Protein AF-0000000066058808 (afdb_homodimer)

Secondary structure (DSSP, 8-state):
---TT--EEEE--SHHHHHHHHHHHHTT--GGGEEEE---HHHHHHHHHHH--EEE-HHHHHTT-SEEEE-S-GGGHHHHHHHHHHHHHH-SS---PEEEE--TT--HHHHHHHS-TT--EEEEEE-GGGGGT-EEEEEEE-TT--HHHHHHHHHHHHTTEEEEE--GGGHHHHIIIIISHHHHHHHHHHHHHHHHHHTT--HHHHHHHHHHHHHHHHHHHHHHHHHHHHHHTTS-TTS----HHHHHHHHT--TTSHHHHHHHHHHHTTHHHHHHHHHHHHHHHHHHT-----/---TT--EEEE--SHHHHHHHHHHHHTT--GGGEEEE---HHHHHHHHHHH--EEE-HHHHHTT-SEEEE-S-GGGHHHHHHHHHHHHHH-SS---PEEEE--TT--HHHHHHHS-TT--EEEEEE-GGGGGT-EEEEEEE-TT--HHHHHHHHHHHHTTEEEEE--GGGHHHHIIIIISHHHHHHHHHHHHHHHHHHTT--HHHHHHHHHHHHHHHHHHHHHHHHHHHHHHTTS-TTS----HHHHHHHHT--TTSHHHHHHHHHHHTTHHHHHHHHHHHHHHHHHHT-----

Organism: Mycobacterium leprae (strain TN) (NCBI:txid272631)

Foldseek 3Di:
DQPLAAAEEEEELDLLSVLLVVLCVVVPRDLASYEYEYDDPVSQVCSCVVRVHHYDHLLVRCVRGQEYEYEDEPVCVVVSLVSVQVSCVPDPDPDQREYEYQYFQEAPVNSCVSHPHLRWYKYKHWANQSSVLAIEIEIAGDDNQDPVNVVSVLVSSNSSHHYHYDHRVCVLLVCLCRRCVVVVLVVVLVVQLVVCVVVPDDSVVSNVCSVVVVVVLVVQLVVQVVVCVVCVVPDDPDDPPPRSSVVVLVVVDDVPDPSVVVVVVCVVVPVVVVSVVSSVVSSVVSNVSNDDDD/DQPLQAAEEEEELDLLSVLLVVLCVVVPRDLASYEYEYDDPVSQVCCCVVRVHHYDHLLVRCVRGQEYEYEDEPVCVVVSLVSVQVSVVVRPDPDQREYEYQYFQEAPVNSCVSHPHLRWYKYKHWANQSSVLAIEIEIAGDDNQDPVNVVSVLVSSNSSHHYHYDHRVCVLLVCLCRRCVVVVLVVVLVVQLVVCVVVPDDSVVSNVCSVVVVVVLVVQLVVQVVVCVVCVVPDDPDDPPPRSSVVVLVVPDDVPDPSVVVVVVCVVVPVVVVSVVSSVVSSVVSNVSNDDDD

InterPro domains:
  IPR000304 Pyrroline-5-carboxylate reductase-like [MF_01925] (6-289)
  IPR000304 Pyrroline-5-carboxylate reductase-like [PIRSF000193] (5-290)
  IPR000304 Pyrroline-5-carboxylate reductase-like [TIGR00112] (8-289)
  IPR008927 6-phosphogluconate dehydrogenase-like, C-terminal domain superfamily [SSF48179] (167-289)
  IPR028939 Pyrroline-5-carboxylate reductase, catalytic, N-terminal [PF03807] (7-105)
  IPR029036 Pyrroline-5-carboxylate reductase, dimerisation domain [PF14748] (168-289)
  IPR036291 NAD(P)-binding domain superfamily [SSF51735] (7-166)
  IPR053790 Pyrroline-5-carboxylate reductase-like conserved site [PS00521] (244-267)

Sequence (588 aa):
MLSSMARIAIIGGGSIGEALLSGLLRAGRQVKDLVVAERMPDRARYLADTYSVLVTSVTDAVENAMFVVVAVKPTDVESVMGDLVQAAAVANDSAEQVLVTVAAGVTITYLESKLPAGTPVVRAMPNAAALVGAGVTVLAKGRFVTGQQFEDVLAMFDAVGGVLTVPESQMDAVTAVSGSGPAYFFLLVEALVDAGVAVGLTRQVATELAAQTMAGSAAMLLERMDQDRHSAEVAPLGAQVDVPAAQLRATITSPGGTTAAALRELERGGLRMVVDAAVQAAKIRSEQLRITSEMLSSMARIAIIGGGSIGEALLSGLLRAGRQVKDLVVAERMPDRARYLADTYSVLVTSVTDAVENAMFVVVAVKPTDVESVMGDLVQAAAVANDSAEQVLVTVAAGVTITYLESKLPAGTPVVRAMPNAAALVGAGVTVLAKGRFVTGQQFEDVLAMFDAVGGVLTVPESQMDAVTAVSGSGPAYFFLLVEALVDAGVAVGLTRQVATELAAQTMAGSAAMLLERMDQDRHSAEVAPLGAQVDVPAAQLRATITSPGGTTAAALRELERGGLRMVVDAAVQAAKIRSEQLRITSE

Solvent-accessible surface area (backbone atoms only — not comparable to full-atom values): 29227 Å² total; per-residue (Å²): 122,49,63,92,70,59,25,35,15,32,39,23,66,47,69,67,26,41,19,51,52,53,19,34,43,74,68,64,48,56,53,90,37,39,29,33,15,41,87,52,64,71,59,33,49,49,47,27,68,75,62,67,32,54,63,43,51,64,55,65,30,52,59,81,25,40,33,38,34,40,33,45,57,55,88,46,44,64,63,51,48,53,44,49,48,54,39,54,70,68,45,84,74,69,68,84,38,35,39,33,35,50,28,68,36,60,46,57,66,49,50,50,71,68,41,66,87,73,53,20,33,34,38,38,46,60,21,74,23,21,63,71,46,33,12,42,31,38,33,19,80,33,93,50,47,48,70,64,60,48,51,31,54,50,47,58,47,45,37,18,18,48,70,48,75,50,63,63,90,42,47,39,39,45,39,21,50,31,46,30,25,39,42,57,54,23,49,48,40,46,25,46,20,54,32,29,33,74,61,65,39,52,62,67,58,18,45,53,38,34,49,40,28,47,36,9,37,27,51,47,48,53,51,51,52,54,52,43,60,65,44,51,81,70,54,77,97,73,69,83,71,65,56,65,36,54,53,53,33,53,72,70,38,51,90,89,31,34,34,43,43,16,49,51,32,31,58,74,49,35,51,50,58,25,45,29,50,11,35,50,37,9,22,54,42,34,60,68,53,38,61,69,78,127,122,50,62,91,72,58,26,37,14,32,38,23,64,45,70,67,27,40,17,49,51,54,19,34,44,73,68,63,48,56,51,89,37,39,30,32,14,42,87,50,64,71,58,32,50,49,47,26,69,75,63,66,33,56,62,42,51,62,54,64,31,52,59,81,26,40,32,38,35,40,34,43,56,56,90,48,44,64,61,52,49,53,46,49,47,54,38,53,68,67,44,85,73,67,68,84,39,35,38,34,36,49,26,68,37,60,47,58,66,50,52,50,71,70,42,67,86,71,54,20,34,33,38,36,46,59,21,74,22,23,63,72,45,33,13,43,30,41,35,20,78,33,93,51,46,47,72,66,60,47,51,31,52,49,47,57,46,46,36,17,18,50,70,48,76,48,64,65,90,42,47,38,39,45,39,22,49,30,46,30,26,38,41,57,54,24,50,50,39,46,25,46,22,54,32,28,32,75,61,64,38,52,64,68,58,18,44,52,38,34,50,40,28,46,36,9,36,27,51,45,47,54,53,50,50,53,54,45,61,66,42,51,81,69,53,76,97,73,68,82,70,67,56,63,37,55,53,52,33,53,72,70,40,50,90,90,32,33,33,42,44,16,49,52,32,31,57,70,49,36,52,51,58,24,46,30,47,12,35,50,38,9,22,54,42,34,58,68,55,38,62,70,81,127

Structure (mmCIF, N/CA/C/O backbone):
data_AF-0000000066058808-model_v1
#
loop_
_entity.id
_entity.type
_entity.pdbx_description
1 polymer 'Pyrroline-5-carboxylate reductase'
#
loop_
_atom_site.group_PDB
_atom_site.id
_atom_site.type_symbol
_atom_site.label_atom_id
_atom_site.label_alt_id
_atom_site.label_comp_id
_atom_site.label_asym_id
_atom_site.label_entity_id
_atom_site.label_seq_id
_atom_site.pdbx_PDB_ins_code
_atom_site.Cartn_x
_atom_site.Cartn_y
_atom_site.Cartn_z
_atom_site.occupancy
_atom_site.B_iso_or_equiv
_atom_site.auth_seq_id
_atom_site.auth_comp_id
_atom_site.auth_asym_id
_atom_site.auth_atom_id
_atom_site.pdbx_PDB_model_num
ATOM 1 N N . MET A 1 1 ? 10.117 -8.961 -25.375 1 45.94 1 MET A N 1
ATOM 2 C CA . MET A 1 1 ? 8.68 -8.867 -25.625 1 45.94 1 MET A CA 1
ATOM 3 C C . MET A 1 1 ? 8.117 -10.211 -26.062 1 45.94 1 MET A C 1
ATOM 5 O O . MET A 1 1 ? 8.805 -11.008 -26.703 1 45.94 1 MET A O 1
ATOM 9 N N . LEU A 1 2 ? 7.281 -10.773 -25.125 1 54.66 2 LEU A N 1
ATOM 10 C CA . LEU A 1 2 ? 6.656 -12.008 -25.609 1 54.66 2 LEU A CA 1
ATOM 11 C C . LEU A 1 2 ? 6.398 -11.945 -27.109 1 54.66 2 LEU A C 1
ATOM 13 O O . LEU A 1 2 ? 5.953 -10.914 -27.625 1 54.66 2 LEU A O 1
ATOM 17 N N . SER A 1 3 ? 7.047 -12.797 -27.828 1 57.47 3 SER A N 1
ATOM 18 C CA . SER A 1 3 ? 6.719 -12.758 -29.25 1 57.47 3 SER A CA 1
ATOM 19 C C . SER A 1 3 ? 5.227 -12.539 -29.453 1 57.47 3 SER A C 1
ATOM 21 O O . SER A 1 3 ? 4.398 -13.234 -28.875 1 57.47 3 SER A O 1
ATOM 23 N N . SER A 1 4 ? 4.824 -11.414 -29.969 1 63.53 4 SER A N 1
ATOM 24 C CA . SER A 1 4 ? 3.482 -10.883 -30.172 1 63.53 4 SER A CA 1
ATOM 25 C C . SER A 1 4 ? 2.549 -11.945 -30.75 1 63.53 4 SER A C 1
ATOM 27 O O . SER A 1 4 ? 1.328 -11.844 -30.609 1 63.53 4 SER A O 1
ATOM 29 N N . MET A 1 5 ? 3.305 -13.172 -31.016 1 68.31 5 MET A N 1
ATOM 30 C CA . MET A 1 5 ? 2.404 -14.055 -31.75 1 68.31 5 MET A CA 1
ATOM 31 C C . MET A 1 5 ? 2.289 -15.414 -31.062 1 68.31 5 MET A C 1
ATOM 33 O O . MET A 1 5 ? 1.527 -16.281 -31.5 1 68.31 5 MET A O 1
ATOM 37 N N . ALA A 1 6 ? 2.91 -15.5 -29.891 1 86.88 6 ALA A N 1
ATOM 38 C CA . ALA A 1 6 ? 2.838 -16.828 -29.281 1 86.88 6 ALA A CA 1
ATOM 39 C C . ALA A 1 6 ? 1.493 -17.031 -28.578 1 86.88 6 ALA A C 1
ATOM 41 O O . ALA A 1 6 ? 1.024 -16.156 -27.844 1 86.88 6 ALA A O 1
ATOM 42 N N . ARG A 1 7 ? 0.911 -18.203 -28.922 1 94.12 7 ARG A N 1
ATOM 43 C CA . ARG A 1 7 ? -0.388 -18.5 -28.344 1 94.12 7 ARG A CA 1
ATOM 44 C C . ARG A 1 7 ? -0.238 -18.984 -26.906 1 94.12 7 ARG A C 1
ATOM 46 O O . ARG A 1 7 ? 0.658 -19.781 -26.594 1 94.12 7 ARG A O 1
ATOM 53 N N . ILE A 1 8 ? -1.092 -18.453 -26.016 1 97 8 ILE A N 1
ATOM 54 C CA . ILE A 1 8 ? -1.078 -18.797 -24.594 1 97 8 ILE A CA 1
ATOM 55 C C . ILE A 1 8 ? -2.396 -19.453 -24.219 1 97 8 ILE A C 1
ATOM 57 O O . ILE A 1 8 ? -3.473 -18.891 -24.438 1 97 8 ILE A O 1
ATOM 61 N N . ALA A 1 9 ? -2.268 -20.656 -23.719 1 97.62 9 ALA A N 1
ATOM 62 C CA . ALA A 1 9 ? -3.426 -21.344 -23.156 1 97.62 9 ALA A CA 1
ATOM 63 C C . ALA A 1 9 ? -3.449 -21.234 -21.641 1 97.62 9 ALA A C 1
ATOM 65 O O . ALA A 1 9 ? -2.488 -21.625 -20.969 1 97.62 9 ALA A O 1
ATOM 66 N N . ILE A 1 10 ? -4.543 -20.703 -21.094 1 98.25 10 ILE A N 1
ATOM 67 C CA . ILE A 1 10 ? -4.746 -20.625 -19.656 1 98.25 10 ILE A CA 1
ATOM 68 C C . ILE A 1 10 ? -5.723 -21.703 -19.203 1 98.25 10 ILE A C 1
ATOM 70 O O . ILE A 1 10 ? -6.91 -21.656 -19.547 1 98.25 10 ILE A O 1
ATOM 74 N N . ILE A 1 11 ? -5.172 -22.672 -18.516 1 97.69 11 ILE A N 1
ATOM 75 C CA . ILE A 1 11 ? -6.008 -23.766 -18.016 1 97.69 11 ILE A CA 1
ATOM 76 C C . ILE A 1 11 ? -6.547 -23.406 -16.625 1 97.69 11 ILE A C 1
ATOM 78 O O . ILE A 1 11 ? -5.82 -23.484 -15.633 1 97.69 11 ILE A O 1
ATOM 82 N N . GLY A 1 12 ? -7.879 -23.141 -16.531 1 96.44 12 GLY A N 1
ATOM 83 C CA . GLY A 1 12 ? -8.508 -22.609 -15.336 1 96.44 12 GLY A CA 1
ATOM 84 C C . GLY A 1 12 ? -8.875 -21.141 -15.453 1 96.44 12 GLY A C 1
ATOM 85 O O . GLY A 1 12 ? -8 -20.281 -15.531 1 96.44 12 GLY A O 1
ATOM 86 N N . GLY A 1 13 ? -10.117 -20.891 -15.406 1 95.69 13 GLY A N 1
ATOM 87 C CA . GLY A 1 13 ? -10.609 -19.531 -15.516 1 95.69 13 GLY A CA 1
ATOM 88 C C . GLY A 1 13 ? -10.992 -18.906 -14.18 1 95.69 13 GLY A C 1
ATOM 89 O O . GLY A 1 13 ? -11.914 -18.109 -14.102 1 95.69 13 GLY A O 1
ATOM 90 N N . GLY A 1 14 ? -10.375 -19.406 -13.148 1 92.81 14 GLY A N 1
ATOM 91 C CA . GLY A 1 14 ? -10.617 -18.812 -11.844 1 92.81 14 GLY A CA 1
ATOM 92 C C . GLY A 1 14 ? -9.992 -17.438 -11.688 1 92.81 14 GLY A C 1
ATOM 93 O O . GLY A 1 14 ? -9.742 -16.75 -12.672 1 92.81 14 GLY A O 1
ATOM 94 N N . SER A 1 15 ? -9.758 -17 -10.453 1 90.19 15 SER A N 1
ATOM 95 C CA . SER A 1 15 ? -9.305 -15.648 -10.148 1 90.19 15 SER A CA 1
ATOM 96 C C . SER A 1 15 ? -7.941 -15.367 -10.766 1 90.19 15 SER A C 1
ATOM 98 O O . SER A 1 15 ? -7.754 -14.352 -11.438 1 90.19 15 SER A O 1
ATOM 100 N N . ILE A 1 16 ? -7.012 -16.25 -10.578 1 91.38 16 ILE A N 1
ATOM 101 C CA . ILE A 1 16 ? -5.66 -16.031 -11.078 1 91.38 16 ILE A CA 1
ATOM 102 C C . ILE A 1 16 ? -5.648 -16.125 -12.602 1 91.38 16 ILE A C 1
ATOM 104 O O . ILE A 1 16 ? -4.992 -15.344 -13.281 1 91.38 16 ILE A O 1
ATOM 108 N N . GLY A 1 17 ? -6.344 -17.188 -13.125 1 96.06 17 GLY A N 1
ATOM 109 C CA . GLY A 1 17 ? -6.453 -17.281 -14.57 1 96.06 17 GLY A CA 1
ATOM 110 C C . GLY A 1 17 ? -7.031 -16.047 -15.219 1 96.06 17 GLY A C 1
ATOM 111 O O . GLY A 1 17 ? -6.512 -15.562 -16.234 1 96.06 17 GLY A O 1
ATOM 112 N N . GLU A 1 18 ? -8.07 -15.531 -14.633 1 96.62 18 GLU A N 1
ATOM 113 C CA . GLU A 1 18 ? -8.688 -14.32 -15.156 1 96.62 18 GLU A CA 1
ATOM 114 C C . GLU A 1 18 ? -7.746 -13.125 -15.031 1 96.62 18 GLU A C 1
ATOM 116 O O . GLU A 1 18 ? -7.695 -12.266 -15.914 1 96.62 18 GLU A O 1
ATOM 121 N N . ALA A 1 19 ? -7.074 -13.047 -13.922 1 95.31 19 ALA A N 1
ATOM 122 C CA . ALA A 1 19 ? -6.117 -11.961 -13.719 1 95.31 19 ALA A CA 1
ATOM 123 C C . ALA A 1 19 ? -5.066 -11.945 -14.82 1 95.31 19 ALA A C 1
ATOM 125 O O . ALA A 1 19 ? -4.746 -10.883 -15.367 1 95.31 19 ALA A O 1
ATOM 126 N N . LEU A 1 20 ? -4.586 -13.094 -15.148 1 96.81 20 LEU A N 1
ATOM 127 C CA . LEU A 1 20 ? -3.588 -13.195 -16.203 1 96.81 20 LEU A CA 1
ATOM 128 C C . LEU A 1 20 ? -4.188 -12.82 -17.562 1 96.81 20 LEU A C 1
ATOM 130 O O . LEU A 1 20 ? -3.586 -12.062 -18.328 1 96.81 20 LEU A O 1
ATOM 134 N N . LEU A 1 21 ? -5.395 -13.352 -17.812 1 97.69 21 LEU A N 1
ATOM 135 C CA . LEU A 1 21 ? -6.098 -13.039 -19.047 1 97.69 21 LEU A CA 1
ATOM 136 C C . LEU A 1 21 ? -6.285 -11.539 -19.203 1 97.69 21 LEU A C 1
ATOM 138 O O . LEU A 1 21 ? -5.875 -10.961 -20.219 1 97.69 21 LEU A O 1
ATOM 142 N N . SER A 1 22 ? -6.863 -10.93 -18.234 1 97.31 22 SER A N 1
ATOM 143 C CA . SER A 1 22 ? -7.148 -9.5 -18.266 1 97.31 22 SER A CA 1
ATOM 144 C C . SER A 1 22 ? -5.867 -8.68 -18.344 1 97.31 22 SER A C 1
ATOM 146 O O . SER A 1 22 ? -5.801 -7.688 -19.078 1 97.31 22 SER A O 1
ATOM 148 N N . GLY A 1 23 ? -4.883 -9.078 -17.547 1 96.44 23 GLY A N 1
ATOM 149 C CA . GLY A 1 23 ? -3.605 -8.383 -17.562 1 96.44 23 GLY A CA 1
ATOM 150 C C . GLY A 1 23 ? -2.922 -8.414 -18.906 1 96.44 23 GLY A C 1
ATOM 151 O O . GLY A 1 23 ? -2.389 -7.402 -19.359 1 96.44 23 GLY A O 1
ATOM 152 N N . LEU A 1 24 ? -2.916 -9.555 -19.516 1 96.88 24 LEU A N 1
ATOM 153 C CA . LEU A 1 24 ? -2.299 -9.703 -20.828 1 96.88 24 LEU A CA 1
ATOM 154 C C . LEU A 1 24 ? -3.029 -8.867 -21.875 1 96.88 24 LEU A C 1
ATOM 156 O O . LEU A 1 24 ? -2.396 -8.234 -22.734 1 96.88 24 LEU A O 1
ATOM 160 N N . LEU A 1 25 ? -4.352 -8.891 -21.812 1 97 25 LEU A N 1
ATOM 161 C CA . LEU A 1 25 ? -5.133 -8.07 -22.734 1 97 25 LEU A CA 1
ATOM 162 C C . LEU A 1 25 ? -4.836 -6.59 -22.547 1 97 25 LEU A C 1
ATOM 164 O O . LEU A 1 25 ? -4.652 -5.855 -23.516 1 97 25 LEU A O 1
ATOM 168 N N . ARG A 1 26 ? -4.777 -6.141 -21.359 1 95.25 26 ARG A N 1
ATOM 169 C CA . ARG A 1 26 ? -4.473 -4.75 -21.047 1 95.25 26 ARG A CA 1
ATOM 170 C C . ARG A 1 26 ? -3.078 -4.371 -21.547 1 95.25 26 ARG A C 1
ATOM 172 O O . ARG A 1 26 ? -2.842 -3.229 -21.938 1 95.25 26 ARG A O 1
ATOM 179 N N . ALA A 1 27 ? -2.223 -5.352 -21.453 1 94.12 27 ALA A N 1
ATOM 180 C CA . ALA A 1 27 ? -0.846 -5.117 -21.875 1 94.12 27 ALA A CA 1
ATOM 181 C C . ALA A 1 27 ? -0.736 -5.113 -23.406 1 94.12 27 ALA A C 1
ATOM 183 O O . ALA A 1 27 ? 0.352 -4.926 -23.953 1 94.12 27 ALA A O 1
ATOM 184 N N . GLY A 1 28 ? -1.867 -5.418 -24.109 1 94.44 28 GLY A N 1
ATOM 185 C CA . GLY A 1 28 ? -1.893 -5.266 -25.562 1 94.44 28 GLY A CA 1
ATOM 186 C C . GLY A 1 28 ? -1.884 -6.59 -26.297 1 94.44 28 GLY A C 1
ATOM 187 O O . GLY A 1 28 ? -1.828 -6.621 -27.531 1 94.44 28 GLY A O 1
ATOM 188 N N . ARG A 1 29 ? -1.895 -7.688 -25.562 1 95.88 29 ARG A N 1
ATOM 189 C CA . ARG A 1 29 ? -1.993 -8.984 -26.234 1 95.88 29 ARG A CA 1
ATOM 190 C C . ARG A 1 29 ? -3.322 -9.117 -26.969 1 95.88 29 ARG A C 1
ATOM 192 O O . ARG A 1 29 ? -4.363 -8.688 -26.469 1 95.88 29 ARG A O 1
ATOM 199 N N . GLN A 1 30 ? -3.211 -9.688 -28.141 1 96.19 30 GLN A N 1
ATOM 200 C CA . GLN A 1 30 ? -4.434 -9.859 -28.922 1 96.19 30 GLN A CA 1
ATOM 201 C C . GLN A 1 30 ? -5.262 -11.023 -28.391 1 96.19 30 GLN A C 1
ATOM 203 O O . GLN A 1 30 ? -4.715 -12.07 -28.031 1 96.19 30 GLN A O 1
ATOM 208 N N . VAL A 1 31 ? -6.492 -10.898 -28.422 1 97.06 31 VAL A N 1
ATOM 209 C CA . VAL A 1 31 ? -7.414 -11.891 -27.875 1 97.06 31 VAL A CA 1
ATOM 210 C C . VAL A 1 31 ? -7.254 -13.211 -28.641 1 97.06 31 VAL A C 1
ATOM 212 O O . VAL A 1 31 ? -7.367 -14.289 -28.047 1 97.06 31 VAL A O 1
ATOM 215 N N . LYS A 1 32 ? -6.938 -13.172 -29.953 1 95.38 32 LYS A N 1
ATOM 216 C CA . LYS A 1 32 ? -6.82 -14.367 -30.781 1 95.38 32 LYS A CA 1
ATOM 217 C C . LYS A 1 32 ? -5.637 -15.227 -30.344 1 95.38 32 LYS A C 1
ATOM 219 O O . LYS A 1 32 ? -5.559 -16.406 -30.703 1 95.38 32 LYS A O 1
ATOM 224 N N . ASP A 1 33 ? -4.734 -14.578 -29.609 1 95.88 33 ASP A N 1
ATOM 225 C CA . ASP A 1 33 ? -3.541 -15.297 -29.156 1 95.88 33 ASP A CA 1
ATOM 226 C C . ASP A 1 33 ? -3.754 -15.922 -27.781 1 95.88 33 ASP A C 1
ATOM 228 O O . ASP A 1 33 ? -2.826 -16.484 -27.203 1 95.88 33 ASP A O 1
ATOM 232 N N . LEU A 1 34 ? -4.941 -15.805 -27.266 1 97.75 34 LEU A N 1
ATOM 233 C CA . LEU A 1 34 ? -5.27 -16.328 -25.953 1 97.75 34 LEU A CA 1
ATOM 234 C C . LEU A 1 34 ? -6.426 -17.312 -26.016 1 97.75 34 LEU A C 1
ATOM 236 O O . LEU A 1 34 ? -7.344 -17.141 -26.828 1 97.75 34 LEU A O 1
ATOM 240 N N . VAL A 1 35 ? -6.305 -18.312 -25.25 1 97.81 35 VAL A N 1
ATOM 241 C CA . VAL A 1 35 ? -7.383 -19.281 -25.109 1 97.81 35 VAL A CA 1
ATOM 242 C C . VAL A 1 35 ? -7.488 -19.734 -23.656 1 97.81 35 VAL A C 1
ATOM 244 O O . VAL A 1 35 ? -6.48 -19.828 -22.953 1 97.81 35 VAL A O 1
ATOM 247 N N . VAL A 1 36 ? -8.758 -19.969 -23.188 1 98.5 36 VAL A N 1
ATOM 248 C CA . VAL A 1 36 ? -8.977 -20.391 -21.812 1 98.5 36 VAL A CA 1
ATOM 249 C C . VAL A 1 36 ? -9.703 -21.734 -21.797 1 98.5 36 VAL A C 1
ATOM 251 O O . VAL A 1 36 ? -10.617 -21.953 -22.594 1 98.5 36 VAL A O 1
ATOM 254 N N . ALA A 1 37 ? -9.211 -22.625 -20.953 1 98.12 37 ALA A N 1
ATOM 255 C CA . ALA A 1 37 ? -9.984 -23.828 -20.625 1 98.12 37 ALA A CA 1
ATOM 256 C C . ALA A 1 37 ? -10.672 -23.688 -19.266 1 98.12 37 ALA A C 1
ATOM 258 O O . ALA A 1 37 ? -10.008 -23.484 -18.25 1 98.12 37 ALA A O 1
ATOM 259 N N . GLU A 1 38 ? -11.977 -23.766 -19.234 1 97.69 38 GLU A N 1
ATOM 260 C CA . GLU A 1 38 ? -12.773 -23.609 -18.016 1 97.69 38 GLU A CA 1
ATOM 261 C C . GLU A 1 38 ? -13.945 -24.594 -18 1 97.69 38 GLU A C 1
ATOM 263 O O . GLU A 1 38 ? -14.758 -24.594 -18.922 1 97.69 38 GLU A O 1
ATOM 268 N N . ARG A 1 39 ? -14.047 -25.344 -16.969 1 93.94 39 ARG A N 1
ATOM 269 C CA . ARG A 1 39 ? -14.984 -26.453 -16.938 1 93.94 39 ARG A CA 1
ATOM 270 C C . ARG A 1 39 ? -16.359 -26.016 -16.453 1 93.94 39 ARG A C 1
ATOM 272 O O . ARG A 1 39 ? -17.359 -26.656 -16.75 1 93.94 39 ARG A O 1
ATOM 279 N N . MET A 1 40 ? -16.422 -24.984 -15.609 1 95.75 40 MET A N 1
ATOM 280 C CA . MET A 1 40 ? -17.703 -24.5 -15.109 1 95.75 40 MET A CA 1
ATOM 281 C C . MET A 1 40 ? -18.422 -23.672 -16.156 1 95.75 40 MET A C 1
ATOM 283 O O . MET A 1 40 ? -17.938 -22.609 -16.547 1 95.75 40 MET A O 1
ATOM 287 N N . PRO A 1 41 ? -19.562 -24.062 -16.516 1 97.06 41 PRO A N 1
ATOM 288 C CA . PRO A 1 41 ? -20.234 -23.406 -17.641 1 97.06 41 PRO A CA 1
ATOM 289 C C . PRO A 1 41 ? -20.5 -21.922 -17.375 1 97.06 41 PRO A C 1
ATOM 291 O O . PRO A 1 41 ? -20.266 -21.094 -18.266 1 97.06 41 PRO A O 1
ATOM 294 N N . ASP A 1 42 ? -20.969 -21.609 -16.219 1 97.88 42 ASP A N 1
ATOM 295 C CA . ASP A 1 42 ? -21.266 -20.219 -15.914 1 97.88 42 ASP A CA 1
ATOM 296 C C . ASP A 1 42 ? -20 -19.359 -15.953 1 97.88 42 ASP A C 1
ATOM 298 O O . ASP A 1 42 ? -20.016 -18.234 -16.469 1 97.88 42 ASP A O 1
ATOM 302 N N . ARG A 1 43 ? -19 -19.875 -15.461 1 97.12 43 ARG A N 1
ATOM 303 C CA . ARG A 1 43 ? -17.719 -19.172 -15.461 1 97.12 43 ARG A CA 1
ATOM 304 C C . ARG A 1 43 ? -17.172 -19.047 -16.875 1 97.12 43 ARG A C 1
ATOM 306 O O . ARG A 1 43 ? -16.641 -18 -17.25 1 97.12 43 ARG A O 1
ATOM 313 N N . ALA A 1 44 ? -17.281 -20.094 -17.625 1 97.94 44 ALA A N 1
ATOM 314 C CA . ALA A 1 44 ? -16.844 -20.094 -19.031 1 97.94 44 ALA A CA 1
ATOM 315 C C . ALA A 1 44 ? -17.578 -19.016 -19.812 1 97.94 44 ALA A C 1
ATOM 317 O O . ALA A 1 44 ? -16.969 -18.25 -20.562 1 97.94 44 ALA A O 1
ATOM 318 N N . ARG A 1 45 ? -18.875 -18.938 -19.609 1 97.94 45 ARG A N 1
ATOM 319 C CA . ARG A 1 45 ? -19.703 -17.938 -20.297 1 97.94 45 ARG A CA 1
ATOM 320 C C . ARG A 1 45 ? -19.312 -16.531 -19.875 1 97.94 45 ARG A C 1
ATOM 322 O O . ARG A 1 45 ? -19.203 -15.633 -20.719 1 97.94 45 ARG A O 1
ATOM 329 N N . TYR A 1 46 ? -19.109 -16.328 -18.641 1 97.94 46 TYR A N 1
ATOM 330 C CA . TYR A 1 46 ? -18.703 -15.023 -18.141 1 97.94 46 TYR A CA 1
ATOM 331 C C . TYR A 1 46 ? -17.422 -14.555 -18.812 1 97.94 46 TYR A C 1
ATOM 333 O O . TYR A 1 46 ? -17.328 -13.422 -19.281 1 97.94 46 TYR A O 1
ATOM 341 N N . LEU A 1 47 ? -16.406 -15.414 -18.859 1 98.5 47 LEU A N 1
ATOM 342 C CA . LEU A 1 47 ? -15.102 -15.07 -19.422 1 98.5 47 LEU A CA 1
ATOM 343 C C . LEU A 1 47 ? -15.227 -14.773 -20.922 1 98.5 47 LEU A C 1
ATOM 345 O O . LEU A 1 47 ? -14.633 -13.812 -21.422 1 98.5 47 LEU A O 1
ATOM 349 N N . ALA A 1 48 ? -15.977 -15.617 -21.641 1 98.38 48 ALA A N 1
ATOM 350 C CA . ALA A 1 48 ? -16.172 -15.422 -23.078 1 98.38 48 ALA A CA 1
ATOM 351 C C . ALA A 1 48 ? -16.875 -14.094 -23.359 1 98.38 48 ALA A C 1
ATOM 353 O O . ALA A 1 48 ? -16.469 -13.359 -24.266 1 98.38 48 ALA A O 1
ATOM 354 N N . ASP A 1 49 ? -17.859 -13.766 -22.547 1 98.25 49 ASP A N 1
ATOM 355 C CA . ASP A 1 49 ? -18.641 -12.547 -22.75 1 98.25 49 ASP A CA 1
ATOM 356 C C . ASP A 1 49 ? -17.844 -11.305 -22.359 1 98.25 49 ASP A C 1
ATOM 358 O O . ASP A 1 49 ? -17.891 -10.281 -23.047 1 98.25 49 ASP A O 1
ATOM 362 N N . THR A 1 50 ? -17.141 -11.43 -21.312 1 97.75 50 THR A N 1
ATOM 363 C CA . THR A 1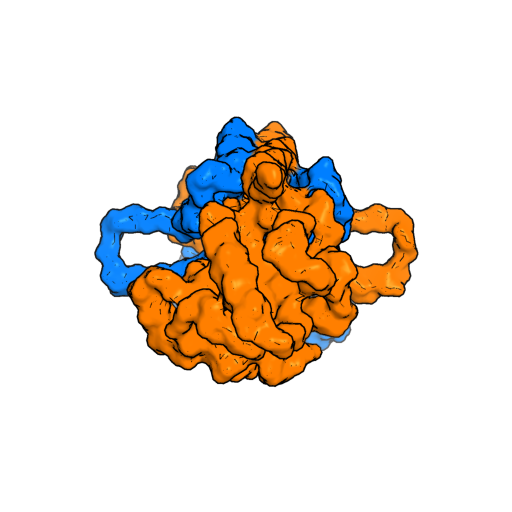 50 ? -16.453 -10.281 -20.75 1 97.75 50 THR A CA 1
ATOM 364 C C . THR A 1 50 ? -15.219 -9.93 -21.578 1 97.75 50 THR A C 1
ATOM 366 O O . THR A 1 50 ? -14.922 -8.758 -21.812 1 97.75 50 THR A O 1
ATOM 369 N N . TYR A 1 51 ? -14.555 -11 -22.062 1 98.12 51 TYR A N 1
ATOM 370 C CA . TYR A 1 51 ? -13.25 -10.727 -22.656 1 98.12 51 TYR A CA 1
ATOM 371 C C . TYR A 1 51 ? -13.234 -11.102 -24.141 1 98.12 51 TYR A C 1
ATOM 373 O O . TYR A 1 51 ? -12.227 -10.922 -24.812 1 98.12 51 TYR A O 1
ATOM 381 N N . SER A 1 52 ? -14.289 -11.695 -24.625 1 98.19 52 SER A N 1
ATOM 382 C CA . SER A 1 52 ? -14.398 -12.148 -26.016 1 98.19 52 SER A CA 1
ATOM 383 C C . SER A 1 52 ? -13.328 -13.172 -26.344 1 98.19 52 SER A C 1
ATOM 385 O O . SER A 1 52 ? -12.812 -13.203 -27.469 1 98.19 52 SER A O 1
ATOM 387 N N . VAL A 1 53 ? -12.93 -13.922 -25.359 1 98.25 53 VAL A N 1
ATOM 388 C CA . VAL A 1 53 ? -11.883 -14.93 -25.516 1 98.25 53 VAL A CA 1
ATOM 389 C C . VAL A 1 53 ? -12.508 -16.281 -25.828 1 98.25 53 VAL A C 1
ATOM 391 O O . VAL A 1 53 ? -13.641 -16.562 -25.422 1 98.25 53 VAL A O 1
ATOM 394 N N . LEU A 1 54 ? -11.789 -17.109 -26.609 1 97.88 54 LEU A N 1
ATOM 395 C CA . LEU A 1 54 ? -12.219 -18.484 -26.812 1 97.88 54 LEU A CA 1
ATOM 396 C C . LEU A 1 54 ? -12.094 -19.297 -25.531 1 97.88 54 LEU A C 1
ATOM 398 O O . LEU A 1 54 ? -11.016 -19.344 -24.922 1 97.88 54 LEU A O 1
ATOM 402 N N . VAL A 1 55 ? -13.188 -19.844 -25.078 1 98.38 55 VAL A N 1
ATOM 403 C CA . VAL A 1 55 ? -13.18 -20.766 -23.953 1 98.38 55 VAL A CA 1
ATOM 404 C C . VAL A 1 55 ? -13.531 -22.172 -24.438 1 98.38 55 VAL A C 1
ATOM 406 O O . VAL A 1 55 ? -14.547 -22.375 -25.125 1 98.38 55 VAL A O 1
ATOM 409 N N . THR A 1 56 ? -12.695 -23.141 -24.172 1 97.12 56 THR A N 1
ATOM 410 C CA . THR A 1 56 ? -12.852 -24.469 -24.719 1 97.12 56 THR A CA 1
ATOM 411 C C . THR A 1 56 ? -12.297 -25.531 -23.766 1 97.12 56 THR A C 1
ATOM 413 O O . THR A 1 56 ? -12.055 -25.234 -22.594 1 97.12 56 THR A O 1
ATOM 416 N N . SER A 1 57 ? -12.172 -26.781 -24.203 1 94.81 57 SER A N 1
ATOM 417 C CA . SER A 1 57 ? -11.633 -27.859 -23.391 1 94.81 57 SER A CA 1
ATOM 418 C C . SER A 1 57 ? -10.117 -27.734 -23.234 1 94.81 57 SER A C 1
ATOM 420 O O . SER A 1 57 ? -9.469 -27.016 -24 1 94.81 57 SER A O 1
ATOM 422 N N . VAL A 1 58 ? -9.602 -28.5 -22.266 1 95.62 58 VAL A N 1
ATOM 423 C CA . VAL A 1 58 ? -8.164 -28.484 -22.016 1 95.62 58 VAL A CA 1
ATOM 424 C C . VAL A 1 58 ? -7.43 -28.969 -23.266 1 95.62 58 VAL A C 1
ATOM 426 O O . VAL A 1 58 ? -6.473 -28.328 -23.719 1 95.62 58 VAL A O 1
ATOM 429 N N . THR A 1 59 ? -7.844 -30.031 -23.859 1 92 59 THR A N 1
ATOM 430 C CA . THR A 1 59 ? -7.199 -30.656 -25.016 1 92 59 THR A CA 1
ATOM 431 C C . THR A 1 59 ? -7.172 -29.688 -26.188 1 92 59 THR A C 1
ATOM 433 O O . THR A 1 59 ? -6.141 -29.531 -26.844 1 92 59 THR A O 1
ATOM 436 N N . ASP A 1 60 ? -8.273 -29.031 -26.438 1 92.81 60 ASP A N 1
ATOM 437 C CA . ASP A 1 60 ? -8.359 -28.109 -27.547 1 92.81 60 ASP A CA 1
ATOM 438 C C . ASP A 1 60 ? -7.516 -26.859 -27.297 1 92.81 60 ASP A C 1
ATOM 440 O O . ASP A 1 60 ? -6.914 -26.297 -28.219 1 92.81 60 ASP A O 1
ATOM 444 N N . ALA A 1 61 ? -7.512 -26.422 -26.047 1 95.12 61 ALA A N 1
ATOM 445 C CA . ALA A 1 61 ? -6.801 -25.203 -25.703 1 95.12 61 ALA A CA 1
ATOM 446 C C . ALA A 1 61 ? -5.297 -25.359 -25.891 1 95.12 61 ALA A C 1
ATOM 448 O O . ALA A 1 61 ? -4.613 -24.438 -26.344 1 95.12 61 ALA A O 1
ATOM 449 N N . VAL A 1 62 ? -4.852 -26.5 -25.578 1 93.5 62 VAL A N 1
ATOM 450 C CA . VAL A 1 62 ? -3.404 -26.672 -25.531 1 93.5 62 VAL A CA 1
ATOM 451 C C . VAL A 1 62 ? -2.885 -26.969 -26.938 1 93.5 62 VAL A C 1
ATOM 453 O O . VAL A 1 62 ? -1.682 -26.891 -27.203 1 93.5 62 VAL A O 1
ATOM 456 N N . GLU A 1 63 ? -3.945 -27.266 -27.812 1 87.5 63 GLU A N 1
ATOM 457 C CA . GLU A 1 63 ? -3.549 -27.562 -29.188 1 87.5 63 GLU A CA 1
ATOM 458 C C . GLU A 1 63 ? -2.906 -26.344 -29.844 1 87.5 63 GLU A C 1
ATOM 460 O O . GLU A 1 63 ? -3.518 -25.266 -29.906 1 87.5 63 GLU A O 1
ATOM 465 N N . ASN A 1 64 ? -1.637 -26.266 -30.078 1 85.12 64 ASN A N 1
ATOM 466 C CA . ASN A 1 64 ? -0.862 -25.25 -30.781 1 85.12 64 ASN A CA 1
ATOM 467 C C . ASN A 1 64 ? -0.442 -24.109 -29.844 1 85.12 64 ASN A C 1
ATOM 469 O O . ASN A 1 64 ? -0.073 -23.031 -30.297 1 85.12 64 ASN A O 1
ATOM 473 N N . ALA A 1 65 ? -0.688 -24.281 -28.625 1 93.12 65 ALA A N 1
ATOM 474 C CA . ALA A 1 65 ? -0.219 -23.266 -27.672 1 93.12 65 ALA A CA 1
ATOM 475 C C . ALA A 1 65 ? 1.281 -23.406 -27.422 1 93.12 65 ALA A C 1
ATOM 477 O O . ALA A 1 65 ? 1.796 -24.516 -27.297 1 93.12 65 ALA A O 1
ATOM 478 N N . MET A 1 66 ? 1.876 -22.281 -27.422 1 93.75 66 MET A N 1
ATOM 479 C CA . MET A 1 66 ? 3.295 -22.281 -27.078 1 93.75 66 MET A CA 1
ATOM 480 C C . MET A 1 66 ? 3.486 -22.297 -25.562 1 93.75 66 MET A C 1
ATOM 482 O O . MET A 1 66 ? 4.41 -22.938 -25.062 1 93.75 66 MET A O 1
ATOM 486 N N . PHE A 1 67 ? 2.654 -21.562 -24.891 1 96.31 67 PHE A N 1
ATOM 487 C CA . PHE A 1 67 ? 2.662 -21.516 -23.438 1 96.31 67 PHE A CA 1
ATOM 488 C C . PHE A 1 67 ? 1.358 -22.078 -22.859 1 96.31 67 PHE A C 1
ATOM 490 O O . PHE A 1 67 ? 0.273 -21.703 -23.312 1 96.31 67 PHE A O 1
ATOM 497 N N . VAL A 1 68 ? 1.536 -22.953 -21.938 1 96.44 68 VAL A N 1
ATOM 498 C CA . VAL A 1 68 ? 0.395 -23.516 -21.219 1 96.44 68 VAL A CA 1
ATOM 499 C C . VAL A 1 68 ? 0.493 -23.172 -19.734 1 96.44 68 VAL A C 1
ATOM 501 O O . VAL A 1 68 ? 1.371 -23.672 -19.031 1 96.44 68 VAL A O 1
ATOM 504 N N . VAL A 1 69 ? -0.438 -22.312 -19.25 1 97.5 69 VAL A N 1
ATOM 505 C CA . VAL A 1 69 ? -0.453 -21.906 -17.859 1 97.5 69 VAL A CA 1
ATOM 506 C C . VAL A 1 69 ? -1.508 -22.719 -17.094 1 97.5 69 VAL A C 1
ATOM 508 O O . VAL A 1 69 ? -2.707 -22.562 -17.344 1 97.5 69 VAL A O 1
ATOM 511 N N . VAL A 1 70 ? -1.044 -23.484 -16.188 1 96.44 70 VAL A N 1
ATOM 512 C CA . VAL A 1 70 ? -1.94 -24.266 -15.344 1 96.44 70 VAL A CA 1
ATOM 513 C C . VAL A 1 70 ? -2.34 -23.438 -14.125 1 96.44 70 VAL A C 1
ATOM 515 O O . VAL A 1 70 ? -1.61 -23.391 -13.133 1 96.44 70 VAL A O 1
ATOM 518 N N . ALA A 1 71 ? -3.539 -22.875 -14.164 1 95.81 71 ALA A N 1
ATOM 519 C CA . ALA A 1 71 ? -4.031 -21.953 -13.148 1 95.81 71 ALA A CA 1
ATOM 520 C C . ALA A 1 71 ? -5.25 -22.531 -12.43 1 95.81 71 ALA A C 1
ATOM 522 O O . ALA A 1 71 ? -6.27 -21.859 -12.281 1 95.81 71 ALA A O 1
ATOM 523 N N . VAL A 1 72 ? -5.141 -23.734 -11.961 1 92.25 72 VAL A N 1
ATOM 524 C CA . VAL A 1 72 ? -6.203 -24.406 -11.227 1 92.25 72 VAL A CA 1
ATOM 525 C C . VAL A 1 72 ? -5.773 -24.625 -9.781 1 92.25 72 VAL A C 1
ATOM 527 O O . VAL A 1 72 ? -4.617 -24.375 -9.422 1 92.25 72 VAL A O 1
ATOM 530 N N . LYS A 1 73 ? -6.711 -25.031 -9.008 1 84.75 73 LYS A N 1
ATOM 531 C CA . LYS A 1 73 ? -6.391 -25.375 -7.629 1 84.75 73 LYS A CA 1
ATOM 532 C C . LYS A 1 73 ? -5.465 -26.594 -7.574 1 84.75 73 LYS A C 1
ATOM 534 O O . LYS A 1 73 ? -5.488 -27.438 -8.469 1 84.75 73 LYS A O 1
ATOM 539 N N . PRO A 1 74 ? -4.727 -26.688 -6.473 1 85.31 74 PRO A N 1
ATOM 540 C CA . PRO A 1 74 ? -3.801 -27.812 -6.348 1 85.31 74 PRO A CA 1
ATOM 541 C C . PRO A 1 74 ? -4.5 -29.156 -6.465 1 85.31 74 PRO A C 1
ATOM 543 O O . PRO A 1 74 ? -3.965 -30.078 -7.09 1 85.31 74 PRO A O 1
ATOM 546 N N . THR A 1 75 ? -5.688 -29.25 -6.012 1 84.38 75 THR A N 1
ATOM 547 C CA . THR A 1 75 ? -6.422 -30.5 -6.004 1 84.38 75 THR A CA 1
ATOM 548 C C . THR A 1 75 ? -6.832 -30.906 -7.418 1 84.38 75 THR A C 1
ATOM 550 O O . THR A 1 75 ? -7.156 -32.062 -7.676 1 84.38 75 THR A O 1
ATOM 553 N N . ASP A 1 76 ? -6.762 -29.984 -8.336 1 89.69 76 ASP A N 1
ATOM 554 C CA . ASP A 1 76 ? -7.234 -30.234 -9.688 1 89.69 76 ASP A CA 1
ATOM 555 C C . ASP A 1 76 ? -6.066 -30.484 -10.641 1 89.69 76 ASP A C 1
ATOM 557 O O . ASP A 1 76 ? -6.273 -30.812 -11.812 1 89.69 76 ASP A O 1
ATOM 561 N N . VAL A 1 77 ? -4.859 -30.391 -10.172 1 91.81 77 VAL A N 1
ATOM 562 C CA . VAL A 1 77 ? -3.68 -30.422 -11.031 1 91.81 77 VAL A CA 1
ATOM 563 C C . VAL A 1 77 ? -3.523 -31.812 -11.641 1 91.81 77 VAL A C 1
ATOM 565 O O . VAL A 1 77 ? -3.213 -31.938 -12.828 1 91.81 77 VAL A O 1
ATOM 568 N N . GLU A 1 78 ? -3.732 -32.812 -10.883 1 90.38 78 GLU A N 1
ATOM 569 C CA . GLU A 1 78 ? -3.566 -34.188 -11.383 1 90.38 78 GLU A CA 1
ATOM 570 C C . GLU A 1 78 ? -4.469 -34.438 -12.578 1 90.38 78 GLU A C 1
ATOM 572 O O . GLU A 1 78 ? -4.035 -35.031 -13.578 1 90.38 78 GLU A O 1
ATOM 577 N N . SER A 1 79 ? -5.688 -34.031 -12.414 1 92.06 79 SER A N 1
ATOM 578 C CA . SER A 1 79 ? -6.641 -34.219 -13.508 1 92.06 79 SER A CA 1
ATOM 579 C C . SER A 1 79 ? -6.211 -33.438 -14.75 1 92.06 79 SER A C 1
ATOM 581 O O . SER A 1 79 ? -6.266 -33.969 -15.867 1 92.06 79 SER A O 1
ATOM 583 N N . VAL A 1 80 ? -5.754 -32.25 -14.602 1 93.38 80 VAL A N 1
ATOM 584 C CA . VAL A 1 80 ? -5.309 -31.406 -15.703 1 93.38 80 VAL A CA 1
ATOM 585 C C . VAL A 1 80 ? -4.086 -32.031 -16.375 1 93.38 80 VAL A C 1
ATOM 587 O O . VAL A 1 80 ? -3.973 -32.031 -17.594 1 93.38 80 VAL A O 1
ATOM 590 N N . MET A 1 81 ? -3.182 -32.562 -15.586 1 91.62 81 MET A N 1
ATOM 591 C CA . MET A 1 81 ? -1.985 -33.219 -16.125 1 91.62 81 MET A CA 1
ATOM 592 C C . MET A 1 81 ? -2.35 -34.406 -16.969 1 91.62 81 MET A C 1
ATOM 594 O O . MET A 1 81 ? -1.712 -34.688 -17.984 1 91.62 81 MET A O 1
ATOM 598 N N . GLY A 1 82 ? -3.346 -35.156 -16.484 1 90.19 82 GLY A N 1
ATOM 599 C CA . GLY A 1 82 ? -3.84 -36.25 -17.297 1 90.19 82 GLY A CA 1
ATOM 600 C C . GLY A 1 82 ? -4.301 -35.812 -18.672 1 90.19 82 GLY A C 1
ATOM 601 O O . GLY A 1 82 ? -3.951 -36.438 -19.672 1 90.19 82 GLY A O 1
ATOM 602 N N . ASP A 1 83 ? -5 -34.719 -18.672 1 91.06 83 ASP A N 1
ATOM 603 C CA . ASP A 1 83 ? -5.484 -34.188 -19.922 1 91.06 83 ASP A CA 1
ATOM 604 C C . ASP A 1 83 ? -4.32 -33.75 -20.812 1 91.06 83 ASP A C 1
ATOM 606 O O . ASP A 1 83 ? -4.352 -33.938 -22.031 1 91.06 83 ASP A O 1
ATOM 610 N N . LEU A 1 84 ? -3.318 -33.156 -20.266 1 89.81 84 LEU A N 1
ATOM 611 C CA . LEU A 1 84 ? -2.176 -32.625 -21 1 89.81 84 LEU A CA 1
ATOM 612 C C . LEU A 1 84 ? -1.365 -33.781 -21.625 1 89.81 84 LEU A C 1
ATOM 614 O O . LEU A 1 84 ? -0.916 -33.656 -22.766 1 89.81 84 LEU A O 1
ATOM 618 N N . VAL A 1 85 ? -1.175 -34.781 -20.875 1 86.69 85 VAL A N 1
ATOM 619 C CA . VAL A 1 85 ? -0.431 -35.938 -21.344 1 86.69 85 VAL A CA 1
ATOM 620 C C . VAL A 1 85 ? -1.169 -36.594 -22.531 1 86.69 85 VAL A C 1
ATOM 622 O O . VAL A 1 85 ? -0.551 -36.969 -23.531 1 86.69 85 VAL A O 1
ATOM 625 N N . GLN A 1 86 ? -2.424 -36.656 -22.375 1 84.88 86 GLN A N 1
ATOM 626 C CA . GLN A 1 86 ? -3.234 -37.219 -23.453 1 84.88 86 GLN A CA 1
ATOM 627 C C . GLN A 1 86 ? -3.15 -36.344 -24.703 1 84.88 86 GLN A C 1
ATOM 629 O O . GLN A 1 86 ? -3.047 -36.875 -25.812 1 84.88 86 GLN A O 1
ATOM 634 N N . ALA A 1 87 ? -3.199 -35.094 -24.516 1 83.75 87 ALA A N 1
ATOM 635 C CA . ALA A 1 87 ? -3.098 -34.188 -25.641 1 83.75 87 ALA A CA 1
ATOM 636 C C . ALA A 1 87 ? -1.731 -34.281 -26.312 1 83.75 87 ALA A C 1
ATOM 638 O O . ALA A 1 87 ? -1.629 -34.219 -27.531 1 83.75 87 ALA A O 1
ATOM 639 N N . ALA A 1 88 ? -0.702 -34.344 -25.547 1 78.94 88 ALA A N 1
ATOM 640 C CA . ALA A 1 88 ? 0.661 -34.438 -26.062 1 78.94 88 ALA A CA 1
ATOM 641 C C . ALA A 1 88 ? 0.856 -35.719 -26.859 1 78.94 88 ALA A C 1
ATOM 643 O O . ALA A 1 88 ? 1.633 -35.75 -27.812 1 78.94 88 ALA A O 1
ATOM 644 N N . ALA A 1 89 ? 0.231 -36.719 -26.438 1 75.88 89 ALA A N 1
ATOM 645 C CA . ALA A 1 89 ? 0.36 -38 -27.094 1 75.88 89 ALA A CA 1
ATOM 646 C C . ALA A 1 89 ? -0.229 -37.969 -28.5 1 75.88 89 ALA A C 1
ATOM 648 O O . ALA A 1 89 ? 0.226 -38.688 -29.391 1 75.88 89 ALA A O 1
ATOM 649 N N . VAL A 1 90 ? -1.179 -37.219 -28.641 1 71.31 90 VAL A N 1
ATOM 650 C CA . VAL A 1 90 ? -1.862 -37.125 -29.938 1 71.31 90 VAL A CA 1
ATOM 651 C C . VAL A 1 90 ? -1.169 -36.125 -30.828 1 71.31 90 VAL A C 1
ATOM 653 O O . VAL A 1 90 ? -1.279 -36.188 -32.062 1 71.31 90 VAL A O 1
ATOM 656 N N . ALA A 1 91 ? -0.599 -35.156 -30.219 1 67 91 ALA A N 1
ATOM 657 C CA . ALA A 1 91 ? 0.002 -34.094 -31 1 67 91 ALA A CA 1
ATOM 658 C C . ALA A 1 91 ? 1.329 -34.531 -31.609 1 67 91 ALA A C 1
ATOM 660 O O . ALA A 1 91 ? 2.135 -35.188 -30.953 1 67 91 ALA A O 1
ATOM 661 N N . ASN A 1 92 ? 1.413 -34.844 -32.906 1 55.09 92 ASN A N 1
ATOM 662 C CA . ASN A 1 92 ? 2.58 -35.312 -33.656 1 55.09 92 ASN A CA 1
ATOM 663 C C . ASN A 1 92 ? 3.746 -34.344 -33.5 1 55.09 92 ASN A C 1
ATOM 665 O O . ASN A 1 92 ? 4.902 -34.719 -33.719 1 55.09 92 ASN A O 1
ATOM 669 N N . ASP A 1 93 ? 3.609 -33.062 -33.688 1 50.88 93 ASP A N 1
ATOM 670 C CA . ASP A 1 93 ? 4.652 -32.031 -33.844 1 50.88 93 ASP A CA 1
ATOM 671 C C . ASP A 1 93 ? 4.844 -31.234 -32.594 1 50.88 93 ASP A C 1
ATOM 673 O O . ASP A 1 93 ? 4.016 -30.375 -32.25 1 50.88 93 ASP A O 1
ATOM 677 N N . SER A 1 94 ? 5.34 -31.812 -31.672 1 51.47 94 SER A N 1
ATOM 678 C CA . SER A 1 94 ? 5.266 -31.219 -30.344 1 51.47 94 SER A CA 1
ATOM 679 C C . SER A 1 94 ? 6.16 -29.984 -30.25 1 51.47 94 SER A C 1
ATOM 681 O O . SER A 1 94 ? 7.387 -30.109 -30.172 1 51.47 94 SER A O 1
ATOM 683 N N . ALA A 1 95 ? 5.926 -29 -31.078 1 55.16 95 ALA A N 1
ATOM 684 C CA . ALA A 1 95 ? 6.684 -27.812 -30.719 1 55.16 95 ALA A CA 1
ATOM 685 C C . ALA A 1 95 ? 6.758 -27.656 -29.203 1 55.16 95 ALA A C 1
ATOM 687 O O . ALA A 1 95 ? 5.848 -28.078 -28.484 1 55.16 95 ALA A O 1
ATOM 688 N N . GLU A 1 96 ? 8 -27.328 -28.734 1 77.5 96 GLU A N 1
ATOM 689 C CA . GLU A 1 96 ? 8.398 -27.328 -27.328 1 77.5 96 GLU A CA 1
ATOM 690 C C . GLU A 1 96 ? 7.531 -26.391 -26.516 1 77.5 96 GLU A C 1
ATOM 692 O O . GLU A 1 96 ? 7.746 -25.172 -26.531 1 77.5 96 GLU A O 1
ATOM 697 N N . GLN A 1 97 ? 6.387 -26.875 -26.109 1 90.88 97 GLN A N 1
ATOM 698 C CA . GLN A 1 97 ? 5.473 -26.156 -25.234 1 90.88 97 GLN A CA 1
ATOM 699 C C . GLN A 1 97 ? 6.086 -25.938 -23.859 1 90.88 97 GLN A C 1
ATOM 701 O O . GLN A 1 97 ? 6.75 -26.828 -23.312 1 90.88 97 GLN A O 1
ATOM 706 N N . VAL A 1 98 ? 5.988 -24.703 -23.469 1 95.12 98 VAL A N 1
ATOM 707 C CA . VAL A 1 98 ? 6.422 -24.391 -22.109 1 95.12 98 VAL A CA 1
ATOM 708 C C . VAL A 1 98 ? 5.238 -24.484 -21.156 1 95.12 98 VAL A C 1
ATOM 710 O O . VAL A 1 98 ? 4.195 -23.875 -21.375 1 95.12 98 VAL A O 1
ATOM 713 N N . LEU A 1 99 ? 5.426 -25.312 -20.156 1 96.31 99 LEU A N 1
ATOM 714 C CA . LEU A 1 99 ? 4.395 -25.438 -19.125 1 96.31 99 LEU A CA 1
ATOM 715 C C . LEU A 1 99 ? 4.703 -24.531 -17.938 1 96.31 99 LEU A C 1
ATOM 717 O O . LEU A 1 99 ? 5.816 -24.562 -17.406 1 96.31 99 LEU A O 1
ATOM 721 N N . VAL A 1 100 ? 3.709 -23.703 -17.547 1 97.44 100 VAL A N 1
ATOM 722 C CA . VAL A 1 100 ? 3.82 -22.828 -16.391 1 97.44 100 VAL A CA 1
ATOM 723 C C . VAL A 1 100 ? 2.75 -23.203 -15.359 1 97.44 100 VAL A C 1
ATOM 725 O O . VAL A 1 100 ? 1.564 -23.281 -15.695 1 97.44 100 VAL A O 1
ATOM 728 N N . THR A 1 101 ? 3.117 -23.453 -14.172 1 96.19 101 THR A N 1
ATOM 729 C CA . THR A 1 101 ? 2.117 -23.719 -13.141 1 96.19 101 THR A CA 1
ATOM 730 C C . THR A 1 101 ? 2.082 -22.578 -12.117 1 96.19 101 THR A C 1
ATOM 732 O O . THR A 1 101 ? 3.123 -22.031 -11.758 1 96.19 101 THR A O 1
ATOM 735 N N . VAL A 1 102 ? 0.873 -22.219 -11.664 1 94.12 102 VAL A N 1
ATOM 736 C CA . VAL A 1 102 ? 0.712 -21.25 -10.586 1 94.12 102 VAL A CA 1
ATOM 737 C C . VAL A 1 102 ? 0.049 -21.922 -9.391 1 94.12 102 VAL A C 1
ATOM 739 O O . VAL A 1 102 ? -0.395 -21.234 -8.461 1 94.12 102 VAL A O 1
ATOM 742 N N . ALA A 1 103 ? -0.054 -23.266 -9.414 1 88 103 ALA A N 1
ATOM 743 C CA . ALA A 1 103 ? -0.695 -24.016 -8.328 1 88 103 ALA A CA 1
ATOM 744 C C . ALA A 1 103 ? 0.257 -24.203 -7.152 1 88 103 ALA A C 1
ATOM 746 O O . ALA A 1 103 ? 1.377 -24.688 -7.324 1 88 103 ALA A O 1
ATOM 747 N N . ALA A 1 104 ? -0.297 -23.844 -5.984 1 82.12 104 ALA A N 1
ATOM 748 C CA . ALA A 1 104 ? 0.501 -24 -4.77 1 82.12 104 ALA A CA 1
ATOM 749 C C . ALA A 1 104 ? 0.848 -25.469 -4.523 1 82.12 104 ALA A C 1
ATOM 751 O O . ALA A 1 104 ? 0.012 -26.359 -4.723 1 82.12 104 ALA A O 1
ATOM 752 N N . GLY A 1 105 ? 2.129 -25.734 -4.18 1 84.31 105 GLY A N 1
ATOM 753 C CA . GLY A 1 105 ? 2.545 -27.062 -3.758 1 84.31 105 GLY A CA 1
ATOM 754 C C . GLY A 1 105 ? 2.947 -27.953 -4.918 1 84.31 105 GLY A C 1
ATOM 755 O O . GLY A 1 105 ? 3.402 -29.078 -4.711 1 84.31 105 GLY A O 1
ATOM 756 N N . VAL A 1 106 ? 2.781 -27.531 -6.125 1 89.25 106 VAL A N 1
ATOM 757 C CA . VAL A 1 106 ? 3.154 -28.328 -7.289 1 89.25 106 VAL A CA 1
ATOM 758 C C . VAL A 1 106 ? 4.578 -27.969 -7.719 1 89.25 106 VAL A C 1
ATOM 760 O O . VAL A 1 106 ? 4.848 -26.859 -8.148 1 89.25 106 VAL A O 1
ATOM 763 N N . THR A 1 107 ? 5.406 -28.922 -7.629 1 92.81 107 THR A N 1
ATOM 764 C CA . THR A 1 107 ? 6.82 -28.672 -7.883 1 92.81 107 THR A CA 1
ATOM 765 C C . THR A 1 107 ? 7.156 -28.906 -9.352 1 92.81 107 THR A C 1
ATOM 767 O O . THR A 1 107 ? 6.387 -29.547 -10.07 1 92.81 107 THR A O 1
ATOM 770 N N . ILE A 1 108 ? 8.281 -28.406 -9.719 1 94.44 108 ILE A N 1
ATOM 771 C CA . ILE A 1 108 ? 8.789 -28.609 -11.07 1 94.44 108 ILE A CA 1
ATOM 772 C C . ILE A 1 108 ? 9.047 -30.109 -11.289 1 94.44 108 ILE A C 1
ATOM 774 O O . ILE A 1 108 ? 8.664 -30.656 -12.32 1 94.44 108 ILE A O 1
ATOM 778 N N . THR A 1 109 ? 9.648 -30.688 -10.297 1 90.69 109 THR A N 1
ATOM 779 C CA . THR A 1 109 ? 9.984 -32.125 -10.391 1 90.69 109 THR A CA 1
ATOM 780 C C . THR A 1 109 ? 8.727 -32.969 -10.578 1 90.69 109 THR A C 1
ATOM 782 O O . THR A 1 109 ? 8.719 -33.906 -11.375 1 90.69 109 THR A O 1
ATOM 785 N N . TYR A 1 110 ? 7.734 -32.594 -9.867 1 90.75 110 TYR A N 1
ATOM 786 C CA . TYR A 1 110 ? 6.465 -33.312 -10.008 1 90.75 110 TYR A CA 1
ATOM 787 C C . TYR A 1 110 ? 5.953 -33.219 -11.445 1 90.75 110 TYR A C 1
ATOM 789 O O . TYR A 1 110 ? 5.598 -34.219 -12.047 1 90.75 110 TYR A O 1
ATOM 797 N N . LEU A 1 111 ? 5.922 -32.062 -12.008 1 90.62 111 LEU A N 1
ATOM 798 C CA . LEU A 1 111 ? 5.41 -31.875 -13.352 1 90.62 111 LEU A CA 1
ATOM 799 C C . LEU A 1 111 ? 6.305 -32.562 -14.383 1 90.62 111 LEU A C 1
ATOM 801 O O . LEU A 1 111 ? 5.809 -33.188 -15.32 1 90.62 111 LEU A O 1
ATOM 805 N N . GLU A 1 112 ? 7.574 -32.406 -14.156 1 88.19 112 GLU A N 1
ATOM 806 C CA . GLU A 1 112 ? 8.523 -33.031 -15.078 1 88.19 112 GLU A CA 1
ATOM 807 C C . GLU A 1 112 ? 8.383 -34.562 -15.07 1 88.19 112 GLU A C 1
ATOM 809 O O . GLU A 1 112 ? 8.617 -35.219 -16.094 1 88.19 112 GLU A O 1
ATOM 814 N N . SER A 1 113 ? 8.016 -35.094 -13.961 1 87.94 113 SER A N 1
ATOM 815 C CA . SER A 1 113 ? 7.867 -36.562 -13.852 1 87.94 113 SER A CA 1
ATOM 816 C C . SER A 1 113 ? 6.629 -37.031 -14.594 1 87.94 113 SER A C 1
ATOM 818 O O . SER A 1 113 ? 6.535 -38.219 -14.945 1 87.94 113 SER A O 1
ATOM 820 N N . LYS A 1 114 ? 5.715 -36.188 -14.891 1 87 114 LYS A N 1
ATOM 821 C CA . LYS A 1 114 ? 4.453 -36.562 -15.516 1 87 114 LYS A CA 1
ATOM 822 C C . LYS A 1 114 ? 4.457 -36.25 -17 1 87 114 LYS A C 1
ATOM 824 O O . LYS A 1 114 ? 3.615 -36.75 -17.75 1 87 114 LYS A O 1
ATOM 829 N N . LEU A 1 115 ? 5.41 -35.469 -17.391 1 86.75 115 LEU A N 1
ATOM 830 C CA . LEU A 1 115 ? 5.457 -34.969 -18.766 1 86.75 115 LEU A CA 1
ATOM 831 C C . LEU A 1 115 ? 6.574 -35.656 -19.547 1 86.75 115 LEU A C 1
ATOM 833 O O . LEU A 1 115 ? 7.469 -36.25 -18.953 1 86.75 115 LEU A O 1
ATOM 837 N N . PRO A 1 116 ? 6.453 -35.625 -20.875 1 84.38 116 PRO A N 1
ATOM 838 C CA . PRO A 1 116 ? 7.562 -36.156 -21.656 1 84.38 116 PRO A CA 1
ATOM 839 C C . PRO A 1 116 ? 8.914 -35.562 -21.281 1 84.38 116 PRO A C 1
ATOM 841 O O . PRO A 1 116 ? 8.984 -34.375 -20.922 1 84.38 116 PRO A O 1
ATOM 844 N N . ALA A 1 117 ? 9.961 -36.344 -21.406 1 85.81 117 ALA A N 1
ATOM 845 C CA . ALA A 1 117 ? 11.305 -35.938 -21.031 1 85.81 117 ALA A CA 1
ATOM 846 C C . ALA A 1 117 ? 11.711 -34.656 -21.797 1 85.81 117 ALA A C 1
ATOM 848 O O . ALA A 1 117 ? 11.461 -34.562 -23 1 85.81 117 ALA A O 1
ATOM 849 N N . GLY A 1 118 ? 12.219 -33.719 -21 1 89.12 118 GLY A N 1
ATOM 850 C CA . GLY A 1 118 ? 12.742 -32.531 -21.656 1 89.12 118 GLY A CA 1
ATOM 851 C C . GLY A 1 118 ? 11.742 -31.406 -21.719 1 89.12 118 GLY A C 1
ATOM 852 O O . GLY A 1 118 ? 12.055 -30.312 -22.219 1 89.12 118 GLY A O 1
ATOM 853 N N . THR A 1 119 ? 10.539 -31.625 -21.234 1 90.69 119 THR A N 1
ATOM 854 C CA . THR A 1 119 ? 9.523 -30.578 -21.281 1 90.69 119 THR A CA 1
ATOM 855 C C . THR A 1 119 ? 9.945 -29.375 -20.438 1 90.69 119 THR A C 1
ATOM 857 O O . THR A 1 119 ? 10.281 -29.531 -19.266 1 90.69 119 THR A O 1
ATOM 860 N N . PRO A 1 120 ? 10 -28.188 -21.031 1 95.62 120 PRO A N 1
ATOM 861 C CA . PRO A 1 120 ? 10.297 -26.984 -20.234 1 95.62 120 PRO A CA 1
ATOM 862 C C . PRO A 1 120 ? 9.172 -26.641 -19.266 1 95.62 120 PRO A C 1
ATOM 864 O O . PRO A 1 120 ? 8.008 -26.547 -19.656 1 95.62 120 PRO A O 1
ATOM 867 N N . VAL A 1 121 ? 9.555 -26.484 -17.984 1 96.56 121 VAL A N 1
ATOM 868 C CA . VAL A 1 121 ? 8.578 -26.203 -16.938 1 96.56 121 VAL A CA 1
ATOM 869 C C . VAL A 1 121 ? 9.023 -24.984 -16.125 1 96.56 121 VAL A C 1
ATOM 871 O O . VAL A 1 121 ? 10.203 -24.875 -15.773 1 96.56 121 VAL A O 1
ATOM 874 N N . VAL A 1 122 ? 8.125 -24.047 -15.906 1 98 122 VAL A N 1
ATOM 875 C CA . VAL A 1 122 ? 8.336 -22.906 -15.008 1 98 122 VAL A CA 1
ATOM 876 C C . VAL A 1 122 ? 7.301 -22.938 -13.883 1 98 122 VAL A C 1
ATOM 878 O O . VAL A 1 122 ? 6.113 -23.172 -14.125 1 98 122 VAL A O 1
ATOM 881 N N . ARG A 1 123 ? 7.754 -22.844 -12.703 1 97.56 123 ARG A N 1
ATOM 882 C CA . ARG A 1 123 ? 6.855 -22.672 -11.57 1 97.56 123 ARG A CA 1
ATOM 883 C C . ARG A 1 123 ? 6.691 -21.188 -11.227 1 97.56 123 ARG A C 1
ATOM 885 O O . ARG A 1 123 ? 7.68 -20.453 -11.109 1 97.56 123 ARG A O 1
ATOM 892 N N . ALA A 1 124 ? 5.457 -20.75 -11.125 1 97.62 124 ALA A N 1
ATOM 893 C CA . ALA A 1 124 ? 5.133 -19.359 -10.82 1 97.62 124 ALA A CA 1
ATOM 894 C C . ALA A 1 124 ? 4.227 -19.25 -9.602 1 97.62 124 ALA A C 1
ATOM 896 O O . ALA A 1 124 ? 3.32 -20.078 -9.422 1 97.62 124 ALA A O 1
ATOM 897 N N . MET A 1 125 ? 4.504 -18.281 -8.773 1 96.44 125 MET A N 1
ATOM 898 C CA . MET A 1 125 ? 3.674 -18.031 -7.602 1 96.44 125 MET A CA 1
ATOM 899 C C . MET A 1 125 ? 3.217 -16.578 -7.566 1 96.44 125 MET A C 1
ATOM 901 O O . MET A 1 125 ? 3.857 -15.734 -6.934 1 96.44 125 MET A O 1
ATOM 905 N N . PRO A 1 126 ? 2.123 -16.297 -8.172 1 96.25 126 PRO A N 1
ATOM 906 C CA . PRO A 1 126 ? 1.537 -14.961 -8.023 1 96.25 126 PRO A CA 1
ATOM 907 C C . PRO A 1 126 ? 0.792 -14.797 -6.699 1 96.25 126 PRO A C 1
ATOM 909 O O . PRO A 1 126 ? 0.502 -15.781 -6.02 1 96.25 126 PRO A O 1
ATOM 912 N N . ASN A 1 127 ? 0.608 -13.57 -6.301 1 95.44 127 ASN A N 1
ATOM 913 C CA . ASN A 1 127 ? -0.286 -13.336 -5.172 1 95.44 127 ASN A CA 1
ATOM 914 C C . ASN A 1 127 ? -1.589 -12.68 -5.617 1 95.44 127 ASN A C 1
ATOM 916 O O . ASN A 1 127 ? -1.768 -12.383 -6.801 1 95.44 127 ASN A O 1
ATOM 920 N N . ALA A 1 128 ? -2.5 -12.523 -4.746 1 93.88 128 ALA A N 1
ATOM 921 C CA . ALA A 1 128 ? -3.875 -12.133 -5.055 1 93.88 128 ALA A CA 1
ATOM 922 C C . ALA A 1 128 ? -3.926 -10.758 -5.707 1 93.88 128 ALA A C 1
ATOM 924 O O . ALA A 1 128 ? -4.867 -10.445 -6.441 1 93.88 128 ALA A O 1
ATOM 925 N N . ALA A 1 129 ? -2.988 -9.945 -5.5 1 97.44 129 ALA A N 1
ATOM 926 C CA . ALA A 1 129 ? -3.006 -8.578 -6.016 1 97.44 129 ALA A CA 1
ATOM 927 C C . ALA A 1 129 ? -2.844 -8.562 -7.535 1 97.44 129 ALA A C 1
ATOM 929 O O . ALA A 1 129 ? -3.076 -7.543 -8.18 1 97.44 129 ALA A O 1
ATOM 930 N N . ALA A 1 130 ? -2.502 -9.711 -8.133 1 96.19 130 ALA A N 1
ATOM 931 C CA . ALA A 1 130 ? -2.492 -9.844 -9.586 1 96.19 130 ALA A CA 1
ATOM 932 C C . ALA A 1 130 ? -3.857 -9.5 -10.18 1 96.19 130 ALA A C 1
ATOM 934 O O . ALA A 1 130 ? -3.951 -9.023 -11.312 1 96.19 130 ALA A O 1
ATOM 935 N N . LEU A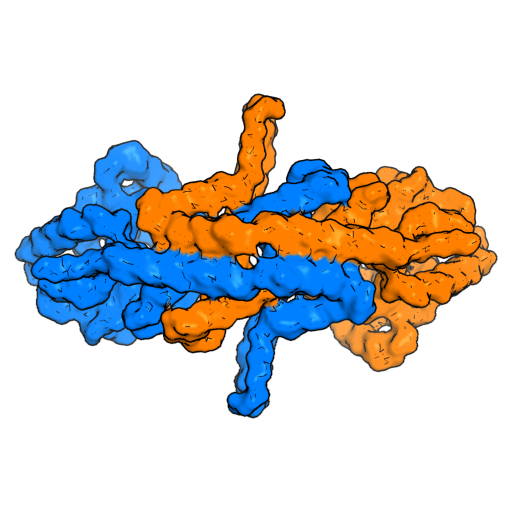 1 131 ? -4.855 -9.664 -9.359 1 92.19 131 LEU A N 1
ATOM 936 C CA . LEU A 1 131 ? -6.227 -9.438 -9.789 1 92.19 131 LEU A CA 1
ATOM 937 C C . LEU A 1 131 ? -6.445 -7.969 -10.156 1 92.19 131 LEU A C 1
ATOM 939 O O . LEU A 1 131 ? -7.352 -7.645 -10.93 1 92.19 131 LEU A O 1
ATOM 943 N N . VAL A 1 132 ? -5.602 -7.125 -9.578 1 94.19 132 VAL A N 1
ATOM 944 C CA . VAL A 1 132 ? -5.781 -5.699 -9.844 1 94.19 132 VAL A CA 1
ATOM 945 C C . VAL A 1 132 ? -4.543 -5.145 -10.539 1 94.19 132 VAL A C 1
ATOM 947 O O . VAL A 1 132 ? -4.305 -3.932 -10.531 1 94.19 132 VAL A O 1
ATOM 950 N N . GLY A 1 133 ? -3.76 -6.035 -11.031 1 95.12 133 GLY A N 1
ATOM 951 C CA . GLY A 1 133 ? -2.594 -5.641 -11.805 1 95.12 133 GLY A CA 1
ATOM 952 C C . GLY A 1 133 ? -1.449 -5.137 -10.945 1 95.12 133 GLY A C 1
ATOM 953 O O . GLY A 1 133 ? -0.537 -4.473 -11.445 1 95.12 133 GLY A O 1
ATOM 954 N N . ALA A 1 134 ? -1.489 -5.348 -9.648 1 96.81 134 ALA A N 1
ATOM 955 C CA . ALA A 1 134 ? -0.475 -4.883 -8.711 1 96.81 134 ALA A CA 1
ATOM 956 C C . ALA A 1 134 ? 0.13 -6.047 -7.93 1 96.81 134 ALA A C 1
ATOM 958 O O . ALA A 1 134 ? 0.413 -5.922 -6.734 1 96.81 134 ALA A O 1
ATOM 959 N N . GLY A 1 135 ? 0.204 -7.145 -8.57 1 97.38 135 GLY A N 1
ATOM 960 C CA . GLY A 1 135 ? 0.715 -8.344 -7.934 1 97.38 135 GLY A CA 1
ATOM 961 C C . GLY A 1 135 ? 2.23 -8.43 -7.941 1 97.38 135 GLY A C 1
ATOM 962 O O . GLY A 1 135 ? 2.904 -7.52 -8.438 1 97.38 135 GLY A O 1
ATOM 963 N N . VAL A 1 136 ? 2.723 -9.398 -7.309 1 98 136 VAL A N 1
ATOM 964 C CA . VAL A 1 136 ? 4.102 -9.852 -7.434 1 98 136 VAL A CA 1
ATOM 965 C C . VAL A 1 136 ? 4.129 -11.352 -7.699 1 98 136 VAL A C 1
ATOM 967 O O . VAL A 1 136 ? 3.455 -12.125 -7.008 1 98 136 VAL A O 1
ATOM 970 N N . THR A 1 137 ? 4.781 -11.734 -8.75 1 98.25 137 THR A N 1
ATOM 971 C CA . THR A 1 137 ? 4.91 -13.141 -9.125 1 98.25 137 THR A CA 1
ATOM 972 C C . THR A 1 137 ? 6.363 -13.594 -9.039 1 98.25 137 THR A C 1
ATOM 974 O O . THR A 1 137 ? 7.258 -12.914 -9.555 1 98.25 137 THR A O 1
ATOM 977 N N . VAL A 1 138 ? 6.602 -14.695 -8.383 1 98.56 138 VAL A N 1
ATOM 978 C CA . VAL A 1 138 ? 7.945 -15.258 -8.281 1 98.56 138 VAL A CA 1
ATOM 979 C C . VAL A 1 138 ? 8.047 -16.516 -9.148 1 98.56 138 VAL A C 1
ATOM 981 O O . VAL A 1 138 ? 7.184 -17.391 -9.086 1 98.56 138 VAL A O 1
ATOM 984 N N . LEU A 1 139 ? 9.086 -16.562 -9.969 1 98.5 139 LEU A N 1
ATOM 985 C CA . LEU A 1 139 ? 9.273 -17.672 -10.891 1 98.5 139 LEU A CA 1
ATOM 986 C C . LEU A 1 139 ? 10.461 -18.531 -10.484 1 98.5 139 LEU A C 1
ATOM 988 O O . LEU A 1 139 ? 11.484 -18 -10.031 1 98.5 139 LEU A O 1
ATOM 992 N N . ALA A 1 140 ? 10.328 -19.781 -10.617 1 98.25 140 ALA A N 1
ATOM 993 C CA . ALA A 1 140 ? 11.43 -20.734 -10.57 1 98.25 140 ALA A CA 1
ATOM 994 C C . ALA A 1 140 ? 11.562 -21.469 -11.906 1 98.25 140 ALA A C 1
ATOM 996 O O . ALA A 1 140 ? 10.586 -21.984 -12.445 1 98.25 140 ALA A O 1
ATOM 997 N N . LYS A 1 141 ? 12.734 -21.547 -12.367 1 97.69 141 LYS A N 1
ATOM 998 C CA . LYS A 1 141 ? 13.031 -22.062 -13.703 1 97.69 141 LYS A CA 1
ATOM 999 C C . LYS A 1 141 ? 13.344 -23.562 -13.648 1 97.69 141 LYS A C 1
ATOM 1001 O O . LYS A 1 141 ? 14.172 -24 -12.859 1 97.69 141 LYS A O 1
ATOM 1006 N N . GLY A 1 142 ? 12.633 -24.312 -14.508 1 96.12 142 GLY A N 1
ATOM 1007 C CA . GLY A 1 142 ? 12.961 -25.719 -14.641 1 96.12 142 GLY A CA 1
ATOM 1008 C C . GLY A 1 142 ? 14.211 -25.969 -15.461 1 96.12 142 GLY A C 1
ATOM 1009 O O . GLY A 1 142 ? 14.766 -25.047 -16.062 1 96.12 142 GLY A O 1
ATOM 1010 N N . ARG A 1 143 ? 14.602 -27.203 -15.5 1 93.25 143 ARG A N 1
ATOM 1011 C CA . ARG A 1 143 ? 15.891 -27.609 -16.047 1 93.25 143 ARG A CA 1
ATOM 1012 C C . ARG A 1 143 ? 15.93 -27.406 -17.562 1 93.25 143 ARG A C 1
ATOM 1014 O O . ARG A 1 143 ? 16.984 -27.125 -18.125 1 93.25 143 ARG A O 1
ATOM 1021 N N . PHE A 1 144 ? 14.828 -27.469 -18.219 1 94.5 144 PHE A N 1
ATOM 1022 C CA . PHE A 1 144 ? 14.836 -27.578 -19.672 1 94.5 144 PHE A CA 1
ATOM 1023 C C . PHE A 1 144 ? 14.32 -26.297 -20.328 1 94.5 144 PHE A C 1
ATOM 1025 O O . PHE A 1 144 ? 14.148 -26.234 -21.547 1 94.5 144 PHE A O 1
ATOM 1032 N N . VAL A 1 145 ? 14.086 -25.297 -19.547 1 96.31 145 VAL A N 1
ATOM 1033 C CA . VAL A 1 145 ? 13.594 -24.031 -20.062 1 96.31 145 VAL A CA 1
ATOM 1034 C C . VAL A 1 145 ? 14.75 -23.219 -20.656 1 96.31 145 VAL A C 1
ATOM 1036 O O . VAL A 1 145 ? 15.781 -23.031 -20 1 96.31 145 VAL A O 1
ATOM 1039 N N . THR A 1 146 ? 14.586 -22.766 -21.875 1 95.81 146 THR A N 1
ATOM 1040 C CA . THR A 1 146 ? 15.617 -21.922 -22.484 1 95.81 146 THR A CA 1
ATOM 1041 C C . THR A 1 146 ? 15.539 -20.5 -21.953 1 95.81 146 THR A C 1
ATOM 1043 O O . THR A 1 146 ? 14.539 -20.109 -21.359 1 95.81 146 THR A O 1
ATOM 1046 N N . GLY A 1 147 ? 16.641 -19.766 -22.172 1 96.25 147 GLY A N 1
ATOM 1047 C CA . GLY A 1 147 ? 16.656 -18.359 -21.766 1 96.25 147 GLY A CA 1
ATOM 1048 C C . GLY A 1 147 ? 15.531 -17.547 -22.375 1 96.25 147 GLY A C 1
ATOM 1049 O O . GLY A 1 147 ? 14.852 -16.812 -21.672 1 96.25 147 GLY A O 1
ATOM 1050 N N . GLN A 1 148 ? 15.305 -17.781 -23.609 1 95.5 148 GLN A N 1
ATOM 1051 C CA . GLN A 1 148 ? 14.258 -17.031 -24.297 1 95.5 148 GLN A CA 1
ATOM 1052 C C . GLN A 1 148 ? 12.875 -17.406 -23.781 1 95.5 148 GLN A C 1
ATOM 1054 O O . GLN A 1 148 ? 12.031 -16.547 -23.547 1 95.5 148 GLN A O 1
ATOM 1059 N N . GLN A 1 149 ? 12.664 -18.688 -23.625 1 95.19 149 GLN A N 1
ATOM 1060 C CA . GLN A 1 149 ? 11.398 -19.156 -23.078 1 95.19 149 GLN A CA 1
ATOM 1061 C C . GLN A 1 149 ? 11.133 -18.531 -21.703 1 95.19 149 GLN A C 1
ATOM 1063 O O . GLN A 1 149 ? 10.023 -18.078 -21.422 1 95.19 149 GLN A O 1
ATOM 1068 N N . PHE A 1 150 ? 12.219 -18.453 -20.984 1 97.19 150 PHE A N 1
ATOM 1069 C CA . PHE A 1 150 ? 12.078 -17.922 -19.641 1 97.19 150 PHE A CA 1
ATOM 1070 C C . PHE A 1 150 ? 11.781 -16.422 -19.672 1 97.19 150 PHE A C 1
ATOM 1072 O O . PHE A 1 150 ? 10.945 -15.938 -18.906 1 97.19 150 PHE A O 1
ATOM 1079 N N . GLU A 1 151 ? 12.383 -15.711 -20.5 1 96.81 151 GLU A N 1
ATOM 1080 C CA . GLU A 1 151 ? 12.117 -14.289 -20.672 1 96.81 151 GLU A CA 1
ATOM 1081 C C . GLU A 1 151 ? 10.672 -14.039 -21.094 1 96.81 151 GLU A C 1
ATOM 1083 O O . GLU A 1 151 ? 10.055 -13.07 -20.656 1 96.81 151 GLU A O 1
ATOM 1088 N N . ASP A 1 152 ? 10.211 -14.906 -21.891 1 95.5 152 ASP A N 1
ATOM 1089 C CA . ASP A 1 152 ? 8.828 -14.773 -22.328 1 95.5 152 ASP A CA 1
ATOM 1090 C C . ASP A 1 152 ? 7.855 -14.984 -21.172 1 95.5 152 ASP A C 1
ATOM 1092 O O . ASP A 1 152 ? 6.844 -14.289 -21.062 1 95.5 152 ASP A O 1
ATOM 1096 N N . VAL A 1 153 ? 8.156 -15.945 -20.312 1 97.25 153 VAL A N 1
ATOM 1097 C CA . VAL A 1 153 ? 7.312 -16.203 -19.156 1 97.25 153 VAL A CA 1
ATOM 1098 C C . VAL A 1 153 ? 7.371 -15.023 -18.188 1 97.25 153 VAL A C 1
ATOM 1100 O O . VAL A 1 153 ? 6.348 -14.609 -17.656 1 97.25 153 VAL A O 1
ATOM 1103 N N . LEU A 1 154 ? 8.586 -14.477 -18.062 1 97.5 154 LEU A N 1
ATOM 1104 C CA . LEU A 1 154 ? 8.75 -13.281 -17.25 1 97.5 154 LEU A CA 1
ATOM 1105 C C . LEU A 1 154 ? 7.859 -12.148 -17.75 1 97.5 154 LEU A C 1
ATOM 1107 O O . LEU A 1 154 ? 7.152 -11.508 -16.969 1 97.5 154 LEU A O 1
ATOM 1111 N N . ALA A 1 155 ? 7.828 -11.969 -19 1 95.75 155 ALA A N 1
ATOM 1112 C CA . ALA A 1 155 ? 7.047 -10.898 -19.609 1 95.75 155 ALA A CA 1
ATOM 1113 C C . ALA A 1 155 ? 5.551 -11.133 -19.422 1 95.75 155 ALA A C 1
ATOM 1115 O O . ALA A 1 155 ? 4.785 -10.18 -19.266 1 95.75 155 ALA A O 1
ATOM 1116 N N . MET A 1 156 ? 5.191 -12.367 -19.469 1 95.94 156 MET A N 1
ATOM 1117 C CA . MET A 1 156 ? 3.791 -12.734 -19.281 1 95.94 156 MET A CA 1
ATOM 1118 C C . MET A 1 156 ? 3.285 -12.273 -17.922 1 95.94 156 MET A C 1
ATOM 1120 O O . MET A 1 156 ? 2.217 -11.672 -17.828 1 95.94 156 MET A O 1
ATOM 1124 N N . PHE A 1 157 ? 4.105 -12.445 -16.938 1 97.38 157 PHE A N 1
ATOM 1125 C CA . PHE A 1 157 ? 3.65 -12.125 -15.586 1 97.38 157 PHE A CA 1
ATOM 1126 C C . PHE A 1 157 ? 3.904 -10.664 -15.266 1 97.38 157 PHE A C 1
ATOM 1128 O O . PHE A 1 157 ? 3.326 -10.117 -14.32 1 97.38 157 PHE A O 1
ATOM 1135 N N . ASP A 1 158 ? 4.754 -10.008 -16.031 1 96.12 158 ASP A N 1
ATOM 1136 C CA . ASP A 1 158 ? 4.961 -8.57 -15.891 1 96.12 158 ASP A CA 1
ATOM 1137 C C . ASP A 1 158 ? 3.678 -7.801 -16.188 1 96.12 158 ASP A C 1
ATOM 1139 O O . ASP A 1 158 ? 3.51 -6.668 -15.727 1 96.12 158 ASP A O 1
ATOM 1143 N N . ALA A 1 159 ? 2.797 -8.422 -16.875 1 94.62 159 ALA A N 1
ATOM 1144 C CA . ALA A 1 159 ? 1.525 -7.809 -17.25 1 94.62 159 ALA A CA 1
ATOM 1145 C C . ALA A 1 159 ? 0.615 -7.645 -16.047 1 94.62 159 ALA A C 1
ATOM 1147 O O . ALA A 1 159 ? -0.356 -6.887 -16.078 1 94.62 159 ALA A O 1
ATOM 1148 N N . VAL A 1 160 ? 0.924 -8.352 -14.984 1 95.56 160 VAL A N 1
ATOM 1149 C CA . VAL A 1 160 ? 0.001 -8.305 -13.852 1 95.56 160 VAL A CA 1
ATOM 1150 C C . VAL A 1 160 ? 0.748 -7.887 -12.586 1 95.56 160 VAL A C 1
ATOM 1152 O O . VAL A 1 160 ? 0.248 -8.07 -11.477 1 95.56 160 VAL A O 1
ATOM 1155 N N . GLY A 1 161 ? 1.921 -7.379 -12.695 1 96.19 161 GLY A N 1
ATOM 1156 C CA . GLY A 1 161 ? 2.676 -6.895 -11.555 1 96.19 161 GLY A CA 1
ATOM 1157 C C . GLY A 1 161 ? 4.16 -7.195 -11.648 1 96.19 161 GLY A C 1
ATOM 1158 O O . GLY A 1 161 ? 4.652 -7.586 -12.703 1 96.19 161 GLY A O 1
ATOM 1159 N N . GLY A 1 162 ? 4.871 -6.965 -10.547 1 96.12 162 GLY A N 1
ATOM 1160 C CA . GLY A 1 162 ? 6.301 -7.234 -10.516 1 96.12 162 GLY A CA 1
ATOM 1161 C C . GLY A 1 162 ? 6.629 -8.711 -10.602 1 96.12 162 GLY A C 1
ATOM 1162 O O . GLY A 1 162 ? 5.785 -9.562 -10.297 1 96.12 162 GLY A O 1
ATOM 1163 N N . VAL A 1 163 ? 7.852 -8.992 -11.078 1 98 163 VAL A N 1
ATOM 1164 C CA . VAL A 1 163 ? 8.281 -10.375 -11.234 1 98 163 VAL A CA 1
ATOM 1165 C C . VAL A 1 163 ? 9.664 -10.562 -10.617 1 98 163 VAL A C 1
ATOM 1167 O O . VAL A 1 163 ? 10.539 -9.711 -10.773 1 98 163 VAL A O 1
ATOM 1170 N N . LEU A 1 164 ? 9.812 -11.586 -9.852 1 98.06 164 LEU A N 1
ATOM 1171 C CA . LEU A 1 164 ? 11.102 -11.992 -9.305 1 98.06 164 LEU A CA 1
ATOM 1172 C C . LEU A 1 164 ? 11.406 -13.445 -9.664 1 98.06 164 LEU A C 1
ATOM 1174 O O . LEU A 1 164 ? 10.516 -14.188 -10.07 1 98.06 164 LEU A O 1
ATOM 1178 N N . THR A 1 165 ? 12.672 -13.789 -9.531 1 98.25 165 THR A N 1
ATOM 1179 C CA . THR A 1 165 ? 13.102 -15.164 -9.773 1 98.25 165 THR A CA 1
ATOM 1180 C C . THR A 1 165 ? 13.859 -15.711 -8.562 1 98.25 165 THR A C 1
ATOM 1182 O O . THR A 1 165 ? 14.68 -15.008 -7.969 1 98.25 165 THR A O 1
ATOM 1185 N N . VAL A 1 166 ? 13.555 -16.891 -8.195 1 98.12 166 VAL A N 1
ATOM 1186 C CA . VAL A 1 166 ? 14.266 -17.578 -7.117 1 98.12 166 VAL A CA 1
ATOM 1187 C C . VAL A 1 166 ? 14.461 -19.047 -7.484 1 98.12 166 VAL A C 1
ATOM 1189 O O . VAL A 1 166 ? 13.797 -19.562 -8.383 1 98.12 166 VAL A O 1
ATOM 1192 N N . PRO A 1 167 ? 15.414 -19.719 -6.793 1 97.31 167 PRO A N 1
ATOM 1193 C CA . PRO A 1 167 ? 15.422 -21.172 -6.891 1 97.31 167 PRO A CA 1
ATOM 1194 C C . PRO A 1 167 ? 14.133 -21.812 -6.359 1 97.31 167 PRO A C 1
ATOM 1196 O O . PRO A 1 167 ? 13.5 -21.25 -5.453 1 97.31 167 PRO A O 1
ATOM 1199 N N . GLU A 1 168 ? 13.742 -22.953 -6.902 1 96.69 168 GLU A N 1
ATOM 1200 C CA . GLU A 1 168 ? 12.492 -23.594 -6.508 1 96.69 168 GLU A CA 1
ATOM 1201 C C . GLU A 1 168 ? 12.477 -23.891 -5.008 1 96.69 168 GLU A C 1
ATOM 1203 O O . GLU A 1 168 ? 11.414 -23.859 -4.383 1 96.69 168 GLU A O 1
ATOM 1208 N N . SER A 1 169 ? 13.656 -24.109 -4.402 1 95.94 169 SER A N 1
ATOM 1209 C CA . SER A 1 169 ? 13.758 -24.453 -2.99 1 95.94 169 SER A CA 1
ATOM 1210 C C . SER A 1 169 ? 13.234 -23.328 -2.105 1 95.94 169 SER A C 1
ATOM 1212 O O . SER A 1 169 ? 12.953 -23.547 -0.922 1 95.94 169 SER A O 1
ATOM 1214 N N . GLN A 1 170 ? 13.062 -22.125 -2.672 1 97.38 170 GLN A N 1
ATOM 1215 C CA . GLN A 1 170 ? 12.633 -20.984 -1.884 1 97.38 170 GLN A CA 1
ATOM 1216 C C . GLN A 1 170 ? 11.148 -20.703 -2.078 1 97.38 170 GLN A C 1
ATOM 1218 O O . GLN A 1 170 ? 10.602 -19.781 -1.461 1 97.38 170 GLN A O 1
ATOM 1223 N N . MET A 1 171 ? 10.453 -21.516 -2.82 1 96.81 171 MET A N 1
ATOM 1224 C CA . MET A 1 171 ? 9.094 -21.188 -3.246 1 96.81 171 MET A CA 1
ATOM 1225 C C . MET A 1 171 ? 8.117 -21.297 -2.08 1 96.81 171 MET A C 1
ATOM 1227 O O . MET A 1 171 ? 7.125 -20.562 -2.023 1 96.81 171 MET A O 1
ATOM 1231 N N . ASP A 1 172 ? 8.391 -22.188 -1.155 1 96.38 172 ASP A N 1
ATOM 1232 C CA . ASP A 1 172 ? 7.531 -22.25 0.021 1 96.38 172 ASP A CA 1
ATOM 1233 C C . ASP A 1 172 ? 7.645 -20.969 0.849 1 96.38 172 ASP A C 1
ATOM 1235 O O . ASP A 1 172 ? 6.648 -20.469 1.369 1 96.38 172 ASP A O 1
ATOM 1239 N N . ALA A 1 173 ? 8.859 -20.5 0.98 1 98 173 ALA A N 1
ATOM 1240 C CA . ALA A 1 173 ? 9.086 -19.234 1.68 1 98 173 ALA A CA 1
ATOM 1241 C C . ALA A 1 173 ? 8.398 -18.078 0.96 1 98 173 ALA A C 1
ATOM 1243 O O . ALA A 1 173 ? 7.801 -17.203 1.6 1 98 173 ALA A O 1
ATOM 1244 N N . VAL A 1 174 ? 8.406 -18.094 -0.36 1 98.06 174 VAL A N 1
ATOM 1245 C CA . VAL A 1 174 ? 7.746 -17.094 -1.185 1 98.06 174 VAL A CA 1
ATOM 1246 C C . VAL A 1 174 ? 6.242 -17.109 -0.918 1 98.06 174 VAL A C 1
ATOM 1248 O O . VAL A 1 174 ? 5.621 -16.062 -0.753 1 98.06 174 VAL A O 1
ATOM 1251 N N . THR A 1 175 ? 5.715 -18.266 -0.867 1 95.56 175 THR A N 1
ATOM 1252 C CA . THR A 1 175 ? 4.293 -18.422 -0.592 1 95.56 175 THR A CA 1
ATOM 1253 C C . THR A 1 175 ? 3.93 -17.812 0.762 1 95.56 175 THR A C 1
ATOM 1255 O O . THR A 1 175 ? 2.916 -17.125 0.889 1 95.56 175 THR A O 1
ATOM 1258 N N . ALA A 1 176 ? 4.77 -18 1.705 1 97.88 176 ALA A N 1
ATOM 1259 C CA . ALA A 1 176 ? 4.52 -17.516 3.061 1 97.88 176 ALA A CA 1
ATOM 1260 C C . ALA A 1 176 ? 4.566 -15.984 3.115 1 97.88 176 ALA A C 1
ATOM 1262 O O . ALA A 1 176 ? 3.758 -15.352 3.799 1 97.88 176 ALA A O 1
ATOM 1263 N N . VAL A 1 177 ? 5.469 -15.352 2.385 1 98.44 177 VAL A N 1
ATOM 1264 C CA . VAL A 1 177 ? 5.711 -13.922 2.5 1 98.44 177 VAL A CA 1
ATOM 1265 C C . VAL A 1 177 ? 4.77 -13.164 1.569 1 98.44 177 VAL A C 1
ATOM 1267 O O . VAL A 1 177 ? 4.16 -12.164 1.969 1 98.44 177 VAL A O 1
ATOM 1270 N N . SER A 1 178 ? 4.602 -13.656 0.384 1 97.94 178 SER A N 1
ATOM 1271 C CA . SER A 1 178 ? 3.873 -12.875 -0.614 1 97.94 178 SER A CA 1
ATOM 1272 C C . SER A 1 178 ? 2.545 -13.539 -0.966 1 97.94 178 SER A C 1
ATOM 1274 O O . SER A 1 178 ? 1.57 -12.852 -1.283 1 97.94 178 SER A O 1
ATOM 1276 N N . GLY A 1 179 ? 2.514 -14.844 -0.987 1 95.56 179 GLY A N 1
ATOM 1277 C CA . GLY A 1 179 ? 1.26 -15.523 -1.26 1 95.56 179 GLY A CA 1
ATOM 1278 C C . GLY A 1 179 ? 0.197 -15.266 -0.209 1 95.56 179 GLY A C 1
ATOM 1279 O O . GLY A 1 179 ? -0.936 -14.906 -0.541 1 95.56 179 GLY A O 1
ATOM 1280 N N . SER A 1 180 ? 0.61 -15.414 1.029 1 96.81 180 SER A N 1
ATOM 1281 C CA . SER A 1 180 ? -0.291 -15.18 2.154 1 96.81 180 SER A CA 1
ATOM 1282 C C . SER A 1 180 ? -0.222 -13.734 2.629 1 96.81 180 SER A C 1
ATOM 1284 O O . SER A 1 180 ? -1.065 -13.289 3.41 1 96.81 180 SER A O 1
ATOM 1286 N N . GLY A 1 181 ? 0.728 -13.016 2.135 1 98.25 181 GLY A N 1
ATOM 1287 C CA . GLY A 1 181 ? 1.127 -11.695 2.598 1 98.25 181 GLY A CA 1
ATOM 1288 C C . GLY A 1 181 ? -0.012 -10.695 2.596 1 98.25 181 GLY A C 1
ATOM 1289 O O . GLY A 1 181 ? -0.209 -9.969 3.574 1 98.25 181 GLY A O 1
ATOM 1290 N N . PRO A 1 182 ? -0.79 -10.641 1.526 1 98.5 182 PRO A N 1
ATOM 1291 C CA . PRO A 1 182 ? -1.9 -9.68 1.498 1 98.5 182 PRO A CA 1
ATOM 1292 C C . PRO A 1 182 ? -2.809 -9.797 2.721 1 98.5 182 PRO A C 1
ATOM 1294 O O . PRO A 1 182 ? -3.283 -8.781 3.238 1 98.5 182 PRO A O 1
ATOM 1297 N N . ALA A 1 183 ? -3.02 -10.977 3.203 1 98.5 183 ALA A N 1
ATOM 1298 C CA . ALA A 1 183 ? -3.895 -11.18 4.355 1 98.5 183 ALA A CA 1
ATOM 1299 C C . ALA A 1 183 ? -3.318 -10.531 5.605 1 98.5 183 ALA A C 1
ATOM 1301 O O . ALA A 1 183 ? -4.066 -10.055 6.469 1 98.5 183 ALA A O 1
ATOM 1302 N N . TYR A 1 184 ? -1.947 -10.5 5.742 1 98.81 184 TYR A N 1
ATOM 1303 C CA . TYR A 1 184 ? -1.312 -9.828 6.871 1 98.81 184 TYR A CA 1
ATOM 1304 C C . TYR A 1 184 ? -1.661 -8.344 6.895 1 98.81 184 TYR A C 1
ATOM 1306 O O . TYR A 1 184 ? -2.021 -7.805 7.941 1 98.81 184 TYR A O 1
ATOM 1314 N N . PHE A 1 185 ? -1.588 -7.773 5.777 1 98.81 185 PHE A N 1
ATOM 1315 C CA . PHE A 1 185 ? -1.843 -6.344 5.66 1 98.81 185 PHE A CA 1
ATOM 1316 C C . PHE A 1 185 ? -3.324 -6.039 5.848 1 98.81 185 PHE A C 1
ATOM 1318 O O . PHE A 1 185 ? -3.686 -5.047 6.48 1 98.81 185 PHE A O 1
ATOM 1325 N N . PHE A 1 186 ? -4.18 -6.879 5.297 1 98.75 186 PHE A N 1
ATOM 1326 C CA . PHE A 1 186 ? -5.609 -6.672 5.496 1 98.75 186 PHE A CA 1
ATOM 1327 C C . PHE A 1 186 ? -5.973 -6.781 6.973 1 98.75 186 PHE A C 1
ATOM 1329 O O . PHE A 1 186 ? -6.781 -6.004 7.48 1 98.75 186 PHE A O 1
ATOM 1336 N N . LEU A 1 187 ? -5.391 -7.73 7.633 1 98.69 187 LEU A N 1
ATOM 1337 C CA . LEU A 1 187 ? -5.68 -7.879 9.055 1 98.69 187 LEU A CA 1
ATOM 1338 C C . LEU A 1 187 ? -5.203 -6.664 9.844 1 98.69 187 LEU A C 1
ATOM 1340 O O . LEU A 1 187 ? -5.875 -6.215 10.773 1 98.69 187 LEU A O 1
ATOM 1344 N N . LEU A 1 188 ? -4.043 -6.148 9.5 1 98.75 188 LEU A N 1
ATOM 1345 C CA . LEU A 1 188 ? -3.568 -4.93 10.148 1 98.75 188 LEU A CA 1
ATOM 1346 C C . LEU A 1 188 ? -4.535 -3.775 9.914 1 98.75 188 LEU A C 1
ATOM 1348 O O . LEU A 1 188 ? -4.828 -3.008 10.836 1 98.75 188 LEU A O 1
ATOM 1352 N N . VAL A 1 189 ? -5.016 -3.629 8.703 1 98.75 189 VAL A N 1
ATOM 1353 C CA . VAL A 1 189 ? -5.973 -2.572 8.391 1 98.75 189 VAL A CA 1
ATOM 1354 C C . VAL A 1 189 ? -7.238 -2.76 9.219 1 98.75 189 VAL A C 1
ATOM 1356 O O . VAL A 1 189 ? -7.766 -1.8 9.789 1 98.75 189 VAL A O 1
ATOM 1359 N N . GLU A 1 190 ? -7.727 -4.023 9.32 1 98.44 190 GLU A N 1
ATOM 1360 C CA . GLU A 1 190 ? -8.883 -4.309 10.164 1 98.44 190 GLU A CA 1
ATOM 1361 C C . GLU A 1 190 ? -8.641 -3.871 11.602 1 98.44 190 GLU A C 1
ATOM 1363 O O . GLU A 1 190 ? -9.5 -3.234 12.219 1 98.44 190 GLU A O 1
ATOM 1368 N N . ALA A 1 191 ? -7.539 -4.246 12.086 1 98.62 191 ALA A N 1
ATOM 1369 C CA . ALA A 1 191 ? -7.188 -3.904 13.461 1 98.62 191 ALA A CA 1
ATOM 1370 C C . ALA A 1 191 ? -7.098 -2.393 13.648 1 98.62 191 ALA A C 1
ATOM 1372 O O . ALA A 1 191 ? -7.539 -1.857 14.672 1 98.62 191 ALA A O 1
ATOM 1373 N N . LEU A 1 192 ? -6.516 -1.702 12.688 1 98.75 192 LEU A N 1
ATOM 1374 C CA . LEU A 1 192 ? -6.375 -0.252 12.742 1 98.75 192 LEU A CA 1
ATOM 1375 C C . LEU A 1 192 ? -7.738 0.429 12.711 1 98.75 192 LEU A C 1
ATOM 1377 O O . LEU A 1 192 ? -7.957 1.429 13.398 1 98.75 192 LEU A O 1
ATOM 1381 N N . VAL A 1 193 ? -8.617 -0.097 11.852 1 98.62 193 VAL A N 1
ATOM 1382 C CA . VAL A 1 193 ? -9.969 0.445 11.773 1 98.62 193 VAL A CA 1
ATOM 1383 C C . VAL A 1 193 ? -10.656 0.303 13.133 1 98.62 193 VAL A C 1
ATOM 1385 O O . VAL A 1 193 ? -11.211 1.271 13.656 1 98.62 193 VAL A O 1
ATOM 1388 N N . ASP A 1 194 ? -10.617 -0.874 13.719 1 98.44 194 ASP A N 1
ATOM 1389 C CA . ASP A 1 194 ? -11.234 -1.103 15.023 1 98.44 194 ASP A CA 1
ATOM 1390 C C . ASP A 1 194 ? -10.625 -0.192 16.094 1 98.44 194 ASP A C 1
ATOM 1392 O O . ASP A 1 194 ? -11.336 0.368 16.922 1 98.44 194 ASP A O 1
ATOM 1396 N N . ALA A 1 195 ? -9.32 -0.075 16.078 1 98.81 195 ALA A N 1
ATOM 1397 C CA . ALA A 1 195 ? -8.641 0.801 17.031 1 98.81 195 ALA A CA 1
ATOM 1398 C C . ALA A 1 195 ? -9.047 2.256 16.828 1 98.81 195 ALA A C 1
ATOM 1400 O O . ALA A 1 195 ? -9.219 3 17.797 1 98.81 195 ALA A O 1
ATOM 1401 N N . GLY A 1 196 ? -9.125 2.691 15.523 1 98.62 196 GLY A N 1
ATOM 1402 C CA . GLY A 1 196 ? -9.594 4.035 15.219 1 98.62 196 GLY A CA 1
ATOM 1403 C C . GLY A 1 196 ? -10.977 4.324 15.766 1 98.62 196 GLY A C 1
ATOM 1404 O O . GLY A 1 196 ? -11.219 5.395 16.328 1 98.62 196 GLY A O 1
ATOM 1405 N N . VAL A 1 197 ? -11.883 3.361 15.625 1 98.31 197 VAL A N 1
ATOM 1406 C CA . VAL A 1 197 ? -13.227 3.498 16.156 1 98.31 197 VAL A CA 1
ATOM 1407 C C . VAL A 1 197 ? -13.172 3.588 17.688 1 98.31 197 VAL A C 1
ATOM 1409 O O . VAL A 1 197 ? -13.844 4.422 18.297 1 98.31 197 VAL A O 1
ATOM 1412 N N . ALA A 1 198 ? -12.391 2.775 18.266 1 98.5 198 ALA A N 1
ATOM 1413 C CA . ALA A 1 198 ? -12.266 2.73 19.719 1 98.5 198 ALA A CA 1
ATOM 1414 C C . ALA A 1 198 ? -11.812 4.074 20.281 1 98.5 198 ALA A C 1
ATOM 1416 O O . ALA A 1 198 ? -12.18 4.449 21.391 1 98.5 198 ALA A O 1
ATOM 1417 N N . VAL A 1 199 ? -11.086 4.832 19.484 1 98.25 199 VAL A N 1
ATOM 1418 C CA . VAL A 1 199 ? -10.555 6.09 20 1 98.25 199 VAL A CA 1
ATOM 1419 C C . VAL A 1 199 ? -11.398 7.254 19.484 1 98.25 199 VAL A C 1
ATOM 1421 O O . VAL A 1 199 ? -11.008 8.414 19.609 1 98.25 199 VAL A O 1
ATOM 1424 N N . GLY A 1 200 ? -12.484 6.996 18.781 1 97.56 200 GLY A N 1
ATOM 1425 C CA . GLY A 1 200 ? -13.469 8.047 18.625 1 97.56 200 GLY A CA 1
ATOM 1426 C C . GLY A 1 200 ? -13.773 8.383 17.172 1 97.56 200 GLY A C 1
ATOM 1427 O O . GLY A 1 200 ? -14.578 9.266 16.891 1 97.56 200 GLY A O 1
ATOM 1428 N N . LEU A 1 201 ? -13.219 7.664 16.25 1 98.25 201 LEU A N 1
ATOM 1429 C CA . LEU A 1 201 ? -13.523 7.902 14.844 1 98.25 201 LEU A CA 1
ATOM 1430 C C . LEU A 1 201 ? -14.742 7.09 14.406 1 98.25 201 LEU A C 1
ATOM 1432 O O . LEU A 1 201 ? -15.031 6.039 14.984 1 98.25 201 LEU A O 1
ATOM 1436 N N . THR A 1 202 ? -15.438 7.664 13.438 1 97.31 202 THR A N 1
ATOM 1437 C CA . THR A 1 202 ? -16.438 6.812 12.797 1 97.31 202 THR A CA 1
ATOM 1438 C C . THR A 1 202 ? -15.766 5.688 12.016 1 97.31 202 THR A C 1
ATOM 1440 O O . THR A 1 202 ? -14.617 5.812 11.594 1 97.31 202 THR A O 1
ATOM 1443 N N . ARG A 1 203 ? -16.469 4.605 11.82 1 96.75 203 ARG A N 1
ATOM 1444 C CA . ARG A 1 203 ? -15.922 3.479 11.07 1 96.75 203 ARG A CA 1
ATOM 1445 C C . ARG A 1 203 ? -15.562 3.885 9.648 1 96.75 203 ARG A C 1
ATOM 1447 O O . ARG A 1 203 ? -14.555 3.432 9.102 1 96.75 203 ARG A O 1
ATOM 1454 N N . GLN A 1 204 ? -16.328 4.727 9.047 1 95.62 204 GLN A N 1
ATOM 1455 C CA . GLN A 1 204 ? -16.062 5.203 7.691 1 95.62 204 GLN A CA 1
ATOM 1456 C C . GLN A 1 204 ? -14.75 5.965 7.617 1 95.62 204 GLN A C 1
ATOM 1458 O O . GLN A 1 204 ? -13.906 5.684 6.758 1 95.62 204 GLN A O 1
ATOM 1463 N N . VAL A 1 205 ? -14.539 6.918 8.539 1 97.31 205 VAL A N 1
ATOM 1464 C CA . VAL A 1 205 ? -13.32 7.719 8.562 1 97.31 205 VAL A CA 1
ATOM 1465 C C . VAL A 1 205 ? -12.117 6.824 8.867 1 97.31 205 VAL A C 1
ATOM 1467 O O . VAL A 1 205 ? -11.086 6.918 8.203 1 97.31 205 VAL A O 1
ATOM 1470 N N . ALA A 1 206 ? -12.305 5.934 9.836 1 98.38 206 ALA A N 1
ATOM 1471 C CA . ALA A 1 206 ? -11.227 5.027 10.211 1 98.38 206 ALA A CA 1
ATOM 1472 C C . ALA A 1 206 ? -10.812 4.145 9.039 1 98.38 206 ALA A C 1
ATOM 1474 O O . ALA A 1 206 ? -9.625 3.918 8.812 1 98.38 206 ALA A O 1
ATOM 1475 N N . THR A 1 207 ? -11.805 3.652 8.297 1 97.94 207 THR A N 1
ATOM 1476 C CA . THR A 1 207 ? -11.547 2.787 7.148 1 97.94 207 THR A CA 1
ATOM 1477 C C . THR A 1 207 ? -10.789 3.543 6.062 1 97.94 207 THR A C 1
ATOM 1479 O O . THR A 1 207 ? -9.773 3.055 5.551 1 97.94 207 THR A O 1
ATOM 1482 N N . GLU A 1 208 ? -11.234 4.738 5.777 1 97.5 208 GLU A N 1
ATOM 1483 C CA . GLU A 1 208 ? -10.586 5.559 4.758 1 97.5 208 GLU A CA 1
ATOM 1484 C C . GLU A 1 208 ? -9.156 5.906 5.164 1 97.5 208 GLU A C 1
ATOM 1486 O O . GLU A 1 208 ? -8.227 5.797 4.355 1 97.5 208 GLU A O 1
ATOM 1491 N N . LEU A 1 209 ? -8.977 6.262 6.391 1 98.38 209 LEU A N 1
ATOM 1492 C CA . LEU A 1 209 ? -7.656 6.637 6.883 1 98.38 209 LEU A CA 1
ATOM 1493 C C . LEU A 1 209 ? -6.703 5.449 6.836 1 98.38 209 LEU A C 1
ATOM 1495 O O . LEU A 1 209 ? -5.57 5.574 6.359 1 98.38 209 LEU A O 1
ATOM 1499 N N . ALA A 1 210 ? -7.168 4.312 7.32 1 98.56 210 ALA A N 1
ATOM 1500 C CA . ALA A 1 210 ? -6.301 3.137 7.367 1 98.56 210 ALA A CA 1
ATOM 1501 C C . ALA A 1 210 ? -5.879 2.711 5.965 1 98.56 210 ALA A C 1
ATOM 1503 O O . ALA A 1 210 ? -4.703 2.439 5.719 1 98.56 210 ALA A O 1
ATOM 1504 N N . ALA A 1 211 ? -6.832 2.689 5.023 1 98.31 211 ALA A N 1
ATOM 1505 C CA . ALA A 1 211 ? -6.566 2.254 3.656 1 98.31 211 ALA A CA 1
ATOM 1506 C C . ALA A 1 211 ? -5.605 3.209 2.953 1 98.31 211 ALA A C 1
ATOM 1508 O O . ALA A 1 211 ? -4.621 2.777 2.352 1 98.31 211 ALA A O 1
ATOM 1509 N N . GLN A 1 212 ? -5.855 4.492 3.07 1 98 212 GLN A N 1
ATOM 1510 C CA . GLN A 1 212 ? -5.023 5.492 2.412 1 98 212 GLN A CA 1
ATOM 1511 C C . GLN A 1 212 ? -3.633 5.547 3.035 1 98 212 GLN A C 1
ATOM 1513 O O . GLN A 1 212 ? -2.645 5.793 2.34 1 98 212 GLN A O 1
ATOM 1518 N N . THR A 1 213 ? -3.607 5.367 4.336 1 98.62 213 THR A N 1
ATOM 1519 C CA . THR A 1 213 ? -2.316 5.359 5.016 1 98.62 213 THR A CA 1
ATOM 1520 C C . THR A 1 213 ? -1.467 4.18 4.547 1 98.62 213 THR A C 1
ATOM 1522 O O . THR A 1 213 ? -0.265 4.328 4.312 1 98.62 213 THR A O 1
ATOM 1525 N N . MET A 1 214 ? -2.084 3.016 4.402 1 98.75 214 MET A N 1
ATOM 1526 C CA . MET A 1 214 ? -1.358 1.87 3.859 1 98.75 214 MET A CA 1
ATOM 1527 C C . MET A 1 214 ? -0.837 2.17 2.457 1 98.75 214 MET A C 1
ATOM 1529 O O . MET A 1 214 ? 0.341 1.953 2.17 1 98.75 214 MET A O 1
ATOM 1533 N N . ALA A 1 215 ? -1.707 2.666 1.614 1 98.56 215 ALA A N 1
ATOM 1534 C CA . ALA A 1 215 ? -1.341 2.967 0.233 1 98.56 215 ALA A CA 1
ATOM 1535 C C . ALA A 1 215 ? -0.205 3.984 0.174 1 98.56 215 ALA A C 1
ATOM 1537 O O . ALA A 1 215 ? 0.752 3.811 -0.584 1 98.56 215 ALA A O 1
ATOM 1538 N N . GLY A 1 216 ? -0.338 5.023 0.955 1 98.5 216 GLY A N 1
ATOM 1539 C CA . GLY A 1 216 ? 0.71 6.031 1.001 1 98.5 216 GLY A CA 1
ATOM 1540 C C . GLY A 1 216 ? 2.031 5.496 1.521 1 98.5 216 GLY A C 1
ATOM 1541 O O . GLY A 1 216 ? 3.096 5.852 1.011 1 98.5 216 GLY A O 1
ATOM 1542 N N . SER A 1 217 ? 1.994 4.672 2.545 1 98.62 217 SER A N 1
ATOM 1543 C CA . SER A 1 217 ? 3.201 4.055 3.088 1 98.62 217 SER A CA 1
ATOM 1544 C C . SER A 1 217 ? 3.895 3.186 2.047 1 98.62 217 SER A C 1
ATOM 1546 O O . SER A 1 217 ? 5.121 3.201 1.933 1 98.62 217 SER A O 1
ATOM 1548 N N . ALA A 1 218 ? 3.084 2.434 1.335 1 98.62 218 ALA A N 1
ATOM 1549 C CA . ALA A 1 218 ? 3.635 1.601 0.269 1 98.62 218 ALA A CA 1
ATOM 1550 C C . ALA A 1 218 ? 4.316 2.455 -0.797 1 98.62 218 ALA A C 1
ATOM 1552 O O . ALA A 1 218 ? 5.402 2.119 -1.269 1 98.62 218 ALA A O 1
ATOM 1553 N N . ALA A 1 219 ? 3.689 3.541 -1.148 1 97.94 219 ALA A N 1
ATOM 1554 C CA . ALA A 1 219 ? 4.254 4.441 -2.148 1 97.94 219 ALA A CA 1
ATOM 1555 C C . ALA A 1 219 ? 5.59 5.008 -1.685 1 97.94 219 ALA A C 1
ATOM 1557 O O . ALA A 1 219 ? 6.551 5.066 -2.459 1 97.94 219 ALA A O 1
ATOM 1558 N N . MET A 1 220 ? 5.66 5.414 -0.429 1 97 220 MET A N 1
ATOM 1559 C CA . MET A 1 220 ? 6.906 5.926 0.131 1 97 220 MET A CA 1
ATOM 1560 C C . MET A 1 220 ? 8.016 4.879 0.052 1 97 220 MET A C 1
ATOM 1562 O O . MET A 1 220 ? 9.141 5.191 -0.328 1 97 220 MET A O 1
ATOM 1566 N N . LEU A 1 221 ? 7.652 3.717 0.431 1 98.12 221 LEU A N 1
ATOM 1567 C CA . LEU A 1 221 ? 8.633 2.639 0.473 1 98.12 221 LEU A CA 1
ATOM 1568 C C . LEU A 1 221 ? 9.156 2.322 -0.925 1 98.12 221 LEU A C 1
ATOM 1570 O O . LEU A 1 221 ? 10.367 2.209 -1.13 1 98.12 221 LEU A O 1
ATOM 1574 N N . LEU A 1 222 ? 8.273 2.182 -1.903 1 97.19 222 LEU A N 1
ATOM 1575 C CA . LEU A 1 222 ? 8.664 1.873 -3.273 1 97.19 222 LEU A CA 1
ATOM 1576 C C . LEU A 1 222 ? 9.516 2.994 -3.861 1 97.19 222 LEU A C 1
ATOM 1578 O O . LEU A 1 222 ? 10.477 2.736 -4.586 1 97.19 222 LEU A O 1
ATOM 1582 N N . GLU A 1 223 ? 9.148 4.246 -3.551 1 95.06 223 GLU A N 1
ATOM 1583 C CA . GLU A 1 223 ? 9.945 5.379 -4.012 1 95.06 223 GLU A CA 1
ATOM 1584 C C . GLU A 1 223 ? 11.359 5.332 -3.438 1 95.06 223 GLU A C 1
ATOM 1586 O O . GLU A 1 223 ? 12.336 5.566 -4.156 1 95.06 223 GLU A O 1
ATOM 1591 N N . ARG A 1 224 ? 11.414 5.074 -2.199 1 94.31 224 ARG A N 1
ATOM 1592 C CA . ARG A 1 224 ? 12.727 4.98 -1.56 1 94.31 224 ARG A CA 1
ATOM 1593 C C . ARG A 1 224 ? 13.555 3.861 -2.174 1 94.31 224 ARG A C 1
ATOM 1595 O O . ARG A 1 224 ? 14.758 4.031 -2.412 1 94.31 224 ARG A O 1
ATOM 1602 N N . MET A 1 225 ? 12.977 2.762 -2.434 1 94.62 225 MET A N 1
ATOM 1603 C CA . MET A 1 225 ? 13.672 1.618 -3.018 1 94.62 225 MET A CA 1
ATOM 1604 C C . MET A 1 225 ? 14.172 1.945 -4.418 1 94.62 225 MET A C 1
ATOM 1606 O O . MET A 1 225 ? 15.273 1.537 -4.801 1 94.62 225 MET A O 1
ATOM 1610 N N . ASP A 1 226 ? 13.398 2.682 -5.137 1 92.44 226 ASP A N 1
ATOM 1611 C CA . ASP A 1 226 ? 13.805 3.1 -6.477 1 92.44 226 ASP A CA 1
ATOM 1612 C C . ASP A 1 226 ? 15.008 4.039 -6.418 1 92.44 226 ASP A C 1
ATOM 1614 O O . ASP A 1 226 ? 15.93 3.926 -7.223 1 92.44 226 ASP A O 1
ATOM 1618 N N . GLN A 1 227 ? 15 4.941 -5.48 1 89 227 GLN A N 1
ATOM 1619 C CA . GLN A 1 227 ? 16.109 5.863 -5.293 1 89 227 GLN A CA 1
ATOM 1620 C C . GLN A 1 227 ? 17.391 5.117 -4.922 1 89 227 GLN A C 1
ATOM 1622 O O . GLN A 1 227 ? 18.469 5.457 -5.395 1 89 227 GLN A O 1
ATOM 1627 N N . ASP A 1 228 ? 17.234 4.09 -4.098 1 87.19 228 ASP A N 1
ATOM 1628 C CA . ASP A 1 228 ? 18.391 3.303 -3.66 1 87.19 228 ASP A CA 1
ATOM 1629 C C . ASP A 1 228 ? 18.969 2.502 -4.816 1 87.19 228 ASP A C 1
ATOM 1631 O O . ASP A 1 228 ? 20.188 2.301 -4.883 1 87.19 228 ASP A O 1
ATOM 1635 N N . ARG A 1 229 ? 18.141 1.991 -5.664 1 82.62 229 ARG A N 1
ATOM 1636 C CA . ARG A 1 229 ? 18.609 1.23 -6.82 1 82.62 229 ARG A CA 1
ATOM 1637 C C . ARG A 1 229 ? 19.422 2.109 -7.758 1 82.62 229 ARG A C 1
ATOM 1639 O O . ARG A 1 229 ? 20.422 1.656 -8.336 1 82.62 229 ARG A O 1
ATOM 1646 N N . HIS A 1 230 ? 19.078 3.307 -7.781 1 76.56 230 HIS A N 1
ATOM 1647 C CA . HIS A 1 230 ? 19.797 4.234 -8.656 1 76.56 230 HIS A CA 1
ATOM 1648 C C . HIS A 1 230 ? 21.109 4.688 -8.023 1 76.56 230 HIS A C 1
ATOM 1650 O O . HIS A 1 230 ? 22.094 4.938 -8.734 1 76.56 230 HIS A O 1
ATOM 1656 N N . SER A 1 231 ? 21 4.773 -6.656 1 65.94 231 SER A N 1
ATOM 1657 C CA . SER A 1 231 ? 22.188 5.211 -5.945 1 65.94 231 SER A CA 1
ATOM 1658 C C . SER A 1 231 ? 23.188 4.07 -5.789 1 65.94 231 SER A C 1
ATOM 1660 O O . SER A 1 231 ? 24.406 4.301 -5.719 1 65.94 231 SER A O 1
ATOM 1662 N N . ALA A 1 232 ? 22.594 2.766 -5.336 1 58.34 232 ALA A N 1
ATOM 1663 C CA . ALA A 1 232 ? 23.469 1.616 -5.113 1 58.34 232 ALA A CA 1
ATOM 1664 C C . ALA A 1 232 ? 24.422 1.412 -6.289 1 58.34 232 ALA A C 1
ATOM 1666 O O . ALA A 1 232 ? 25.5 0.828 -6.133 1 58.34 232 ALA A O 1
ATOM 1667 N N . GLU A 1 233 ? 24.094 1.737 -7.469 1 49.03 233 GLU A N 1
ATOM 1668 C CA . GLU A 1 233 ? 25.062 1.671 -8.555 1 49.03 233 GLU A CA 1
ATOM 1669 C C . GLU A 1 233 ? 26.312 2.461 -8.219 1 49.03 233 GLU A C 1
ATOM 1671 O O . GLU A 1 233 ? 27.391 2.203 -8.781 1 49.03 233 GLU A O 1
ATOM 1676 N N . VAL A 1 234 ? 26.172 3.354 -7.004 1 45.5 234 VAL A N 1
ATOM 1677 C CA . VAL A 1 234 ? 27.359 4.156 -6.703 1 45.5 234 VAL A CA 1
ATOM 1678 C C . VAL A 1 234 ? 27.859 3.82 -5.305 1 45.5 234 VAL A C 1
ATOM 1680 O O . VAL A 1 234 ? 28.953 4.254 -4.914 1 45.5 234 VAL A O 1
ATOM 1683 N N . ALA A 1 235 ? 27.031 3.303 -4.5 1 45.97 235 ALA A N 1
ATOM 1684 C CA . ALA A 1 235 ? 27.484 3.215 -3.119 1 45.97 235 ALA A CA 1
ATOM 1685 C C . ALA A 1 235 ? 28.344 1.964 -2.902 1 45.97 235 ALA A C 1
ATOM 1687 O O . ALA A 1 235 ? 28.125 0.942 -3.559 1 45.97 235 ALA A O 1
ATOM 1688 N N . PRO A 1 236 ? 29.359 1.961 -1.979 1 42.47 236 PRO A N 1
ATOM 1689 C CA . PRO A 1 236 ? 30.328 0.889 -1.724 1 42.47 236 PRO A CA 1
ATOM 1690 C C . PRO A 1 236 ? 29.672 -0.362 -1.136 1 42.47 236 PRO A C 1
ATOM 1692 O O . PRO A 1 236 ? 28.625 -0.274 -0.5 1 42.47 236 PRO A O 1
ATOM 1695 N N . LEU A 1 237 ? 29.969 -1.606 -1.365 1 42.72 237 LEU A N 1
ATOM 1696 C CA . LEU A 1 237 ? 29.578 -2.996 -1.17 1 42.72 237 LEU A CA 1
ATOM 1697 C C . LEU A 1 237 ? 29.172 -3.248 0.28 1 42.72 237 LEU A C 1
ATOM 1699 O O . LEU A 1 237 ? 28.469 -4.215 0.575 1 42.72 237 LEU A O 1
ATOM 1703 N N . GLY A 1 238 ? 29.719 -2.549 1.412 1 38.41 238 GLY A N 1
ATOM 1704 C CA . GLY A 1 238 ? 29.766 -2.986 2.797 1 38.41 238 GLY A CA 1
ATOM 1705 C C . GLY A 1 238 ? 28.703 -2.348 3.666 1 38.41 238 GLY A C 1
ATOM 1706 O O . GLY A 1 238 ? 28.625 -2.621 4.867 1 38.41 238 GLY A O 1
ATOM 1707 N N . ALA A 1 239 ? 28.203 -1.214 3.443 1 40.94 239 ALA A N 1
ATOM 1708 C CA . ALA A 1 239 ? 27.375 -0.586 4.473 1 40.94 239 ALA A CA 1
ATOM 1709 C C . ALA A 1 239 ? 26.016 -1.274 4.582 1 40.94 239 ALA A C 1
ATOM 1711 O O . ALA A 1 239 ? 25.344 -1.491 3.576 1 40.94 239 ALA A O 1
ATOM 1712 N N . GLN A 1 240 ? 25.797 -2.164 5.57 1 45.06 240 GLN A N 1
ATOM 1713 C CA . GLN A 1 240 ? 24.547 -2.828 5.918 1 45.06 240 GLN A CA 1
ATOM 1714 C C . GLN A 1 240 ? 23.344 -1.922 5.648 1 45.06 240 GLN A C 1
ATOM 1716 O O . GLN A 1 240 ? 23.156 -0.922 6.34 1 45.06 240 GLN A O 1
ATOM 1721 N N . VAL A 1 241 ? 23.031 -1.715 4.449 1 49.78 241 VAL A N 1
ATOM 1722 C CA . VAL A 1 241 ? 21.953 -0.824 4.059 1 49.78 241 VAL A CA 1
ATOM 1723 C C . VAL A 1 241 ? 20.672 -1.209 4.801 1 49.78 241 VAL A C 1
ATOM 1725 O O . VAL A 1 241 ? 20.188 -2.336 4.676 1 49.78 241 VAL A O 1
ATOM 1728 N N . ASP A 1 242 ? 20.359 -0.611 5.895 1 65.94 242 ASP A N 1
ATOM 1729 C CA . ASP A 1 242 ? 19.062 -0.739 6.559 1 65.94 242 ASP A CA 1
ATOM 1730 C C . ASP A 1 242 ? 17.938 -0.897 5.535 1 65.94 242 ASP A C 1
ATOM 1732 O O . ASP A 1 242 ? 18 -0.33 4.441 1 65.94 242 ASP A O 1
ATOM 1736 N N . VAL A 1 243 ? 17.109 -1.871 5.875 1 79.69 243 VAL A N 1
ATOM 1737 C CA . VAL A 1 243 ? 15.914 -2.057 5.051 1 79.69 243 VAL A CA 1
ATOM 1738 C C . VAL A 1 243 ? 15.203 -0.72 4.859 1 79.69 243 VAL A C 1
ATOM 1740 O O . VAL A 1 243 ? 15.031 0.042 5.816 1 79.69 243 VAL A O 1
ATOM 1743 N N . PRO A 1 244 ? 15.031 -0.344 3.711 1 94.25 244 PRO A N 1
ATOM 1744 C CA . PRO A 1 244 ? 14.391 0.939 3.412 1 94.25 244 PRO A CA 1
ATOM 1745 C C . PRO A 1 244 ? 13.227 1.251 4.352 1 94.25 244 PRO A C 1
ATOM 1747 O O . PRO A 1 244 ? 13.055 2.4 4.77 1 94.25 244 PRO A O 1
ATOM 1750 N N . ALA A 1 245 ? 12.555 0.214 4.766 1 97.12 245 ALA A N 1
ATOM 1751 C CA . ALA A 1 245 ? 11.422 0.422 5.664 1 97.12 245 ALA A CA 1
ATOM 1752 C C . ALA A 1 245 ? 11.891 0.929 7.023 1 97.12 245 ALA A C 1
ATOM 1754 O O . ALA A 1 245 ? 11.227 1.771 7.641 1 97.12 245 ALA A O 1
ATOM 1755 N N . ALA A 1 246 ? 12.961 0.437 7.52 1 96.75 246 ALA A N 1
ATOM 1756 C CA . ALA A 1 246 ? 13.516 0.866 8.805 1 96.75 246 ALA A CA 1
ATOM 1757 C C . ALA A 1 246 ? 13.945 2.328 8.75 1 96.75 246 ALA A C 1
ATOM 1759 O O . ALA A 1 246 ? 13.734 3.08 9.703 1 96.75 246 ALA A O 1
ATOM 1760 N N . GLN A 1 247 ? 14.547 2.711 7.688 1 95.31 247 GLN A N 1
ATOM 1761 C CA . GLN A 1 247 ? 14.977 4.094 7.504 1 95.31 247 GLN A CA 1
ATOM 1762 C C . GLN A 1 247 ? 13.781 5.039 7.465 1 95.31 247 GLN A C 1
ATOM 1764 O O . GLN A 1 247 ? 13.797 6.098 8.102 1 95.31 247 GLN A O 1
ATOM 1769 N N . LEU A 1 248 ? 12.805 4.66 6.734 1 96.5 248 LEU A N 1
ATOM 1770 C CA . LEU A 1 248 ? 11.602 5.48 6.637 1 96.5 248 LEU A CA 1
ATOM 1771 C C . LEU A 1 248 ? 10.922 5.602 7.992 1 96.5 248 LEU A C 1
ATOM 1773 O O . LEU A 1 248 ? 10.508 6.695 8.391 1 96.5 248 LEU A O 1
ATOM 1777 N N . ARG A 1 249 ? 10.805 4.465 8.688 1 96.94 249 ARG A N 1
ATOM 1778 C CA . ARG A 1 249 ? 10.211 4.48 10.016 1 96.94 249 ARG A CA 1
ATOM 1779 C C . ARG A 1 249 ? 10.953 5.445 10.938 1 96.94 249 ARG A C 1
ATOM 1781 O O . ARG A 1 249 ? 10.328 6.254 11.625 1 96.94 249 ARG A O 1
ATOM 1788 N N . ALA A 1 250 ? 12.273 5.398 10.93 1 94.94 250 ALA A N 1
ATOM 1789 C CA . ALA A 1 250 ? 13.094 6.266 11.773 1 94.94 250 ALA A CA 1
ATOM 1790 C C . ALA A 1 250 ? 12.883 7.734 11.406 1 94.94 250 ALA A C 1
ATOM 1792 O O . ALA A 1 250 ? 12.781 8.586 12.289 1 94.94 250 ALA A O 1
ATOM 1793 N N . THR A 1 251 ? 12.789 7.996 10.18 1 91.75 251 THR A N 1
ATOM 1794 C CA . THR A 1 251 ? 12.68 9.359 9.68 1 91.75 251 THR A CA 1
ATOM 1795 C C . THR A 1 251 ? 11.367 10 10.141 1 91.75 251 THR A C 1
ATOM 1797 O O . THR A 1 251 ? 11.32 11.203 10.414 1 91.75 251 THR A O 1
ATOM 1800 N N . ILE A 1 252 ? 10.367 9.203 10.367 1 92.5 252 ILE A N 1
ATOM 1801 C CA . ILE A 1 252 ? 9.062 9.789 10.672 1 92.5 252 ILE A CA 1
ATOM 1802 C C . ILE A 1 252 ? 8.766 9.633 12.164 1 92.5 252 ILE A C 1
ATOM 1804 O O . ILE A 1 252 ? 7.621 9.805 12.594 1 92.5 252 ILE A O 1
ATOM 1808 N N . THR A 1 253 ? 9.727 9.188 12.875 1 94.06 253 THR A N 1
ATOM 1809 C CA . THR A 1 253 ? 9.586 9.023 14.32 1 94.06 253 THR A CA 1
ATOM 1810 C C . THR A 1 253 ? 10.359 10.117 15.062 1 94.06 253 THR A C 1
ATOM 1812 O O . THR A 1 253 ? 11.57 10.008 15.258 1 94.06 253 THR A O 1
ATOM 1815 N N . SER A 1 254 ? 9.695 11.133 15.477 1 87.62 254 SER A N 1
ATOM 1816 C CA . SER A 1 254 ? 10.328 12.219 16.219 1 87.62 254 SER A CA 1
ATOM 1817 C C . SER A 1 254 ? 10.539 11.828 17.672 1 87.62 254 SER A C 1
ATOM 1819 O O . SER A 1 254 ? 9.75 11.078 18.25 1 87.62 254 SER A O 1
ATOM 1821 N N . PRO A 1 255 ? 11.578 12.328 18.328 1 90.5 255 PRO A N 1
ATOM 1822 C CA . PRO A 1 255 ? 11.828 12.047 19.75 1 90.5 255 PRO A CA 1
ATOM 1823 C C . PRO A 1 255 ? 10.664 12.461 20.641 1 90.5 255 PRO A C 1
ATOM 1825 O O . PRO A 1 255 ? 10.234 13.617 20.609 1 90.5 255 PRO A O 1
ATOM 1828 N N . GLY A 1 256 ? 10.125 11.508 21.375 1 90.69 256 GLY A N 1
ATOM 1829 C CA . GLY A 1 256 ? 9.055 11.781 22.312 1 90.69 256 GLY A CA 1
ATOM 1830 C C . GLY A 1 256 ? 7.719 12.023 21.641 1 90.69 256 GLY A C 1
ATOM 1831 O O . GLY A 1 256 ? 6.762 12.453 22.297 1 90.69 256 GLY A O 1
ATOM 1832 N N . GLY A 1 257 ? 7.609 11.688 20.359 1 91.56 257 GLY A N 1
ATOM 1833 C CA . GLY A 1 257 ? 6.398 11.961 19.594 1 91.56 257 GLY A CA 1
ATOM 1834 C C . GLY A 1 257 ? 5.371 10.852 19.688 1 91.56 257 GLY A C 1
ATOM 1835 O O . GLY A 1 257 ? 5.559 9.883 20.438 1 91.56 257 GLY A O 1
ATOM 1836 N N . THR A 1 258 ? 4.262 11.062 18.984 1 94.75 258 THR A N 1
ATOM 1837 C CA . THR A 1 258 ? 3.154 10.117 19 1 94.75 258 THR A CA 1
ATOM 1838 C C . THR A 1 258 ? 3.576 8.789 18.359 1 94.75 258 THR A C 1
ATOM 1840 O O . THR A 1 258 ? 3.221 7.719 18.859 1 94.75 258 THR A O 1
ATOM 1843 N N . THR A 1 259 ? 4.371 8.875 17.312 1 96.31 259 THR A N 1
ATOM 1844 C CA . THR A 1 259 ? 4.832 7.672 16.625 1 96.31 259 THR A CA 1
ATOM 1845 C C . THR A 1 259 ? 5.719 6.832 17.547 1 96.31 259 THR A C 1
ATOM 1847 O O . THR A 1 259 ? 5.574 5.609 17.609 1 96.31 259 THR A O 1
ATOM 1850 N N . ALA A 1 260 ? 6.625 7.527 18.234 1 97.25 260 ALA A N 1
ATOM 1851 C CA . ALA A 1 260 ? 7.488 6.82 19.172 1 97.25 260 ALA A CA 1
ATOM 1852 C C . ALA A 1 260 ? 6.668 6.09 20.234 1 97.25 260 ALA A C 1
ATOM 1854 O O . ALA A 1 260 ? 6.969 4.949 20.594 1 97.25 260 ALA A O 1
ATOM 1855 N N . ALA A 1 261 ? 5.684 6.75 20.734 1 97.75 261 ALA A N 1
ATOM 1856 C CA . ALA A 1 261 ? 4.816 6.148 21.75 1 97.75 261 ALA A CA 1
ATOM 1857 C C . ALA A 1 261 ? 4.121 4.902 21.203 1 97.75 261 ALA A C 1
ATOM 1859 O O . ALA A 1 261 ? 4.047 3.877 21.875 1 97.75 261 ALA A O 1
ATOM 1860 N N . ALA A 1 262 ? 3.611 4.953 20.016 1 98.69 262 ALA A N 1
ATOM 1861 C CA . ALA A 1 262 ? 2.92 3.832 19.391 1 98.69 262 ALA A CA 1
ATOM 1862 C C . ALA A 1 262 ? 3.875 2.668 19.141 1 98.69 262 ALA A C 1
ATOM 1864 O O . ALA A 1 262 ? 3.541 1.514 19.422 1 98.69 262 ALA A O 1
ATOM 1865 N N . LEU A 1 263 ? 5.055 2.98 18.609 1 98.69 263 LEU A N 1
ATOM 1866 C CA . LEU A 1 263 ? 6.031 1.952 18.266 1 98.69 263 LEU A CA 1
ATOM 1867 C C . LEU A 1 263 ? 6.469 1.193 19.516 1 98.69 263 LEU A C 1
ATOM 1869 O O . LEU A 1 263 ? 6.719 -0.013 19.469 1 98.69 263 LEU A O 1
ATOM 1873 N N . ARG A 1 264 ? 6.605 1.916 20.594 1 98.5 264 ARG A N 1
ATOM 1874 C CA . ARG A 1 264 ? 6.953 1.262 21.844 1 98.5 264 ARG A CA 1
ATOM 1875 C C . ARG A 1 264 ? 5.941 0.175 22.203 1 98.5 264 ARG A C 1
ATOM 1877 O O . ARG A 1 264 ? 6.316 -0.921 22.609 1 98.5 264 ARG A O 1
ATOM 1884 N N . GLU A 1 265 ? 4.672 0.438 21.969 1 98.69 265 GLU A N 1
ATOM 1885 C CA . GLU A 1 265 ? 3.627 -0.532 22.281 1 98.69 265 GLU A CA 1
ATOM 1886 C C . GLU A 1 265 ? 3.652 -1.704 21.312 1 98.69 265 GLU A C 1
ATOM 1888 O O . GLU A 1 265 ? 3.395 -2.846 21.688 1 98.69 265 GLU A O 1
ATOM 1893 N N . LEU A 1 266 ? 3.9 -1.438 20.031 1 98.69 266 LEU A N 1
ATOM 1894 C CA . LEU A 1 266 ? 4.008 -2.516 19.062 1 98.69 266 LEU A CA 1
ATOM 1895 C C . LEU A 1 266 ? 5.152 -3.459 19.406 1 98.69 266 LEU A C 1
ATOM 1897 O O . LEU A 1 266 ? 5.004 -4.68 19.328 1 98.69 266 LEU A O 1
ATOM 1901 N N . GLU A 1 267 ? 6.27 -2.838 19.812 1 98 267 GLU A N 1
ATOM 1902 C CA . GLU A 1 267 ? 7.418 -3.645 20.219 1 98 267 GLU A CA 1
ATOM 1903 C C . GLU A 1 267 ? 7.133 -4.406 21.516 1 98 267 GLU A C 1
ATOM 1905 O O . GLU A 1 267 ? 7.465 -5.586 21.625 1 98 267 GLU A O 1
ATOM 1910 N N . ARG A 1 268 ? 6.527 -3.76 22.453 1 97.88 268 ARG A N 1
ATOM 1911 C CA . ARG A 1 268 ? 6.16 -4.391 23.719 1 97.88 268 ARG A CA 1
ATOM 1912 C C . ARG A 1 268 ? 5.227 -5.574 23.484 1 97.88 268 ARG A C 1
ATOM 1914 O O . ARG A 1 268 ? 5.344 -6.605 24.156 1 97.88 268 ARG A O 1
ATOM 1921 N N . GLY A 1 269 ? 4.355 -5.438 22.562 1 97.88 269 GLY A N 1
ATOM 1922 C CA . GLY A 1 269 ? 3.387 -6.477 22.234 1 97.88 269 GLY A CA 1
ATOM 1923 C C . GLY A 1 269 ? 3.963 -7.59 21.391 1 97.88 269 GLY A C 1
ATOM 1924 O O . GLY A 1 269 ? 3.289 -8.586 21.125 1 97.88 269 GLY A O 1
ATOM 1925 N N . GLY A 1 270 ? 5.176 -7.453 20.906 1 98 270 GLY A N 1
ATOM 1926 C CA . GLY A 1 270 ? 5.871 -8.508 20.188 1 98 270 GLY A CA 1
ATOM 1927 C C . GLY A 1 270 ? 5.43 -8.641 18.75 1 98 270 GLY A C 1
ATOM 1928 O O . GLY A 1 270 ? 5.301 -9.758 18.234 1 98 270 GLY A O 1
ATOM 1929 N N . LEU A 1 271 ? 5.18 -7.582 18.047 1 98.25 271 LEU A N 1
ATOM 1930 C CA . LEU A 1 271 ? 4.699 -7.621 16.672 1 98.25 271 LEU A CA 1
ATOM 1931 C C . LEU A 1 271 ? 5.625 -8.461 15.805 1 98.25 271 LEU A C 1
ATOM 1933 O O . LEU A 1 271 ? 5.16 -9.289 15.016 1 98.25 271 LEU A O 1
ATOM 1937 N N . ARG A 1 272 ? 6.949 -8.289 15.961 1 98.19 272 ARG A N 1
ATOM 1938 C CA . ARG A 1 272 ? 7.918 -8.992 15.125 1 98.19 272 ARG A CA 1
ATOM 1939 C C . ARG A 1 272 ? 7.832 -10.5 15.336 1 98.19 272 ARG A C 1
ATOM 1941 O O . ARG A 1 272 ? 7.883 -11.266 14.375 1 98.19 272 ARG A O 1
ATOM 1948 N N . MET A 1 273 ? 7.633 -10.883 16.578 1 98.12 273 MET A N 1
ATOM 1949 C CA . MET A 1 273 ? 7.539 -12.312 16.891 1 98.12 273 MET A CA 1
ATOM 1950 C C . MET A 1 273 ? 6.246 -12.906 16.344 1 98.12 273 MET A C 1
ATOM 1952 O O . MET A 1 273 ? 6.238 -14.039 15.859 1 98.12 273 MET A O 1
ATOM 1956 N N . VAL A 1 274 ? 5.23 -12.18 16.438 1 98.56 274 VAL A N 1
ATOM 1957 C CA . VAL A 1 274 ? 3.924 -12.602 15.953 1 98.56 274 VAL A CA 1
ATOM 1958 C C . VAL A 1 274 ? 3.975 -12.797 14.438 1 98.56 274 VAL A C 1
ATOM 1960 O O . VAL A 1 274 ? 3.475 -13.797 13.914 1 98.56 274 VAL A O 1
ATOM 1963 N N . VAL A 1 275 ? 4.594 -11.891 13.734 1 98.81 275 VAL A N 1
ATOM 1964 C CA . VAL A 1 275 ? 4.723 -11.961 12.281 1 98.81 275 VAL A CA 1
ATOM 1965 C C . VAL A 1 275 ? 5.613 -13.141 11.898 1 98.81 275 VAL A C 1
ATOM 1967 O O . VAL A 1 275 ? 5.316 -13.875 10.953 1 98.81 275 VAL A O 1
ATOM 1970 N N . ASP A 1 276 ? 6.684 -13.32 12.625 1 98.81 276 ASP A N 1
ATOM 1971 C CA . ASP A 1 276 ? 7.578 -14.445 12.367 1 98.81 276 ASP A CA 1
ATOM 1972 C C . ASP A 1 276 ? 6.836 -15.773 12.492 1 98.81 276 ASP A C 1
ATOM 1974 O O . ASP A 1 276 ? 6.977 -16.656 11.641 1 98.81 276 ASP A O 1
ATOM 1978 N N . ALA A 1 277 ? 6.066 -15.914 13.547 1 98.81 277 ALA A N 1
ATOM 1979 C CA . ALA A 1 277 ? 5.297 -17.141 13.766 1 98.81 277 ALA A CA 1
ATOM 1980 C C . ALA A 1 277 ? 4.324 -17.375 12.617 1 98.81 277 ALA A C 1
ATOM 1982 O O . ALA A 1 277 ? 4.129 -18.516 12.188 1 98.81 277 ALA A O 1
ATOM 1983 N N . ALA A 1 278 ? 3.686 -16.328 12.141 1 98.88 278 ALA A N 1
ATOM 1984 C CA . ALA A 1 278 ? 2.732 -16.422 11.039 1 98.88 278 ALA A CA 1
ATOM 1985 C C . ALA A 1 278 ? 3.418 -16.906 9.766 1 98.88 278 ALA A C 1
ATOM 1987 O O . ALA A 1 278 ? 2.926 -17.828 9.102 1 98.88 278 ALA A O 1
ATOM 1988 N N . VAL A 1 279 ? 4.562 -16.328 9.445 1 98.88 279 VAL A N 1
ATOM 1989 C CA . VAL A 1 279 ? 5.297 -16.688 8.242 1 98.88 279 VAL A CA 1
ATOM 1990 C C . VAL A 1 279 ? 5.785 -18.141 8.336 1 98.88 279 VAL A C 1
ATOM 1992 O O . VAL A 1 279 ? 5.684 -18.891 7.371 1 98.88 279 VAL A O 1
ATOM 1995 N N . GLN A 1 280 ? 6.289 -18.516 9.508 1 98.81 280 GLN A N 1
ATOM 1996 C CA . GLN A 1 280 ? 6.715 -19.906 9.719 1 98.81 280 GLN A CA 1
ATOM 1997 C C . GLN A 1 280 ? 5.559 -20.875 9.516 1 98.81 280 GLN A C 1
ATOM 1999 O O . GLN A 1 280 ? 5.715 -21.906 8.852 1 98.81 280 GLN A O 1
ATOM 2004 N N . ALA A 1 281 ? 4.445 -20.578 10.078 1 98.69 281 ALA A N 1
ATOM 2005 C CA . ALA A 1 281 ? 3.277 -21.453 9.969 1 98.69 281 ALA A CA 1
ATOM 2006 C C . ALA A 1 281 ? 2.834 -21.594 8.516 1 98.69 281 ALA A C 1
ATOM 2008 O O . ALA A 1 281 ? 2.488 -22.688 8.07 1 98.69 281 ALA A O 1
ATOM 2009 N N . ALA A 1 282 ? 2.799 -20.484 7.82 1 97.94 282 ALA A N 1
ATOM 2010 C CA . ALA A 1 282 ? 2.426 -20.516 6.41 1 97.94 282 ALA A CA 1
ATOM 2011 C C . ALA A 1 282 ? 3.404 -21.359 5.602 1 97.94 282 ALA A C 1
ATOM 2013 O O . ALA A 1 282 ? 2.994 -22.141 4.746 1 97.94 282 ALA A O 1
ATOM 2014 N N . LYS A 1 283 ? 4.695 -21.156 5.84 1 97.62 283 LYS A N 1
ATOM 2015 C CA . LYS A 1 283 ? 5.699 -21.938 5.113 1 97.62 283 LYS A CA 1
ATOM 2016 C C . LYS A 1 283 ? 5.543 -23.438 5.387 1 97.62 283 LYS A C 1
ATOM 2018 O O . LYS A 1 283 ? 5.559 -24.25 4.457 1 97.62 283 LYS A O 1
ATOM 2023 N N . ILE A 1 284 ? 5.441 -23.797 6.641 1 97.12 284 ILE A N 1
ATOM 2024 C CA . ILE A 1 284 ? 5.289 -25.188 7.039 1 97.12 284 ILE A CA 1
ATOM 2025 C C . ILE A 1 284 ? 4.062 -25.781 6.355 1 97.12 284 ILE A C 1
ATOM 2027 O O . ILE A 1 284 ? 4.129 -26.891 5.809 1 97.12 284 ILE A O 1
ATOM 2031 N N . ARG A 1 285 ? 2.967 -25.031 6.363 1 94.81 285 ARG A N 1
ATOM 2032 C CA . ARG A 1 285 ? 1.751 -25.516 5.719 1 94.81 285 ARG A CA 1
ATOM 2033 C C . ARG A 1 285 ? 1.958 -25.688 4.215 1 94.81 285 ARG A C 1
ATOM 2035 O O . ARG A 1 285 ? 1.476 -26.656 3.621 1 94.81 285 ARG A O 1
ATOM 2042 N N . SER A 1 286 ? 2.635 -24.734 3.59 1 93.19 286 SER A N 1
ATOM 2043 C CA . SER A 1 286 ? 2.951 -24.828 2.168 1 93.19 286 SER A CA 1
ATOM 2044 C C . SER A 1 286 ? 3.719 -26.109 1.857 1 93.19 286 SER A C 1
ATOM 2046 O O . SER A 1 286 ? 3.424 -26.797 0.875 1 93.19 286 SER A O 1
ATOM 2048 N N . GLU A 1 287 ? 4.672 -26.453 2.701 1 93.31 287 GLU A N 1
ATOM 2049 C CA . GLU A 1 287 ? 5.453 -27.672 2.537 1 93.31 287 GLU A CA 1
ATOM 2050 C C . GLU A 1 287 ? 4.57 -28.906 2.672 1 93.31 287 GLU A C 1
ATOM 2052 O O . GLU A 1 287 ? 4.754 -29.891 1.95 1 93.31 287 GLU A O 1
ATOM 2057 N N . GLN A 1 288 ? 3.627 -28.812 3.545 1 91.44 288 GLN A N 1
ATOM 2058 C CA . GLN A 1 288 ? 2.732 -29.938 3.783 1 91.44 288 GLN A CA 1
ATOM 2059 C C . GLN A 1 288 ? 1.798 -30.156 2.598 1 91.44 288 GLN A C 1
ATOM 2061 O O . GLN A 1 288 ? 1.305 -31.266 2.387 1 91.44 288 GLN A O 1
ATOM 2066 N N . LEU A 1 289 ? 1.488 -29.125 1.887 1 85.19 289 LEU A N 1
ATOM 2067 C CA . LEU A 1 289 ? 0.55 -29.188 0.772 1 85.19 289 LEU A CA 1
ATOM 2068 C C . LEU A 1 289 ? 1.238 -29.703 -0.488 1 85.19 289 LEU A C 1
ATOM 2070 O O . LEU A 1 289 ? 0.583 -29.953 -1.504 1 85.19 289 LEU A O 1
ATOM 2074 N N . ARG A 1 290 ? 2.541 -29.906 -0.476 1 83.94 290 ARG A N 1
ATOM 2075 C CA . ARG A 1 290 ? 3.254 -30.391 -1.656 1 83.94 290 ARG A CA 1
ATOM 2076 C C . ARG A 1 290 ? 2.684 -31.719 -2.137 1 83.94 290 ARG A C 1
ATOM 2078 O O . ARG A 1 290 ? 2.379 -32.594 -1.329 1 83.94 290 ARG A O 1
ATOM 2085 N N . ILE A 1 291 ? 2.326 -31.625 -3.355 1 74.25 291 ILE A N 1
ATOM 2086 C CA . ILE A 1 291 ? 1.857 -32.875 -3.969 1 74.25 291 ILE A CA 1
ATOM 2087 C C . ILE A 1 291 ? 3.047 -33.781 -4.266 1 74.25 291 ILE A C 1
ATOM 2089 O O . ILE A 1 291 ? 4.012 -33.344 -4.906 1 74.25 291 ILE A O 1
ATOM 2093 N N . THR A 1 292 ? 3.279 -34.812 -3.4 1 59 292 THR A N 1
ATOM 2094 C CA . THR A 1 292 ? 4.371 -35.75 -3.58 1 59 292 THR A CA 1
ATOM 2095 C C . THR A 1 292 ? 3.969 -36.844 -4.543 1 59 292 THR A C 1
ATOM 2097 O O . THR A 1 292 ? 2.793 -37.219 -4.629 1 59 292 THR A O 1
ATOM 2100 N N . SER A 1 293 ? 4.816 -37 -5.73 1 49.41 293 SER A N 1
ATOM 2101 C CA . SER A 1 293 ? 4.676 -38.156 -6.578 1 49.41 293 SER A CA 1
ATOM 2102 C C . SER A 1 293 ? 4.637 -39.438 -5.746 1 49.41 293 SER A C 1
ATOM 2104 O O . SER A 1 293 ? 5.402 -39.594 -4.789 1 49.41 293 SER A O 1
ATOM 2106 N N . GLU A 1 294 ? 3.43 -40.094 -5.41 1 41.41 294 GLU A N 1
ATOM 2107 C CA . GLU A 1 294 ? 3.549 -41.438 -4.902 1 41.41 294 GLU A CA 1
ATOM 2108 C C . GLU A 1 294 ? 4.551 -42.25 -5.727 1 41.41 294 GLU A C 1
ATOM 2110 O O . GLU A 1 294 ? 4.688 -42.031 -6.934 1 41.41 294 GLU A O 1
ATOM 2115 N N . MET B 1 1 ? -11.891 24.688 -7.684 1 46.22 1 MET B N 1
ATOM 2116 C CA . MET B 1 1 ? -10.492 24.906 -8.047 1 46.22 1 MET B CA 1
ATOM 2117 C C . MET B 1 1 ? -9.938 26.125 -7.316 1 46.22 1 MET B C 1
ATOM 2119 O O . MET B 1 1 ? -10.664 27.078 -7.023 1 46.22 1 MET B O 1
ATOM 2123 N N . LEU B 1 2 ? -8.977 25.797 -6.398 1 54.91 2 LEU B N 1
ATOM 2124 C CA . LEU B 1 2 ? -8.367 26.969 -5.797 1 54.91 2 LEU B CA 1
ATOM 2125 C C . LEU B 1 2 ? -8.281 28.109 -6.809 1 54.91 2 LEU B C 1
ATOM 2127 O O . LEU B 1 2 ? -7.934 27.891 -7.969 1 54.91 2 LEU B O 1
ATOM 2131 N N . SER B 1 3 ? -8.969 29.172 -6.523 1 57.38 3 SER B N 1
ATOM 2132 C CA . SER B 1 3 ? -8.805 30.266 -7.469 1 57.38 3 SER B CA 1
ATOM 2133 C C . SER B 1 3 ? -7.359 30.375 -7.945 1 57.38 3 SER B C 1
ATOM 2135 O O . SER B 1 3 ? -6.434 30.406 -7.129 1 57.38 3 SER B O 1
ATOM 2137 N N . SER B 1 4 ? -7.074 30.094 -9.172 1 63.34 4 SER B N 1
ATOM 2138 C CA . SER B 1 4 ? -5.793 29.984 -9.859 1 63.34 4 SER B CA 1
ATOM 2139 C C . SER B 1 4 ? -4.875 31.141 -9.5 1 63.34 4 SER B C 1
ATOM 2141 O O . SER B 1 4 ? -3.65 31.031 -9.609 1 63.34 4 SER B O 1
ATOM 2143 N N . MET B 1 5 ? -5.594 32.094 -8.625 1 68.31 5 MET B N 1
ATOM 2144 C CA . MET B 1 5 ? -4.734 33.25 -8.492 1 68.31 5 MET B CA 1
ATOM 2145 C C . MET B 1 5 ? -4.473 33.562 -7.023 1 68.31 5 MET B C 1
ATOM 2147 O O . MET B 1 5 ? -3.719 34.5 -6.711 1 68.31 5 MET B O 1
ATOM 2151 N N . ALA B 1 6 ? -4.957 32.688 -6.164 1 86.88 6 ALA B N 1
ATOM 2152 C CA . ALA B 1 6 ? -4.746 33.031 -4.762 1 86.88 6 ALA B CA 1
ATOM 2153 C C . ALA B 1 6 ? -3.326 32.719 -4.32 1 86.88 6 ALA B C 1
ATOM 2155 O O . ALA B 1 6 ? -2.822 31.609 -4.598 1 86.88 6 ALA B O 1
ATOM 2156 N N . ARG B 1 7 ? -2.732 33.719 -3.684 1 94.06 7 ARG B N 1
ATOM 2157 C CA . ARG B 1 7 ? -1.362 33.531 -3.219 1 94.06 7 ARG B CA 1
ATOM 2158 C C . ARG B 1 7 ? -1.33 32.719 -1.938 1 94.06 7 ARG B C 1
ATOM 2160 O O . ARG B 1 7 ? -2.148 32.906 -1.038 1 94.06 7 ARG B O 1
ATOM 2167 N N . ILE B 1 8 ? -0.409 31.734 -1.894 1 97 8 ILE B N 1
ATOM 2168 C CA . ILE B 1 8 ? -0.25 30.844 -0.755 1 97 8 ILE B CA 1
ATOM 2169 C C . ILE B 1 8 ? 1.137 31.031 -0.141 1 97 8 ILE B C 1
ATOM 2171 O O . ILE B 1 8 ? 2.15 30.906 -0.835 1 97 8 ILE B O 1
ATOM 2175 N N . ALA B 1 9 ? 1.128 31.391 1.114 1 97.56 9 ALA B N 1
ATOM 2176 C CA . ALA B 1 9 ? 2.375 31.438 1.872 1 97.56 9 ALA B CA 1
ATOM 2177 C C . ALA B 1 9 ? 2.559 30.188 2.721 1 97.56 9 ALA B C 1
ATOM 2179 O O . ALA B 1 9 ? 1.694 29.844 3.533 1 97.56 9 ALA B O 1
ATOM 2180 N N . ILE B 1 10 ? 3.672 29.5 2.525 1 98.25 10 ILE B N 1
ATOM 2181 C CA . ILE B 1 10 ? 4.027 28.328 3.332 1 98.25 10 ILE B CA 1
ATOM 2182 C C . ILE B 1 10 ? 5.105 28.719 4.344 1 98.25 10 ILE B C 1
ATOM 2184 O O . ILE B 1 10 ? 6.238 29.016 3.969 1 98.25 10 ILE B O 1
ATOM 2188 N N . ILE B 1 11 ? 4.684 28.75 5.59 1 97.69 11 ILE B N 1
ATOM 2189 C CA . ILE B 1 11 ? 5.625 29.078 6.656 1 97.69 11 ILE B CA 1
ATOM 2190 C C . ILE B 1 11 ? 6.289 27.812 7.176 1 97.69 11 ILE B C 1
ATOM 2192 O O . ILE B 1 11 ? 5.68 27.047 7.926 1 97.69 11 ILE B O 1
ATOM 2196 N N . GLY B 1 12 ? 7.609 27.625 6.887 1 96.5 12 GLY B N 1
ATOM 2197 C CA . GLY B 1 12 ? 8.336 26.391 7.145 1 96.5 12 GLY B CA 1
ATOM 2198 C C . GLY B 1 12 ? 8.609 25.594 5.887 1 96.5 12 GLY B C 1
ATOM 2199 O O . GLY B 1 12 ? 7.688 25.062 5.27 1 96.5 12 GLY B O 1
ATOM 2200 N N . GLY B 1 13 ? 9.828 25.469 5.594 1 95.69 13 GLY B N 1
ATOM 2201 C CA . GLY B 1 13 ? 10.242 24.734 4.406 1 95.69 13 GLY B CA 1
ATOM 2202 C C . GLY B 1 13 ? 10.727 23.328 4.711 1 95.69 13 GLY B C 1
ATOM 2203 O O . GLY B 1 13 ? 11.617 22.812 4.027 1 95.69 13 GLY B O 1
ATOM 2204 N N . GLY B 1 14 ? 10.242 22.797 5.793 1 92.88 14 GLY B N 1
ATOM 2205 C CA . GLY B 1 14 ? 10.602 21.422 6.109 1 92.88 14 GLY B CA 1
ATOM 2206 C C . GLY B 1 14 ? 9.922 20.406 5.207 1 92.88 14 GLY B C 1
ATOM 2207 O O . GLY B 1 14 ? 9.523 20.734 4.09 1 92.88 14 GLY B O 1
ATOM 2208 N N . SER B 1 15 ? 9.805 19.156 5.641 1 90.25 15 SER B N 1
ATOM 2209 C CA . SER B 1 15 ? 9.312 18.047 4.824 1 90.25 15 SER B CA 1
ATOM 2210 C C . SER B 1 15 ? 7.879 18.281 4.371 1 90.25 15 SER B C 1
ATOM 2212 O O . SER B 1 15 ? 7.566 18.156 3.186 1 90.25 15 SER B O 1
ATOM 2214 N N . ILE B 1 16 ? 7.02 18.641 5.277 1 91.44 16 ILE B N 1
ATOM 2215 C CA . ILE B 1 16 ? 5.613 18.812 4.941 1 91.44 16 ILE B CA 1
ATOM 2216 C C . ILE B 1 16 ? 5.445 20.078 4.082 1 91.44 16 ILE B C 1
ATOM 2218 O O . ILE B 1 16 ? 4.676 20.078 3.121 1 91.44 16 ILE B O 1
ATOM 2222 N N . GLY B 1 17 ? 6.133 21.188 4.516 1 96.12 17 GLY B N 1
ATOM 2223 C CA . GLY B 1 17 ? 6.09 22.375 3.693 1 96.12 17 GLY B CA 1
ATOM 2224 C C . GLY B 1 17 ? 6.527 22.141 2.262 1 96.12 17 GLY B C 1
ATOM 2225 O O . GLY B 1 17 ? 5.879 22.594 1.319 1 96.12 17 GLY B O 1
ATOM 2226 N N . GLU B 1 18 ? 7.598 21.422 2.111 1 96.69 18 GLU B N 1
ATOM 2227 C CA . GLU B 1 18 ? 8.086 21.094 0.773 1 96.69 18 GLU B CA 1
ATOM 2228 C C . GLU B 1 18 ? 7.109 20.203 0.022 1 96.69 18 GLU B C 1
ATOM 2230 O O . GLU B 1 18 ? 6.922 20.359 -1.188 1 96.69 18 GLU B O 1
ATOM 2235 N N . ALA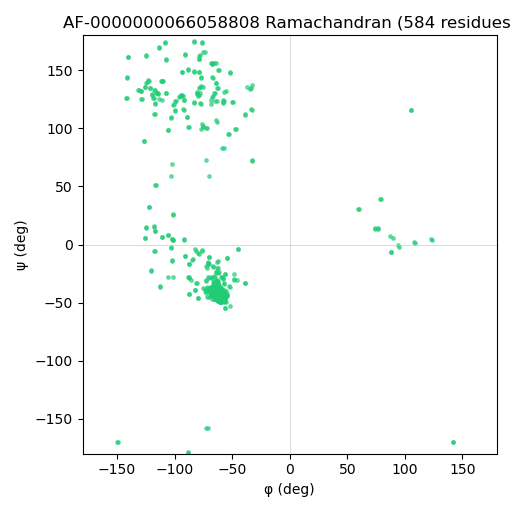 B 1 19 ? 6.559 19.266 0.72 1 95.38 19 ALA B N 1
ATOM 2236 C CA . ALA B 1 19 ? 5.574 18.375 0.103 1 95.38 19 ALA B CA 1
ATOM 2237 C C . ALA B 1 19 ? 4.41 19.172 -0.481 1 95.38 19 ALA B C 1
ATOM 2239 O O . ALA B 1 19 ? 3.975 18.906 -1.605 1 95.38 19 ALA B O 1
ATOM 2240 N N . LEU B 1 20 ? 3.957 20.109 0.255 1 96.88 20 LEU B N 1
ATOM 2241 C CA . LEU B 1 20 ? 2.857 20.938 -0.212 1 96.88 20 LEU B CA 1
ATOM 2242 C C . LEU B 1 20 ? 3.289 21.797 -1.4 1 96.88 20 LEU B C 1
ATOM 2244 O O . LEU B 1 20 ? 2.566 21.891 -2.395 1 96.88 20 LEU B O 1
ATOM 2248 N N . LEU B 1 21 ? 4.488 22.391 -1.266 1 97.69 21 LEU B N 1
ATOM 2249 C CA . LEU B 1 21 ? 5.039 23.203 -2.35 1 97.69 21 LEU B CA 1
ATOM 2250 C C . LEU B 1 21 ? 5.125 22.391 -3.639 1 97.69 21 LEU B C 1
ATOM 2252 O O . LEU B 1 21 ? 4.578 22.797 -4.668 1 97.69 21 LEU B O 1
ATOM 2256 N N . SER B 1 22 ? 5.773 21.281 -3.568 1 97.31 22 SER B N 1
ATOM 2257 C CA . SER B 1 22 ? 5.98 20.422 -4.738 1 97.31 22 SER B CA 1
ATOM 2258 C C . SER B 1 22 ? 4.656 19.906 -5.285 1 97.31 22 SER B C 1
ATOM 2260 O O . SER B 1 22 ? 4.457 19.859 -6.504 1 97.31 22 SER B O 1
ATOM 2262 N N . GLY B 1 23 ? 3.789 19.484 -4.375 1 96.5 23 GLY B N 1
ATOM 2263 C CA . GLY B 1 23 ? 2.482 19 -4.785 1 96.5 23 GLY B CA 1
ATOM 2264 C C . GLY B 1 23 ? 1.662 20.031 -5.523 1 96.5 23 GLY B C 1
ATOM 2265 O O . GLY B 1 23 ? 1.03 19.734 -6.539 1 96.5 23 GLY B O 1
ATOM 2266 N N . LEU B 1 24 ? 1.645 21.234 -5.012 1 96.88 24 LEU B N 1
ATOM 2267 C CA . LEU B 1 24 ? 0.896 22.312 -5.637 1 96.88 24 LEU B CA 1
ATOM 2268 C C . LEU B 1 24 ? 1.466 22.641 -7.016 1 96.88 24 LEU B C 1
ATOM 2270 O O . LEU B 1 24 ? 0.712 22.875 -7.961 1 96.88 24 LEU B O 1
ATOM 2274 N N . LEU B 1 25 ? 2.787 22.672 -7.105 1 97 25 LEU B N 1
ATOM 2275 C CA . LEU B 1 25 ? 3.422 22.922 -8.391 1 97 25 LEU B CA 1
ATOM 2276 C C . LEU B 1 25 ? 3.074 21.828 -9.391 1 97 25 LEU B C 1
ATOM 2278 O O . LEU B 1 25 ? 2.746 22.109 -10.547 1 97 25 LEU B O 1
ATOM 2282 N N . ARG B 1 26 ? 3.123 20.609 -9 1 95.31 26 ARG B N 1
ATOM 2283 C CA . ARG B 1 26 ? 2.781 19.484 -9.867 1 95.31 26 ARG B CA 1
ATOM 2284 C C . ARG B 1 26 ? 1.326 19.562 -10.312 1 95.31 26 ARG B C 1
ATOM 2286 O O . ARG B 1 26 ? 0.99 19.141 -11.422 1 95.31 26 ARG B O 1
ATOM 2293 N N . ALA B 1 27 ? 0.536 20.062 -9.414 1 94.19 27 ALA B N 1
ATOM 2294 C CA . ALA B 1 27 ? -0.891 20.172 -9.703 1 94.19 27 ALA B CA 1
ATOM 2295 C C . ALA B 1 27 ? -1.168 21.344 -10.633 1 94.19 27 ALA B C 1
ATOM 2297 O O . ALA B 1 27 ? -2.318 21.609 -11 1 94.19 27 ALA B O 1
ATOM 2298 N N . GLY B 1 28 ? -0.106 22.156 -10.953 1 94.44 28 GLY B N 1
ATOM 2299 C CA . GLY B 1 28 ? -0.248 23.188 -11.969 1 94.44 28 GLY B CA 1
ATOM 2300 C C . GLY B 1 28 ? -0.266 24.594 -11.391 1 94.44 28 GLY B C 1
ATOM 2301 O O . GLY B 1 28 ? -0.456 25.562 -12.117 1 94.44 28 GLY B O 1
ATOM 2302 N N . ARG B 1 29 ? -0.122 24.703 -10.102 1 95.88 29 ARG B N 1
ATOM 2303 C CA . ARG B 1 29 ? -0.029 26.031 -9.516 1 95.88 29 ARG B CA 1
ATOM 2304 C C . ARG B 1 29 ? 1.218 26.766 -10.008 1 95.88 29 ARG B C 1
ATOM 2306 O O . ARG B 1 29 ? 2.281 26.156 -10.156 1 95.88 29 ARG B O 1
ATOM 2313 N N . GLN B 1 30 ? 1.012 28.031 -10.273 1 96.19 30 GLN B N 1
ATOM 2314 C CA . GLN B 1 30 ? 2.148 28.812 -10.75 1 96.19 30 GLN B CA 1
ATOM 2315 C C . GLN B 1 30 ? 3.088 29.172 -9.609 1 96.19 30 GLN B C 1
ATOM 2317 O O . GLN B 1 30 ? 2.639 29.516 -8.508 1 96.19 30 GLN B O 1
ATOM 2322 N N . VAL B 1 31 ? 4.293 29.172 -9.859 1 97 31 VAL B N 1
ATOM 2323 C CA . VAL B 1 31 ? 5.316 29.422 -8.844 1 97 31 VAL B CA 1
ATOM 2324 C C . VAL B 1 31 ? 5.145 30.828 -8.273 1 97 31 VAL B C 1
ATOM 2326 O O . VAL B 1 31 ? 5.379 31.062 -7.082 1 97 31 VAL B O 1
ATOM 2329 N N . LYS B 1 32 ? 4.691 31.812 -9.07 1 95.38 32 LYS B N 1
ATOM 2330 C CA . LYS B 1 32 ? 4.551 33.188 -8.641 1 95.38 32 LYS B CA 1
ATOM 2331 C C . LYS B 1 32 ? 3.467 33.344 -7.57 1 95.38 32 LYS B C 1
ATOM 2333 O O . LYS B 1 32 ? 3.408 34.344 -6.863 1 95.38 32 LYS B O 1
ATOM 2338 N N . ASP B 1 33 ? 2.613 32.312 -7.523 1 95.88 33 ASP B N 1
ATOM 2339 C CA . ASP B 1 33 ? 1.513 32.344 -6.562 1 95.88 33 ASP B CA 1
ATOM 2340 C C . ASP B 1 33 ? 1.905 31.672 -5.25 1 95.88 33 ASP B C 1
ATOM 2342 O O . ASP B 1 33 ? 1.076 31.516 -4.352 1 95.88 33 ASP B O 1
ATOM 2346 N N . LEU B 1 34 ? 3.137 31.266 -5.145 1 97.69 34 LEU B N 1
ATOM 2347 C CA . LEU B 1 34 ? 3.631 30.578 -3.959 1 97.69 34 LEU B CA 1
ATOM 2348 C C . LEU B 1 34 ? 4.824 31.312 -3.355 1 97.69 34 LEU B C 1
ATOM 2350 O O . LEU B 1 34 ? 5.637 31.891 -4.082 1 97.69 34 LEU B O 1
ATOM 2354 N N . VAL B 1 35 ? 4.844 31.328 -2.096 1 97.81 35 VAL B N 1
ATOM 2355 C CA . VAL B 1 35 ? 5.98 31.875 -1.37 1 97.81 35 VAL B CA 1
ATOM 2356 C C . VAL B 1 35 ? 6.27 31.031 -0.132 1 97.81 35 VAL B C 1
ATOM 2358 O O . VAL B 1 35 ? 5.348 30.5 0.484 1 97.81 35 VAL B O 1
ATOM 2361 N N . VAL B 1 36 ? 7.59 30.875 0.201 1 98.5 36 VAL B N 1
ATOM 2362 C CA . VAL B 1 36 ? 7.98 30.078 1.361 1 98.5 36 VAL B CA 1
ATOM 2363 C C . VAL B 1 36 ? 8.773 30.938 2.336 1 98.5 36 VAL B C 1
ATOM 2365 O O . VAL B 1 36 ? 9.609 31.75 1.922 1 98.5 36 VAL B O 1
ATOM 2368 N N . ALA B 1 37 ? 8.43 30.828 3.609 1 98.12 37 ALA B N 1
ATOM 2369 C CA . ALA B 1 37 ? 9.297 31.359 4.656 1 98.12 37 ALA B CA 1
ATOM 2370 C C . ALA B 1 37 ? 10.117 30.25 5.309 1 98.12 37 ALA B C 1
ATOM 2372 O O . ALA B 1 37 ? 9.562 29.297 5.863 1 98.12 37 ALA B O 1
ATOM 2373 N N . GLU B 1 38 ? 11.422 30.344 5.258 1 97.75 38 GLU B N 1
ATOM 2374 C CA . GLU B 1 38 ? 12.336 29.344 5.805 1 97.75 38 GLU B CA 1
ATOM 2375 C C . GLU B 1 38 ? 13.555 30 6.441 1 97.75 38 GLU B C 1
ATOM 2377 O O . GLU B 1 38 ? 14.266 30.766 5.785 1 97.75 38 GLU B O 1
ATOM 2382 N N . ARG B 1 39 ? 13.805 29.672 7.656 1 93.94 39 ARG B N 1
ATOM 2383 C CA . ARG B 1 39 ? 14.797 30.406 8.438 1 93.94 39 ARG B CA 1
ATOM 2384 C C . ARG B 1 39 ? 16.188 29.797 8.25 1 93.94 39 ARG B C 1
ATOM 2386 O O . ARG B 1 39 ? 17.203 30.484 8.453 1 93.94 39 ARG B O 1
ATOM 2393 N N . MET B 1 40 ? 16.281 28.5 7.957 1 95.81 40 MET B N 1
ATOM 2394 C CA . MET B 1 40 ? 17.578 27.875 7.762 1 95.81 40 MET B CA 1
ATOM 2395 C C . MET B 1 40 ? 18.141 28.203 6.383 1 95.81 40 MET B C 1
ATOM 2397 O O . MET B 1 40 ? 17.562 27.828 5.363 1 95.81 40 MET B O 1
ATOM 2401 N N . PRO B 1 41 ? 19.266 28.781 6.352 1 97.06 41 PRO B N 1
ATOM 2402 C CA . PRO B 1 41 ? 19.781 29.297 5.078 1 97.06 41 PRO B CA 1
ATOM 2403 C C . PRO B 1 41 ? 20 28.188 4.047 1 97.06 41 PRO B C 1
ATOM 2405 O O . PRO B 1 41 ? 19.625 28.344 2.881 1 97.06 41 PRO B O 1
ATOM 2408 N N . ASP B 1 42 ? 20.562 27.094 4.469 1 97.88 42 ASP B N 1
ATOM 2409 C CA . ASP B 1 42 ? 20.812 26 3.531 1 97.88 42 ASP B CA 1
ATOM 2410 C C . ASP B 1 42 ? 19.516 25.438 2.979 1 97.88 42 ASP B C 1
ATOM 2412 O O . ASP B 1 42 ? 19.406 25.141 1.786 1 97.88 42 ASP B O 1
ATOM 2416 N N . ARG B 1 43 ? 18.594 25.328 3.797 1 97.19 43 ARG B N 1
ATOM 2417 C CA . ARG B 1 43 ? 17.297 24.828 3.387 1 97.19 43 ARG B CA 1
ATOM 2418 C C . ARG B 1 43 ? 16.578 25.812 2.475 1 97.19 43 ARG B C 1
ATOM 2420 O O . ARG B 1 43 ? 15.961 25.422 1.483 1 97.19 43 ARG B O 1
ATOM 2427 N N . ALA B 1 44 ? 16.656 27.078 2.818 1 97.94 44 ALA B N 1
ATOM 2428 C CA . ALA B 1 44 ? 16.078 28.125 1.998 1 97.94 44 ALA B CA 1
ATOM 2429 C C . ALA B 1 44 ? 16.672 28.125 0.59 1 97.94 44 ALA B C 1
ATOM 2431 O O . ALA B 1 44 ? 15.938 28.203 -0.398 1 97.94 44 ALA B O 1
ATOM 2432 N N . ARG B 1 45 ? 17.984 27.969 0.518 1 97.94 45 ARG B N 1
ATOM 2433 C CA . ARG B 1 45 ? 18.672 27.922 -0.769 1 97.94 45 ARG B CA 1
ATOM 2434 C C . ARG B 1 45 ? 18.25 26.703 -1.571 1 97.94 45 ARG B C 1
ATOM 2436 O O . ARG B 1 45 ? 18 26.797 -2.773 1 97.94 45 ARG B O 1
ATOM 2443 N N . TYR B 1 46 ? 18.172 25.594 -0.952 1 97.94 46 TYR B N 1
ATOM 2444 C CA . TYR B 1 46 ? 17.75 24.359 -1.61 1 97.94 46 TYR B CA 1
ATOM 2445 C C . TYR B 1 46 ? 16.375 24.531 -2.244 1 97.94 46 TYR B C 1
ATOM 2447 O O . TYR B 1 46 ? 16.188 24.172 -3.41 1 97.94 46 TYR B O 1
ATOM 2455 N N . LEU B 1 47 ? 15.414 25.062 -1.499 1 98.5 47 LEU B N 1
ATOM 2456 C CA . LEU B 1 47 ? 14.039 25.219 -1.979 1 98.5 47 LEU B CA 1
ATOM 2457 C C . LEU B 1 47 ? 13.984 26.203 -3.141 1 98.5 47 LEU B C 1
ATOM 2459 O O . LEU B 1 47 ? 13.289 25.969 -4.133 1 98.5 47 LEU B O 1
ATOM 2463 N N . ALA B 1 48 ? 14.695 27.344 -3.012 1 98.38 48 ALA B N 1
ATOM 2464 C CA . ALA B 1 48 ? 14.719 28.359 -4.066 1 98.38 48 ALA B CA 1
ATOM 2465 C C . ALA B 1 48 ? 15.305 27.781 -5.355 1 98.38 48 ALA B C 1
ATOM 2467 O O . ALA B 1 48 ? 14.766 28 -6.441 1 98.38 48 ALA B O 1
ATOM 2468 N N . ASP B 1 49 ? 16.375 26.984 -5.223 1 98.25 49 ASP B N 1
ATOM 2469 C CA . ASP B 1 49 ? 17.062 26.422 -6.379 1 98.25 49 ASP B CA 1
ATOM 2470 C C . ASP B 1 49 ? 16.234 25.312 -7.023 1 98.25 49 ASP B C 1
ATOM 2472 O O . ASP B 1 49 ? 16.172 25.203 -8.25 1 98.25 49 ASP B O 1
ATOM 2476 N N . THR B 1 50 ? 15.68 24.531 -6.203 1 97.75 50 THR B N 1
ATOM 2477 C CA . THR B 1 50 ? 14.984 23.328 -6.68 1 97.75 50 THR B CA 1
ATOM 2478 C C . THR B 1 50 ? 13.656 23.703 -7.332 1 97.75 50 THR B C 1
ATOM 2480 O O . THR B 1 50 ? 13.273 23.125 -8.352 1 97.75 50 THR B O 1
ATOM 2483 N N . TYR B 1 51 ? 12.992 24.719 -6.715 1 98.12 51 TYR B N 1
ATOM 2484 C CA . TYR B 1 51 ? 11.617 24.938 -7.148 1 98.12 51 TYR B CA 1
ATOM 2485 C C . TYR B 1 51 ? 11.469 26.328 -7.77 1 98.12 51 TYR B C 1
ATOM 2487 O O . TYR B 1 51 ? 10.383 26.688 -8.219 1 98.12 51 TYR B O 1
ATOM 2495 N N . SER B 1 52 ? 12.492 27.125 -7.738 1 98.19 52 SER B N 1
ATOM 2496 C CA . SER B 1 52 ? 12.477 28.5 -8.25 1 98.19 52 SER B CA 1
ATOM 2497 C C . SER B 1 52 ? 11.43 29.344 -7.543 1 98.19 52 SER B C 1
ATOM 2499 O O . SER B 1 52 ? 10.789 30.188 -8.164 1 98.19 52 SER B O 1
ATOM 2501 N N . VAL B 1 53 ? 11.188 29.016 -6.312 1 98.31 53 VAL B N 1
ATOM 2502 C CA . VAL B 1 53 ? 10.18 29.719 -5.512 1 98.31 53 VAL B CA 1
ATOM 2503 C C . VAL B 1 53 ? 10.844 30.844 -4.719 1 98.31 53 VAL B C 1
ATOM 2505 O O . VAL B 1 53 ? 12.023 30.75 -4.371 1 98.31 53 VAL B O 1
ATOM 2508 N N . LEU B 1 54 ? 10.086 31.922 -4.484 1 97.88 54 LEU B N 1
ATOM 2509 C CA . LEU B 1 54 ? 10.57 32.969 -3.58 1 97.88 54 LEU B CA 1
ATOM 2510 C C . LEU B 1 54 ? 10.617 32.438 -2.143 1 97.88 54 LEU B C 1
ATOM 2512 O O . LEU B 1 54 ? 9.617 31.953 -1.62 1 97.88 54 LEU B O 1
ATOM 2516 N N . VAL B 1 55 ? 11.781 32.531 -1.555 1 98.38 55 VAL B N 1
ATOM 2517 C CA . VAL B 1 55 ? 11.953 32.219 -0.137 1 98.38 55 VAL B CA 1
ATOM 2518 C C . VAL B 1 55 ? 12.32 33.5 0.622 1 98.38 55 VAL B C 1
ATOM 2520 O O . VAL B 1 55 ? 13.258 34.188 0.243 1 98.38 55 VAL B O 1
ATOM 2523 N N . THR B 1 56 ? 11.57 33.812 1.636 1 97.12 56 THR B N 1
ATOM 2524 C CA . THR B 1 56 ? 11.727 35.094 2.32 1 97.12 56 THR B CA 1
ATOM 2525 C C . THR B 1 56 ? 11.344 34.969 3.791 1 97.12 56 THR B C 1
ATOM 2527 O O . THR B 1 56 ? 11.227 33.875 4.316 1 97.12 56 THR B O 1
ATOM 2530 N N . SER B 1 57 ? 11.234 36.094 4.516 1 94.75 57 SER B N 1
ATOM 2531 C CA . SER B 1 57 ? 10.844 36.094 5.922 1 94.75 57 SER B CA 1
ATOM 2532 C C . SER B 1 57 ? 9.352 35.844 6.086 1 94.75 57 SER B C 1
ATOM 2534 O O . SER B 1 57 ? 8.586 35.938 5.121 1 94.75 57 SER B O 1
ATOM 2536 N N . VAL B 1 58 ? 8.984 35.531 7.328 1 95.62 58 VAL B N 1
ATOM 2537 C CA . VAL B 1 58 ? 7.578 35.25 7.621 1 95.62 58 VAL B CA 1
ATOM 2538 C C . VAL B 1 58 ? 6.738 36.5 7.309 1 95.62 58 VAL B C 1
ATOM 2540 O O . VAL B 1 58 ? 5.707 36.406 6.641 1 95.62 58 VAL B O 1
ATOM 2543 N N . THR B 1 59 ? 7.137 37.656 7.734 1 91.94 59 THR B N 1
ATOM 2544 C CA . THR B 1 59 ? 6.398 38.906 7.57 1 91.94 59 THR B CA 1
ATOM 2545 C C . THR B 1 59 ? 6.191 39.219 6.094 1 91.94 59 THR B C 1
ATOM 2547 O O . THR B 1 59 ? 5.086 39.562 5.676 1 91.94 59 THR B O 1
ATOM 2550 N N . ASP B 1 60 ? 7.227 39.031 5.316 1 92.81 60 ASP B N 1
ATOM 2551 C CA . ASP B 1 60 ? 7.141 39.344 3.891 1 92.81 60 ASP B CA 1
ATOM 2552 C C . ASP B 1 60 ? 6.273 38.312 3.168 1 92.81 60 ASP B C 1
ATOM 2554 O O . ASP B 1 60 ? 5.547 38.656 2.23 1 92.81 60 ASP B O 1
ATOM 2558 N N . ALA B 1 61 ? 6.383 37.062 3.6 1 95.06 61 ALA B N 1
ATOM 2559 C CA . ALA B 1 61 ? 5.648 36 2.939 1 95.06 61 ALA B CA 1
ATOM 2560 C C . ALA B 1 61 ? 4.145 36.156 3.123 1 95.06 61 ALA B C 1
ATOM 2562 O O . ALA B 1 61 ? 3.367 35.906 2.199 1 95.06 61 ALA B O 1
ATOM 2563 N N . VAL B 1 62 ? 3.795 36.625 4.242 1 93.38 62 VAL B N 1
ATOM 2564 C CA . VAL B 1 62 ? 2.371 36.625 4.566 1 93.38 62 VAL B CA 1
ATOM 2565 C C . VAL B 1 62 ? 1.72 37.875 3.986 1 93.38 62 VAL B C 1
ATOM 2567 O O . VAL B 1 62 ? 0.493 37.969 3.889 1 93.38 62 VAL B O 1
ATOM 2570 N N . GLU B 1 63 ? 2.705 38.812 3.57 1 87.19 63 GLU B N 1
ATOM 2571 C CA . GLU B 1 63 ? 2.18 40.031 2.986 1 87.19 63 GLU B CA 1
ATOM 2572 C C . GLU B 1 63 ? 1.408 39.75 1.701 1 87.19 63 GLU B C 1
ATOM 2574 O O . GLU B 1 63 ? 1.953 39.156 0.759 1 87.19 63 GLU B O 1
ATOM 2579 N N . ASN B 1 64 ? 0.114 39.781 1.63 1 84.94 64 ASN B N 1
ATOM 2580 C CA . ASN B 1 64 ? -0.784 39.656 0.487 1 84.94 64 ASN B CA 1
ATOM 2581 C C . ASN B 1 64 ? -1.161 38.219 0.231 1 84.94 64 ASN B C 1
ATOM 2583 O O . ASN B 1 64 ? -1.633 37.875 -0.855 1 84.94 64 ASN B O 1
ATOM 2587 N N . ALA B 1 65 ? -0.767 37.375 1.071 1 93 65 ALA B N 1
ATOM 2588 C CA . ALA B 1 65 ? -1.185 35.969 0.926 1 93 65 ALA B CA 1
ATOM 2589 C C . ALA B 1 65 ? -2.639 35.781 1.35 1 93 65 ALA B C 1
ATOM 2591 O O . ALA B 1 65 ? -3.076 36.375 2.354 1 93 65 ALA B O 1
ATOM 2592 N N . MET B 1 66 ? -3.299 35.062 0.545 1 93.69 66 MET B N 1
ATOM 2593 C CA . MET B 1 66 ? -4.668 34.719 0.912 1 93.69 66 MET B CA 1
ATOM 2594 C C . MET B 1 66 ? -4.691 33.531 1.876 1 93.69 66 MET B C 1
ATOM 2596 O O . MET B 1 66 ? -5.523 33.5 2.785 1 93.69 66 MET B O 1
ATOM 2600 N N . PHE B 1 67 ? -3.828 32.594 1.634 1 96.25 67 PHE B N 1
ATOM 2601 C CA . PHE B 1 67 ? -3.682 31.438 2.496 1 96.25 67 PHE B CA 1
ATOM 2602 C C . PHE B 1 67 ? -2.297 31.406 3.133 1 96.25 67 PHE B C 1
ATOM 2604 O O . PHE B 1 67 ? -1.289 31.594 2.449 1 96.25 67 PHE B O 1
ATOM 2611 N N . VAL B 1 68 ? -2.336 31.234 4.418 1 96.44 68 VAL B N 1
ATOM 2612 C CA . VAL B 1 68 ? -1.095 31.078 5.172 1 96.44 68 VAL B CA 1
ATOM 2613 C C . VAL B 1 68 ? -1.05 29.703 5.828 1 96.44 68 VAL B C 1
ATOM 2615 O O . VAL B 1 68 ? -1.818 29.422 6.75 1 96.44 68 VAL B O 1
ATOM 2618 N N . VAL B 1 69 ? -0.123 28.844 5.359 1 97.5 69 VAL B N 1
ATOM 2619 C CA . VAL B 1 69 ? 0.025 27.5 5.906 1 97.5 69 VAL B CA 1
ATOM 2620 C C . VAL B 1 69 ? 1.196 27.469 6.887 1 97.5 69 VAL B C 1
ATOM 2622 O O . VAL B 1 69 ? 2.35 27.641 6.488 1 97.5 69 VAL B O 1
ATOM 2625 N N . VAL B 1 70 ? 0.878 27.234 8.102 1 96.44 70 VAL B N 1
ATOM 2626 C CA . VAL B 1 70 ? 1.901 27.109 9.141 1 96.44 70 VAL B CA 1
ATOM 2627 C C . VAL B 1 70 ? 2.389 25.656 9.203 1 96.44 70 VAL B C 1
ATOM 2629 O O . VAL B 1 70 ? 1.77 24.812 9.859 1 96.44 70 VAL B O 1
ATOM 2632 N N . ALA B 1 71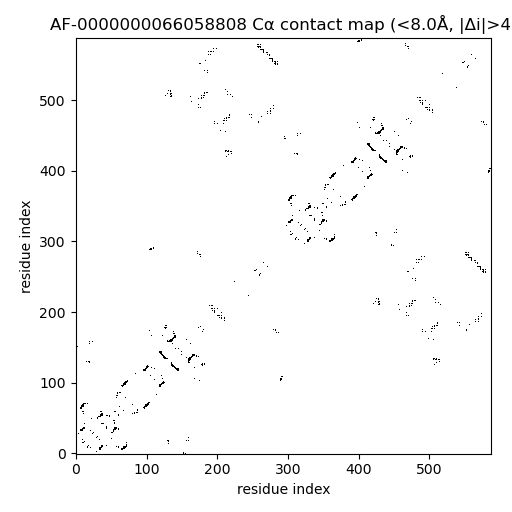 ? 3.543 25.406 8.602 1 95.81 71 ALA B N 1
ATOM 2633 C CA . ALA B 1 71 ? 4.094 24.062 8.461 1 95.81 71 ALA B CA 1
ATOM 2634 C C . ALA B 1 71 ? 5.41 23.922 9.219 1 95.81 71 ALA B C 1
ATOM 2636 O O . ALA B 1 71 ? 6.406 23.438 8.672 1 95.81 71 ALA B O 1
ATOM 2637 N N . VAL B 1 72 ? 5.422 24.297 10.453 1 92.31 72 VAL B N 1
ATOM 2638 C CA . VAL B 1 72 ? 6.594 24.203 11.32 1 92.31 72 VAL B CA 1
ATOM 2639 C C . VAL B 1 72 ? 6.34 23.188 12.43 1 92.31 72 VAL B C 1
ATOM 2641 O O . VAL B 1 72 ? 5.219 22.703 12.594 1 92.31 72 VAL B O 1
ATOM 2644 N N . LYS B 1 73 ? 7.371 22.875 13.109 1 84.88 73 LYS B N 1
ATOM 2645 C CA . LYS B 1 73 ? 7.223 22 14.273 1 84.88 73 LYS B CA 1
ATOM 2646 C C . LYS B 1 73 ? 6.367 22.672 15.352 1 84.88 73 LYS B C 1
ATOM 2648 O O . LYS B 1 73 ? 6.336 23.891 15.461 1 84.88 73 LYS B O 1
ATOM 2653 N N . PRO B 1 74 ? 5.77 21.828 16.188 1 85.38 74 PRO B N 1
ATOM 2654 C CA . PRO B 1 74 ? 4.922 22.375 17.234 1 85.38 74 PRO B CA 1
ATOM 2655 C C . PRO B 1 74 ? 5.668 23.359 18.141 1 85.38 74 PRO B C 1
ATOM 2657 O O . PRO B 1 74 ? 5.113 24.391 18.531 1 85.38 74 PRO B O 1
ATOM 2660 N N . THR B 1 75 ? 6.895 23.125 18.375 1 84.38 75 THR B N 1
ATOM 2661 C CA . THR B 1 75 ? 7.691 23.938 19.281 1 84.38 75 THR B CA 1
ATOM 2662 C C . THR B 1 75 ? 7.965 25.312 18.672 1 84.38 75 THR B C 1
ATOM 2664 O O . THR B 1 75 ? 8.32 26.25 19.391 1 84.38 75 THR B O 1
ATOM 2667 N N . ASP B 1 76 ? 7.75 25.438 17.391 1 89.69 76 ASP B N 1
ATOM 2668 C CA . ASP B 1 76 ? 8.086 26.688 16.703 1 89.69 76 ASP B CA 1
ATOM 2669 C C . ASP B 1 76 ? 6.84 27.516 16.438 1 89.69 76 ASP B C 1
ATOM 2671 O O . ASP B 1 76 ? 6.934 28.656 15.953 1 89.69 76 ASP B O 1
ATOM 2675 N N . VAL B 1 77 ? 5.684 27.047 16.781 1 91.81 77 VAL B N 1
ATOM 2676 C CA . VAL B 1 77 ? 4.426 27.672 16.406 1 91.81 77 VAL B CA 1
ATOM 2677 C C . VAL B 1 77 ? 4.277 29 17.125 1 91.81 77 VAL B C 1
ATOM 2679 O O . VAL B 1 77 ? 3.844 30 16.531 1 91.81 77 VAL B O 1
ATOM 2682 N N . GLU B 1 78 ? 4.617 29.047 18.359 1 90.38 78 GLU B N 1
ATOM 2683 C CA . GLU B 1 78 ? 4.469 30.281 19.141 1 90.38 78 GLU B CA 1
ATOM 2684 C C . GLU B 1 78 ? 5.254 31.422 18.5 1 90.38 78 GLU B C 1
ATOM 2686 O O . GLU B 1 78 ? 4.746 32.531 18.391 1 90.38 78 GLU B O 1
ATOM 2691 N N . SER B 1 79 ? 6.457 31.094 18.125 1 92.06 79 SER B N 1
ATOM 2692 C CA . SER B 1 79 ? 7.293 32.125 17.5 1 92.06 79 SER B CA 1
ATOM 2693 C C . SER B 1 79 ? 6.691 32.594 16.188 1 92.06 79 SER B C 1
ATOM 2695 O O . SER B 1 79 ? 6.652 33.781 15.906 1 92.06 79 SER B O 1
ATOM 2697 N N . VAL B 1 80 ? 6.199 31.688 15.398 1 93.31 80 VAL B N 1
ATOM 2698 C CA . VAL B 1 80 ? 5.594 32 14.109 1 93.31 80 VAL B CA 1
ATOM 2699 C C . VAL B 1 80 ? 4.34 32.844 14.32 1 93.31 80 VAL B C 1
ATOM 2701 O O . VAL B 1 80 ? 4.094 33.812 13.578 1 93.31 80 VAL B O 1
ATOM 2704 N N . MET B 1 81 ? 3.559 32.531 15.32 1 91.56 81 MET B N 1
ATOM 2705 C CA . MET B 1 81 ? 2.344 33.281 15.617 1 91.56 81 MET B CA 1
ATOM 2706 C C . MET B 1 81 ? 2.68 34.719 16.016 1 91.56 81 MET B C 1
ATOM 2708 O O . MET B 1 81 ? 1.948 35.656 15.664 1 91.56 81 MET B O 1
ATOM 2712 N N . GLY B 1 82 ? 3.756 34.844 16.766 1 90.12 82 GLY B N 1
ATOM 2713 C CA . GLY B 1 82 ? 4.219 36.188 17.062 1 90.12 82 GLY B CA 1
ATOM 2714 C C . GLY B 1 82 ? 4.5 37.031 15.828 1 90.12 82 GLY B C 1
ATOM 2715 O O . GLY B 1 82 ? 4.078 38.188 15.742 1 90.12 82 GLY B O 1
ATOM 2716 N N . ASP B 1 83 ? 5.137 36.375 14.914 1 90.94 83 ASP B N 1
ATOM 2717 C CA . ASP B 1 83 ? 5.449 37.031 13.656 1 90.94 83 ASP B CA 1
ATOM 2718 C C . ASP B 1 83 ? 4.176 37.406 12.891 1 90.94 83 ASP B C 1
ATOM 2720 O O . ASP B 1 83 ? 4.086 38.469 12.281 1 90.94 83 ASP B O 1
ATOM 2724 N N . LEU B 1 84 ? 3.209 36.562 12.883 1 89.69 84 LEU B N 1
ATOM 2725 C CA . LEU B 1 84 ? 1.967 36.75 12.148 1 89.69 84 LEU B CA 1
ATOM 2726 C C . LEU B 1 84 ? 1.154 37.906 12.742 1 89.69 84 LEU B C 1
ATOM 2728 O O . LEU B 1 84 ? 0.577 38.688 12.008 1 89.69 84 LEU B O 1
ATOM 2732 N N . VAL B 1 85 ? 1.109 37.938 14.008 1 86.56 85 VAL B N 1
ATOM 2733 C CA . VAL B 1 85 ? 0.379 39 14.703 1 86.56 85 VAL B CA 1
ATOM 2734 C C . VAL B 1 85 ? 1.018 40.344 14.391 1 86.56 85 VAL B C 1
ATOM 2736 O O . VAL B 1 85 ? 0.315 41.312 14.141 1 86.56 85 VAL B O 1
ATOM 2739 N N . GLN B 1 86 ? 2.283 40.344 14.406 1 84.69 86 GLN B N 1
ATOM 2740 C CA . GLN B 1 86 ? 3.002 41.562 14.094 1 84.69 86 GLN B CA 1
ATOM 2741 C C . GLN B 1 86 ? 2.736 42 12.664 1 84.69 86 GLN B C 1
ATOM 2743 O O . GLN B 1 86 ? 2.543 43.188 12.398 1 84.69 86 GLN B O 1
ATOM 2748 N N . ALA B 1 87 ? 2.736 41.094 11.805 1 83.31 87 ALA B N 1
ATOM 2749 C CA . ALA B 1 87 ? 2.465 41.375 10.398 1 83.31 87 ALA B CA 1
ATOM 2750 C C . ALA B 1 87 ? 1.041 41.906 10.211 1 83.31 87 ALA B C 1
ATOM 2752 O O . ALA B 1 87 ? 0.8 42.781 9.406 1 83.31 87 ALA B O 1
ATOM 2753 N N . ALA B 1 88 ? 0.115 41.281 10.852 1 78.75 88 ALA B N 1
ATOM 2754 C CA . ALA B 1 88 ? -1.289 41.688 10.75 1 78.75 88 ALA B CA 1
ATOM 2755 C C . ALA B 1 88 ? -1.505 43.094 11.289 1 78.75 88 ALA B C 1
ATOM 2757 O O . ALA B 1 88 ? -2.381 43.812 10.82 1 78.75 88 ALA B O 1
ATOM 2758 N N . ALA B 1 89 ? -0.788 43.375 12.25 1 75.75 89 ALA B N 1
ATOM 2759 C CA . ALA B 1 89 ? -0.92 44.688 12.875 1 75.75 89 ALA B CA 1
ATOM 2760 C C . ALA B 1 89 ? -0.495 45.812 11.914 1 75.75 89 ALA B C 1
ATOM 2762 O O . ALA B 1 89 ? -1.005 46.938 11.992 1 75.75 89 ALA B O 1
ATOM 2763 N N . VAL B 1 90 ? 0.391 45.5 11.125 1 71 90 VAL B N 1
ATOM 2764 C CA . VAL B 1 90 ? 0.922 46.5 10.203 1 71 90 VAL B CA 1
ATOM 2765 C C . VAL B 1 90 ? 0.078 46.531 8.93 1 71 90 VAL B C 1
ATOM 2767 O O . VAL B 1 90 ? 0.067 47.531 8.211 1 71 90 VAL B O 1
ATOM 2770 N N . ALA B 1 91 ? -0.49 45.438 8.641 1 66.81 91 ALA B N 1
ATOM 2771 C CA . ALA B 1 91 ? -1.23 45.312 7.387 1 66.81 91 ALA B CA 1
ATOM 2772 C C . ALA B 1 91 ? -2.592 46 7.492 1 66.81 91 ALA B C 1
ATOM 2774 O O . ALA B 1 91 ? -3.283 45.875 8.508 1 66.81 91 ALA B O 1
ATOM 2775 N N . ASN B 1 92 ? -2.807 47.219 7.004 1 54.91 92 ASN B N 1
ATOM 2776 C CA . ASN B 1 92 ? -4.02 48.031 7.031 1 54.91 92 ASN B CA 1
ATOM 2777 C C . ASN B 1 92 ? -5.223 47.25 6.5 1 54.91 92 ASN B C 1
ATOM 2779 O O . ASN B 1 92 ? -6.363 47.562 6.852 1 54.91 92 ASN B O 1
ATOM 2783 N N . ASP B 1 93 ? -5.211 46.656 5.367 1 50.53 93 ASP B N 1
ATOM 2784 C CA . ASP B 1 93 ? -6.328 46.094 4.602 1 50.53 93 ASP B CA 1
ATOM 2785 C C . ASP B 1 93 ? -6.375 44.594 4.703 1 50.53 93 ASP B C 1
ATOM 2787 O O . ASP B 1 93 ? -5.691 43.875 3.951 1 50.53 93 ASP B O 1
ATOM 2791 N N . SER B 1 94 ? -6.48 44.125 5.754 1 51.47 94 SER B N 1
ATOM 2792 C CA . SER B 1 94 ? -6.145 42.688 5.836 1 51.47 94 SER B CA 1
ATOM 2793 C C . SER B 1 94 ? -7.219 41.844 5.184 1 51.47 94 SER B C 1
ATOM 2795 O O . SER B 1 94 ? -8.367 41.812 5.629 1 51.47 94 SER B O 1
ATOM 2797 N N . ALA B 1 95 ? -7.273 41.875 3.887 1 54.94 95 ALA B N 1
ATOM 2798 C CA . ALA B 1 95 ? -8.094 40.812 3.289 1 54.94 95 ALA B CA 1
ATOM 2799 C C . ALA B 1 95 ? -8.031 39.562 4.121 1 54.94 95 ALA B C 1
ATOM 2801 O O . ALA B 1 95 ? -7.031 39.281 4.785 1 54.94 95 ALA B O 1
ATOM 2802 N N . GLU B 1 96 ? -9.258 38.938 4.297 1 77.5 96 GLU B N 1
ATOM 2803 C CA . GLU B 1 96 ? -9.508 37.812 5.203 1 77.5 96 GLU B CA 1
ATOM 2804 C C . GLU B 1 96 ? -8.602 36.625 4.887 1 77.5 96 GLU B C 1
ATOM 2806 O O . GLU B 1 96 ? -8.875 35.844 3.961 1 77.5 96 GLU B O 1
ATOM 2811 N N . GLN B 1 97 ? -7.398 36.688 5.406 1 90.81 97 GLN B N 1
ATOM 2812 C CA . GLN B 1 97 ? -6.426 35.594 5.293 1 90.81 97 GLN B CA 1
ATOM 2813 C C . GLN B 1 97 ? -6.895 34.375 6.047 1 90.81 97 GLN B C 1
ATOM 2815 O O . GLN B 1 97 ? -7.449 34.469 7.141 1 90.81 97 GLN B O 1
ATOM 2820 N N . VAL B 1 98 ? -6.824 33.281 5.32 1 95.12 98 VAL B N 1
ATOM 2821 C CA . VAL B 1 98 ? -7.125 32 5.961 1 95.12 98 VAL B CA 1
ATOM 2822 C C . VAL B 1 98 ? -5.84 31.391 6.5 1 95.12 98 VAL B C 1
ATOM 2824 O O . VAL B 1 98 ? -4.863 31.234 5.766 1 95.12 98 VAL B O 1
ATOM 2827 N N . LEU B 1 99 ? -5.879 31.109 7.773 1 96.38 99 LEU B N 1
ATOM 2828 C CA . LEU B 1 99 ? -4.734 30.438 8.391 1 96.38 99 LEU B CA 1
ATOM 2829 C C . LEU B 1 99 ? -4.961 28.938 8.461 1 96.38 99 LEU B C 1
ATOM 2831 O O . LEU B 1 99 ? -6.008 28.484 8.93 1 96.38 99 LEU B O 1
ATOM 2835 N N . VAL B 1 100 ? -3.98 28.172 7.938 1 97.44 100 VAL B N 1
ATOM 2836 C CA . VAL B 1 100 ? -4.008 26.703 7.988 1 97.44 100 VAL B CA 1
ATOM 2837 C C . VAL B 1 100 ? -2.814 26.203 8.797 1 97.44 100 VAL B C 1
ATOM 2839 O O . VAL B 1 100 ? -1.67 26.562 8.523 1 97.44 100 VAL B O 1
ATOM 2842 N N . THR B 1 101 ? -3.033 25.422 9.773 1 96.19 101 THR B N 1
ATOM 2843 C CA . THR B 1 101 ? -1.915 24.828 10.5 1 96.19 101 THR B CA 1
ATOM 2844 C C . THR B 1 101 ? -1.825 23.328 10.242 1 96.19 101 THR B C 1
ATOM 2846 O O . THR B 1 101 ? -2.848 22.656 10.148 1 96.19 101 THR B O 1
ATOM 2849 N N . VAL B 1 102 ? -0.601 22.812 10.109 1 94.12 102 VAL B N 1
ATOM 2850 C CA . VAL B 1 102 ? -0.375 21.375 10 1 94.12 102 VAL B CA 1
ATOM 2851 C C . VAL B 1 102 ? 0.451 20.891 11.188 1 94.12 102 VAL B C 1
ATOM 2853 O O . VAL B 1 102 ? 0.958 19.766 11.18 1 94.12 102 VAL B O 1
ATOM 2856 N N . ALA B 1 103 ? 0.619 21.75 12.211 1 88 103 ALA B N 1
ATOM 2857 C CA . ALA B 1 103 ? 1.411 21.406 13.391 1 88 103 ALA B CA 1
ATOM 2858 C C . ALA B 1 103 ? 0.604 20.562 14.367 1 88 103 ALA B C 1
ATOM 2860 O O . ALA B 1 103 ? -0.5 20.938 14.766 1 88 103 ALA B O 1
ATOM 2861 N N . ALA B 1 104 ? 1.265 19.469 14.75 1 82.19 104 ALA B N 1
ATOM 2862 C CA . ALA B 1 104 ? 0.612 18.578 15.711 1 82.19 104 ALA B CA 1
ATOM 2863 C C . ALA B 1 104 ? 0.373 19.281 17.047 1 82.19 104 ALA B C 1
ATOM 2865 O O . ALA B 1 104 ? 1.229 20.031 17.516 1 82.19 104 ALA B O 1
ATOM 2866 N N . GLY B 1 105 ? -0.838 19.109 17.594 1 84.38 105 GLY B N 1
ATOM 2867 C CA . GLY B 1 105 ? -1.132 19.594 18.938 1 84.38 105 GLY B CA 1
ATOM 2868 C C . GLY B 1 105 ? -1.615 21.031 18.969 1 84.38 105 GLY B C 1
ATOM 2869 O O . GLY B 1 105 ? -1.992 21.547 20.016 1 84.38 105 GLY B O 1
ATOM 2870 N N . VAL B 1 106 ? -1.597 21.719 17.875 1 89.25 106 VAL B N 1
ATOM 2871 C CA . VAL B 1 106 ? -2.053 23.109 17.812 1 89.25 106 VAL B CA 1
ATOM 2872 C C . VAL B 1 106 ? -3.531 23.141 17.438 1 89.25 106 VAL B C 1
ATOM 2874 O O . VAL B 1 106 ? -3.904 22.766 16.312 1 89.25 106 VAL B O 1
ATOM 2877 N N . THR B 1 107 ? -4.289 23.609 18.312 1 92.81 107 THR B N 1
ATOM 2878 C CA . THR B 1 107 ? -5.734 23.578 18.125 1 92.81 107 THR B CA 1
ATOM 2879 C C . THR B 1 107 ? -6.219 24.859 17.438 1 92.81 107 THR B C 1
ATOM 2881 O O . THR B 1 107 ? -5.504 25.859 17.406 1 92.81 107 THR B O 1
ATOM 2884 N N . ILE B 1 108 ? -7.402 24.766 16.938 1 94.44 108 ILE B N 1
ATOM 2885 C CA . ILE B 1 108 ? -8.047 25.922 16.328 1 94.44 108 ILE B CA 1
ATOM 2886 C C . ILE B 1 108 ? -8.25 27.016 17.391 1 94.44 108 ILE B C 1
ATOM 2888 O O . ILE B 1 108 ? -7.953 28.188 17.141 1 94.44 108 ILE B O 1
ATOM 2892 N N . THR B 1 109 ? -8.695 26.578 18.516 1 90.69 109 THR B N 1
ATOM 2893 C CA . THR B 1 109 ? -8.969 27.516 19.594 1 90.69 109 THR B CA 1
ATOM 2894 C C . THR B 1 109 ? -7.695 28.25 20 1 90.69 109 THR B C 1
ATOM 2896 O O . THR B 1 109 ? -7.727 29.453 20.25 1 90.69 109 THR B O 1
ATOM 2899 N N . TYR B 1 110 ? -6.648 27.531 20.062 1 90.81 110 TYR B N 1
ATOM 2900 C CA . TYR B 1 110 ? -5.371 28.156 20.375 1 90.81 110 TYR B CA 1
ATOM 2901 C C . TYR B 1 110 ? -5.02 29.234 19.375 1 90.81 110 TYR B C 1
ATOM 2903 O O . TYR B 1 110 ? -4.68 30.359 19.75 1 90.81 110 TYR B O 1
ATOM 2911 N N . LEU B 1 111 ? -5.125 28.969 18.125 1 90.62 111 LEU B N 1
ATOM 2912 C CA . LEU B 1 111 ? -4.773 29.906 17.078 1 90.62 111 LEU B CA 1
ATOM 2913 C C . LEU B 1 111 ? -5.738 31.094 17.078 1 90.62 111 LEU B C 1
ATOM 2915 O O . LEU B 1 111 ? -5.316 32.25 16.938 1 90.62 111 LEU B O 1
ATOM 2919 N N . GLU B 1 112 ? -6.973 30.766 17.25 1 88.12 112 GLU B N 1
ATOM 2920 C CA . GLU B 1 112 ? -7.98 31.828 17.266 1 88.12 112 GLU B CA 1
ATOM 2921 C C . GLU B 1 112 ? -7.758 32.781 18.438 1 88.12 112 GLU B C 1
ATOM 2923 O O . GLU B 1 112 ? -8.07 33.969 18.344 1 88.12 112 GLU B O 1
ATOM 2928 N N . SER B 1 113 ? -7.25 32.281 19.516 1 88 113 SER B N 1
ATOM 2929 C CA . SER B 1 113 ? -7.016 33.094 20.703 1 88 113 SER B CA 1
ATOM 2930 C C . SER B 1 113 ? -5.844 34.062 20.484 1 88 113 SER B C 1
ATOM 2932 O O . SER B 1 113 ? -5.723 35.062 21.172 1 88 113 SER B O 1
ATOM 2934 N N . LYS B 1 114 ? -5.008 33.781 19.531 1 87.06 114 LYS B N 1
ATOM 2935 C CA . LYS B 1 114 ? -3.803 34.594 19.297 1 87.06 114 LYS B CA 1
ATOM 2936 C C . LYS B 1 114 ? -3.992 35.531 18.125 1 87.06 114 LYS B C 1
ATOM 2938 O O . LYS B 1 114 ? -3.219 36.5 17.953 1 87.06 114 LYS B O 1
ATOM 2943 N N . LEU B 1 115 ? -5.016 35.281 17.391 1 86.75 115 LEU B N 1
ATOM 2944 C CA . LEU B 1 115 ? -5.238 36.062 16.172 1 86.75 115 LEU B CA 1
ATOM 2945 C C . LEU B 1 115 ? -6.395 37.031 16.344 1 86.75 115 LEU B C 1
ATOM 2947 O O . LEU B 1 115 ? -7.188 36.906 17.281 1 86.75 115 LEU B O 1
ATOM 2951 N N . PRO B 1 116 ? -6.418 38.062 15.484 1 84.44 116 PRO B N 1
ATOM 2952 C CA . PRO B 1 116 ? -7.578 38.969 15.539 1 84.44 116 PRO B CA 1
ATOM 2953 C C . PRO B 1 116 ? -8.906 38.219 15.453 1 84.44 116 PRO B C 1
ATOM 2955 O O . PRO B 1 116 ? -9 37.188 14.758 1 84.44 116 PRO B O 1
ATOM 2958 N N . ALA B 1 117 ? -9.914 38.75 16.125 1 85.69 117 ALA B N 1
ATOM 2959 C CA . ALA B 1 117 ? -11.234 38.125 16.156 1 85.69 117 ALA B CA 1
ATOM 2960 C C . ALA B 1 117 ? -11.789 37.906 14.75 1 85.69 117 ALA B C 1
ATOM 2962 O O . ALA B 1 117 ? -11.68 38.781 13.898 1 85.69 117 ALA B O 1
ATOM 2963 N N . GLY B 1 118 ? -12.258 36.688 14.562 1 89.06 118 GLY B N 1
ATOM 2964 C CA . GLY B 1 118 ? -12.914 36.406 13.289 1 89.06 118 GLY B CA 1
ATOM 2965 C C . GLY B 1 118 ? -11.984 35.812 12.25 1 89.06 118 GLY B C 1
ATOM 2966 O O . GLY B 1 118 ? -12.406 35.5 11.133 1 89.06 118 GLY B O 1
ATOM 2967 N N . THR B 1 119 ? -10.734 35.625 12.586 1 90.69 119 THR B N 1
ATOM 2968 C CA . THR B 1 119 ? -9.789 35.062 11.625 1 90.69 119 THR B CA 1
ATOM 2969 C C . THR B 1 119 ? -10.172 33.625 11.258 1 90.69 119 THR B C 1
ATOM 2971 O O . THR B 1 119 ? -10.367 32.812 12.141 1 90.69 119 THR B O 1
ATOM 2974 N N . PRO B 1 120 ? -10.359 33.375 9.969 1 95.62 120 PRO B N 1
ATOM 2975 C CA . PRO B 1 120 ? -10.625 31.984 9.562 1 95.62 120 PRO B CA 1
ATOM 2976 C C . PRO B 1 120 ? -9.43 31.062 9.773 1 95.62 120 PRO B C 1
ATOM 2978 O O . PRO B 1 120 ? -8.32 31.375 9.328 1 95.62 120 PRO B O 1
ATOM 2981 N N . VAL B 1 121 ? -9.688 29.953 10.469 1 96.56 121 VAL B N 1
ATOM 2982 C CA . VAL B 1 121 ? -8.617 29 10.797 1 96.56 121 VAL B CA 1
ATOM 2983 C C . VAL B 1 121 ? -9.039 27.594 10.398 1 96.56 121 VAL B C 1
ATOM 2985 O O . VAL B 1 121 ? -10.172 27.188 10.648 1 96.56 121 VAL B O 1
ATOM 2988 N N . VAL B 1 122 ? -8.156 26.875 9.703 1 98 122 VAL B N 1
ATOM 2989 C CA . VAL B 1 122 ? -8.328 25.453 9.406 1 98 122 VAL B CA 1
ATOM 2990 C C . VAL B 1 122 ? -7.18 24.656 10.016 1 98 122 VAL B C 1
ATOM 2992 O O . VAL B 1 122 ? -6.016 25.047 9.906 1 98 122 VAL B O 1
ATOM 2995 N N . ARG B 1 123 ? -7.508 23.656 10.711 1 97.56 123 ARG B N 1
ATOM 2996 C CA . ARG B 1 123 ? -6.504 22.703 11.172 1 97.56 123 ARG B CA 1
ATOM 2997 C C . ARG B 1 123 ? -6.383 21.516 10.219 1 97.56 123 ARG B C 1
ATOM 2999 O O . ARG B 1 123 ? -7.391 20.922 9.828 1 97.56 123 ARG B O 1
ATOM 3006 N N . ALA B 1 124 ? -5.168 21.234 9.797 1 97.69 124 ALA B N 1
ATOM 3007 C CA . ALA B 1 124 ? -4.887 20.141 8.867 1 97.69 124 ALA B CA 1
ATOM 3008 C C . ALA B 1 124 ? -3.857 19.172 9.445 1 97.69 124 ALA B C 1
ATOM 3010 O O . ALA B 1 124 ? -2.9 19.594 10.102 1 97.69 124 ALA B O 1
ATOM 3011 N N . MET B 1 125 ? -4.094 17.906 9.219 1 96.44 125 MET B N 1
ATOM 3012 C CA . MET B 1 125 ? -3.156 16.875 9.656 1 96.44 125 MET B CA 1
ATOM 3013 C C . MET B 1 125 ? -2.775 15.969 8.5 1 96.44 125 MET B C 1
ATOM 3015 O O . MET B 1 125 ? -3.395 14.922 8.297 1 96.44 125 MET B O 1
ATOM 3019 N N . PRO B 1 126 ? -1.77 16.312 7.793 1 96.31 126 PRO B N 1
ATOM 3020 C CA . PRO B 1 126 ? -1.244 15.391 6.785 1 96.31 126 PRO B CA 1
ATOM 3021 C C . PRO B 1 126 ? -0.371 14.297 7.391 1 96.31 126 PRO B C 1
ATOM 3023 O O . PRO B 1 126 ? 0.034 14.398 8.555 1 96.31 126 PRO B O 1
ATOM 3026 N N . ASN B 1 127 ? -0.207 13.234 6.66 1 95.38 127 ASN B N 1
ATOM 3027 C CA . ASN B 1 127 ? 0.79 12.25 7.07 1 95.38 127 ASN B CA 1
ATOM 3028 C C . ASN B 1 127 ? 1.999 12.258 6.141 1 95.38 127 ASN B C 1
ATOM 3030 O O . ASN B 1 127 ? 2.029 13.008 5.16 1 95.38 127 ASN B O 1
ATOM 3034 N N . ALA B 1 128 ? 2.996 11.539 6.457 1 93.94 128 ALA B N 1
ATOM 3035 C CA . ALA B 1 128 ? 4.305 11.609 5.812 1 93.94 128 ALA B CA 1
ATOM 3036 C C . ALA B 1 128 ? 4.211 11.258 4.332 1 93.94 128 ALA B C 1
ATOM 3038 O O . ALA B 1 128 ? 5.047 11.68 3.531 1 93.94 128 ALA B O 1
ATOM 3039 N N . ALA B 1 129 ? 3.256 10.547 3.934 1 97.44 129 ALA B N 1
ATOM 3040 C CA . ALA B 1 129 ? 3.143 10.094 2.549 1 97.44 129 ALA B CA 1
ATOM 3041 C C . ALA B 1 129 ? 2.814 11.258 1.619 1 97.44 129 ALA B C 1
ATOM 3043 O O . ALA B 1 129 ? 2.918 11.133 0.396 1 97.44 129 ALA B O 1
ATOM 3044 N N . ALA B 1 130 ? 2.467 12.422 2.176 1 96.25 130 ALA B N 1
ATOM 3045 C CA . ALA B 1 130 ? 2.305 13.641 1.382 1 96.25 130 ALA B CA 1
ATOM 3046 C C . ALA B 1 130 ? 3.578 13.961 0.605 1 96.25 130 ALA B C 1
ATOM 3048 O O . ALA B 1 130 ? 3.521 14.555 -0.475 1 96.25 130 ALA B O 1
ATOM 3049 N N . LEU B 1 131 ? 4.672 13.477 1.132 1 92.38 131 LEU B N 1
ATOM 3050 C CA . LEU B 1 131 ? 5.977 13.742 0.537 1 92.38 131 LEU B CA 1
ATOM 3051 C C . LEU B 1 131 ? 6.078 13.125 -0.853 1 92.38 131 LEU B C 1
ATOM 3053 O O . LEU B 1 131 ? 6.879 13.57 -1.679 1 92.38 131 LEU B O 1
ATOM 3057 N N . VAL B 1 132 ? 5.254 12.094 -1.065 1 94.25 132 VAL B N 1
ATOM 3058 C CA . VAL B 1 132 ? 5.328 11.422 -2.355 1 94.25 132 VAL B CA 1
ATOM 3059 C C . VAL B 1 132 ? 3.994 11.547 -3.086 1 94.25 132 VAL B C 1
ATOM 3061 O O . VAL B 1 132 ? 3.699 10.773 -3.996 1 94.25 132 VAL B O 1
ATOM 3064 N N . GLY B 1 133 ? 3.211 12.445 -2.6 1 95.25 133 GLY B N 1
ATOM 3065 C CA . GLY B 1 133 ? 1.949 12.742 -3.26 1 95.25 133 GLY B CA 1
ATOM 3066 C C . GLY B 1 133 ? 0.882 11.695 -3 1 95.25 133 GLY B C 1
ATOM 3067 O O . GLY B 1 133 ? -0.112 11.617 -3.725 1 95.25 133 GLY B O 1
ATOM 3068 N N . ALA B 1 134 ? 1.072 10.828 -2.037 1 96.75 134 ALA B N 1
ATOM 3069 C CA . ALA B 1 134 ? 0.145 9.75 -1.71 1 96.75 134 ALA B CA 1
ATOM 3070 C C . ALA B 1 134 ? -0.312 9.836 -0.257 1 96.75 134 ALA B C 1
ATOM 3072 O O . ALA B 1 134 ? -0.469 8.82 0.416 1 96.75 134 ALA B O 1
ATOM 3073 N N . GLY B 1 135 ? -0.395 11.023 0.204 1 97.38 135 GLY B N 1
ATOM 3074 C CA . GLY B 1 135 ? -0.77 11.242 1.592 1 97.38 135 GLY B CA 1
ATOM 3075 C C . GLY B 1 135 ? -2.27 11.227 1.815 1 97.38 135 GLY B C 1
ATOM 3076 O O . GLY B 1 135 ? -3.039 11 0.878 1 97.38 135 GLY B O 1
ATOM 3077 N N . VAL B 1 136 ? -2.645 11.312 3.016 1 98 136 VAL B N 1
ATOM 3078 C CA . VAL B 1 136 ? -4.004 11.617 3.443 1 98 136 VAL B CA 1
ATOM 3079 C C . VAL B 1 136 ? -3.98 12.766 4.457 1 98 136 VAL B C 1
ATOM 3081 O O . VAL B 1 136 ? -3.203 12.734 5.414 1 98 136 VAL B O 1
ATOM 3084 N N . THR B 1 137 ? -4.719 13.789 4.172 1 98.25 137 THR B N 1
ATOM 3085 C CA . THR B 1 137 ? -4.812 14.953 5.047 1 98.25 137 THR B CA 1
ATOM 3086 C C . THR B 1 137 ? -6.227 15.094 5.609 1 98.25 137 THR B C 1
ATOM 3088 O O . THR B 1 137 ? -7.203 15.023 4.867 1 98.25 137 THR B O 1
ATOM 3091 N N . VAL B 1 138 ? -6.328 15.25 6.898 1 98.56 138 VAL B N 1
ATOM 3092 C CA . VAL B 1 138 ? -7.621 15.453 7.547 1 98.56 138 VAL B CA 1
ATOM 3093 C C . VAL B 1 138 ? -7.75 16.906 8 1 98.56 138 VAL B C 1
ATOM 3095 O O . VAL B 1 138 ? -6.84 17.453 8.625 1 98.56 138 VAL B O 1
ATOM 3098 N N . LEU B 1 139 ? -8.867 17.516 7.648 1 98.5 139 LEU B N 1
ATOM 3099 C CA . LEU B 1 139 ? -9.094 18.922 7.961 1 98.5 139 LEU B CA 1
ATOM 3100 C C . LEU B 1 139 ? -10.188 19.078 9.008 1 98.5 139 LEU B C 1
ATOM 3102 O O . LEU B 1 139 ? -11.18 18.344 8.992 1 98.5 139 LEU B O 1
ATOM 3106 N N . ALA B 1 140 ? -10 19.969 9.891 1 98.25 140 ALA B N 1
ATOM 3107 C CA . ALA B 1 140 ? -11.031 20.484 10.789 1 98.25 140 ALA B CA 1
ATOM 3108 C C . ALA B 1 140 ? -11.273 21.969 10.547 1 98.25 140 ALA B C 1
ATOM 3110 O O . ALA B 1 140 ? -10.336 22.766 10.516 1 98.25 140 ALA B O 1
ATOM 3111 N N . LYS B 1 141 ? -12.484 22.328 10.445 1 97.69 141 LYS B N 1
ATOM 3112 C CA . LYS B 1 141 ? -12.898 23.672 10.062 1 97.69 141 LYS B CA 1
ATOM 3113 C C . LYS B 1 141 ? -13.117 24.547 11.289 1 97.69 141 LYS B C 1
ATOM 3115 O O . LYS B 1 141 ? -13.836 24.172 12.211 1 97.69 141 LYS B O 1
ATOM 3120 N N . GLY B 1 142 ? -12.469 25.719 11.266 1 96.19 142 GLY B N 1
ATOM 3121 C CA . GLY B 1 142 ? -12.727 26.688 12.312 1 96.19 142 GLY B CA 1
ATOM 3122 C C . GLY B 1 142 ? -14.047 27.422 12.141 1 96.19 142 GLY B C 1
ATOM 3123 O O . GLY B 1 142 ? -14.711 27.266 11.109 1 96.19 142 GLY B O 1
ATOM 3124 N N . ARG B 1 143 ? -14.367 28.188 13.117 1 93.31 143 ARG B N 1
ATOM 3125 C CA . ARG B 1 143 ? -15.68 28.812 13.242 1 93.31 143 ARG B CA 1
ATOM 3126 C C . ARG B 1 143 ? -15.898 29.859 12.148 1 93.31 143 ARG B C 1
ATOM 3128 O O . ARG B 1 143 ? -17.016 30.062 11.695 1 93.31 143 ARG B O 1
ATOM 3135 N N . PHE B 1 144 ? -14.875 30.469 11.664 1 94.5 144 PHE B N 1
ATOM 3136 C CA . PHE B 1 144 ? -15.039 31.672 10.852 1 94.5 144 PHE B CA 1
ATOM 3137 C C . PHE B 1 144 ? -14.664 31.391 9.398 1 94.5 144 PHE B C 1
ATOM 3139 O O . PHE B 1 144 ? -14.633 32.312 8.578 1 94.5 144 PHE B O 1
ATOM 3146 N N . VAL B 1 145 ? -14.398 30.188 9.086 1 96.31 145 VAL B N 1
ATOM 3147 C CA . VAL B 1 145 ? -14.031 29.812 7.723 1 96.31 145 VAL B CA 1
ATOM 3148 C C . VAL B 1 145 ? -15.289 29.719 6.859 1 96.31 145 VAL B C 1
ATOM 3150 O O . VAL B 1 145 ? -16.25 29.031 7.227 1 96.31 145 VAL B O 1
ATOM 3153 N N . THR B 1 146 ? -15.273 30.391 5.719 1 95.81 146 THR B N 1
ATOM 3154 C CA . THR B 1 146 ? -16.406 30.281 4.805 1 95.81 146 THR B CA 1
ATOM 3155 C C . THR B 1 146 ? -16.344 28.984 4.012 1 95.81 146 THR B C 1
ATOM 3157 O O . THR B 1 146 ? -15.305 28.328 3.973 1 95.81 146 THR B O 1
ATOM 3160 N N . GLY B 1 147 ? -17.516 28.625 3.43 1 96.25 147 GLY B N 1
ATOM 3161 C CA . GLY B 1 147 ? -17.562 27.438 2.596 1 96.25 147 GLY B CA 1
ATOM 3162 C C . GLY B 1 147 ? -16.547 27.453 1.471 1 96.25 147 GLY B C 1
ATOM 3163 O O . GLY B 1 147 ? -15.836 26.484 1.25 1 96.25 147 GLY B O 1
ATOM 3164 N N . GLN B 1 148 ? -16.438 28.562 0.854 1 95.5 148 GLN B N 1
ATOM 3165 C CA . GLN B 1 148 ? -15.523 28.703 -0.27 1 95.5 148 GLN B CA 1
ATOM 3166 C C . GLN B 1 148 ? -14.07 28.594 0.192 1 95.5 148 GLN B C 1
ATOM 3168 O O . GLN B 1 148 ? -13.258 2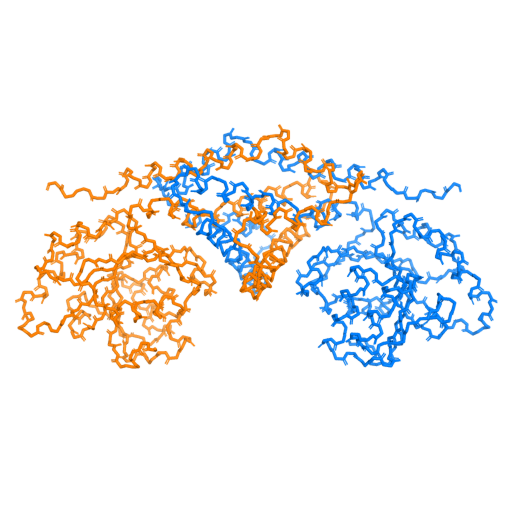7.922 -0.441 1 95.5 148 GLN B O 1
ATOM 3173 N N . GLN B 1 149 ? -13.781 29.312 1.252 1 95.19 149 GLN B N 1
ATOM 3174 C CA . GLN B 1 149 ? -12.438 29.234 1.815 1 95.19 149 GLN B CA 1
ATOM 3175 C C . GLN B 1 149 ? -12.062 27.797 2.15 1 95.19 149 GLN B C 1
ATOM 3177 O O . GLN B 1 149 ? -10.945 27.344 1.854 1 95.19 149 GLN B O 1
ATOM 3182 N N . PHE B 1 150 ? -13.039 27.109 2.664 1 97.06 150 PHE B N 1
ATOM 3183 C CA . PHE B 1 150 ? -12.789 25.734 3.062 1 97.06 150 PHE B CA 1
ATOM 3184 C C . PHE B 1 150 ? -12.57 24.844 1.843 1 97.06 150 PHE 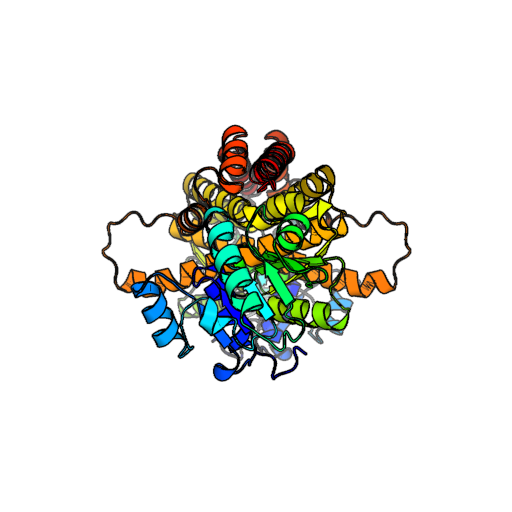B C 1
ATOM 3186 O O . PHE B 1 150 ? -11.695 23.984 1.843 1 97.06 150 PHE B O 1
ATOM 3193 N N . GLU B 1 151 ? -13.312 25.016 0.841 1 96.81 151 GLU B N 1
ATOM 3194 C CA . GLU B 1 151 ? -13.148 24.281 -0.407 1 96.81 151 GLU B CA 1
ATOM 3195 C C . GLU B 1 151 ? -11.773 24.531 -1.021 1 96.81 151 GLU B C 1
ATOM 3197 O O . GLU B 1 151 ? -11.164 23.609 -1.574 1 96.81 151 GLU B O 1
ATOM 3202 N N . ASP B 1 152 ? -11.352 25.703 -0.886 1 95.56 152 ASP B N 1
ATOM 3203 C CA . ASP B 1 152 ? -10.031 26.047 -1.412 1 95.56 152 ASP B CA 1
ATOM 3204 C C . ASP B 1 152 ? -8.93 25.328 -0.637 1 95.56 152 ASP B C 1
ATOM 3206 O O . ASP B 1 152 ? -7.953 24.859 -1.226 1 95.56 152 ASP B O 1
ATOM 3210 N N . VAL B 1 153 ? -9.094 25.25 0.669 1 97.31 153 VAL B N 1
ATOM 3211 C CA . VAL B 1 153 ? -8.109 24.547 1.497 1 97.31 153 VAL B CA 1
ATOM 3212 C C . VAL B 1 153 ? -8.125 23.062 1.173 1 97.31 153 VAL B C 1
ATOM 3214 O O . VAL B 1 153 ? -7.074 22.422 1.074 1 97.31 153 VAL B O 1
ATOM 3217 N N . LEU B 1 154 ? -9.344 22.547 0.961 1 97.5 154 LEU B N 1
ATOM 3218 C CA . LEU B 1 154 ? -9.477 21.156 0.555 1 97.5 154 LEU B CA 1
ATOM 3219 C C . LEU B 1 154 ? -8.711 20.891 -0.736 1 97.5 154 LEU B C 1
ATOM 3221 O O . LEU B 1 154 ? -7.961 19.922 -0.827 1 97.5 154 LEU B O 1
ATOM 3225 N N . ALA B 1 155 ? -8.836 21.75 -1.646 1 95.75 155 ALA B N 1
ATOM 3226 C CA . ALA B 1 155 ? -8.18 21.609 -2.943 1 95.75 155 ALA B CA 1
ATOM 3227 C C . ALA B 1 155 ? -6.664 21.688 -2.803 1 95.75 155 ALA B C 1
ATOM 3229 O O . ALA B 1 155 ? -5.934 21.016 -3.533 1 95.75 155 ALA B O 1
ATOM 3230 N N . MET B 1 156 ? -6.246 22.516 -1.914 1 95.94 156 MET B N 1
ATOM 3231 C CA . MET B 1 156 ? -4.812 22.672 -1.664 1 95.94 156 MET B CA 1
ATOM 3232 C C . MET B 1 156 ? -4.191 21.344 -1.237 1 95.94 156 MET B C 1
ATOM 3234 O O . MET B 1 156 ? -3.154 20.938 -1.767 1 95.94 156 MET B O 1
ATOM 3238 N N . PHE B 1 157 ? -4.887 20.641 -0.4 1 97.38 157 PHE B N 1
ATOM 3239 C CA . PHE B 1 157 ? -4.309 19.406 0.136 1 97.38 157 PHE B CA 1
ATOM 3240 C C . PHE B 1 157 ? -4.598 18.219 -0.78 1 97.38 157 PHE B C 1
ATOM 3242 O O . PHE B 1 157 ? -3.949 17.188 -0.683 1 97.38 157 PHE B O 1
ATOM 3249 N N . ASP B 1 158 ? -5.562 18.391 -1.664 1 96.19 158 ASP B N 1
ATOM 3250 C CA . ASP B 1 158 ? -5.828 17.359 -2.674 1 96.19 158 ASP B CA 1
ATOM 3251 C C . ASP B 1 158 ? -4.629 17.188 -3.6 1 96.19 158 ASP B C 1
ATOM 3253 O O . ASP B 1 158 ? -4.473 16.125 -4.223 1 96.19 158 ASP B O 1
ATOM 3257 N N . ALA B 1 159 ? -3.795 18.156 -3.643 1 94.75 159 ALA B N 1
ATOM 3258 C CA . ALA B 1 159 ? -2.605 18.125 -4.492 1 94.75 159 ALA B CA 1
ATOM 3259 C C . ALA B 1 159 ? -1.578 17.125 -3.967 1 94.75 159 ALA B C 1
ATOM 3261 O O . ALA B 1 159 ? -0.658 16.734 -4.688 1 94.75 159 ALA B O 1
ATOM 3262 N N . VAL B 1 160 ? -1.733 16.734 -2.734 1 95.75 160 VAL B N 1
ATOM 3263 C CA . VAL B 1 160 ? -0.697 15.867 -2.174 1 95.75 160 VAL B CA 1
ATOM 3264 C C . VAL B 1 160 ? -1.326 14.586 -1.638 1 95.75 160 VAL B C 1
ATOM 3266 O O . VAL B 1 160 ? -0.699 13.852 -0.869 1 95.75 160 VAL B O 1
ATOM 3269 N N . GLY B 1 161 ? -2.529 14.281 -1.969 1 96.19 161 GLY B N 1
ATOM 3270 C CA . GLY B 1 161 ? -3.184 13.055 -1.558 1 96.19 161 GLY B CA 1
ATOM 3271 C C . GLY B 1 161 ? -4.652 13.242 -1.221 1 96.19 161 GLY B C 1
ATOM 3272 O O . GLY B 1 161 ? -5.23 14.289 -1.511 1 96.19 161 GLY B O 1
ATOM 3273 N N . GLY B 1 162 ? -5.25 12.195 -0.645 1 96.12 162 GLY B N 1
ATOM 3274 C CA . GLY B 1 162 ? -6.652 12.273 -0.267 1 96.12 162 GLY B CA 1
ATOM 3275 C C . GLY B 1 162 ? -6.91 13.242 0.872 1 96.12 162 GLY B C 1
ATOM 3276 O O . GLY B 1 162 ? -5.996 13.578 1.629 1 96.12 162 GLY B O 1
ATOM 3277 N N . VAL B 1 163 ? -8.164 13.719 0.927 1 98 163 VAL B N 1
ATOM 3278 C CA . VAL B 1 163 ? -8.539 14.688 1.957 1 98 163 VAL B CA 1
ATOM 3279 C C . VAL B 1 163 ? -9.836 14.25 2.633 1 98 163 VAL B C 1
ATOM 3281 O O . VAL B 1 163 ? -10.766 13.797 1.965 1 98 163 VAL B O 1
ATOM 3284 N N . LEU B 1 164 ? -9.844 14.289 3.92 1 98.06 164 LEU B N 1
ATOM 3285 C CA . LEU B 1 164 ? -11.039 14.047 4.719 1 98.06 164 LEU B CA 1
ATOM 3286 C C . LEU B 1 164 ? -11.305 15.211 5.66 1 98.06 164 LEU B C 1
ATOM 3288 O O . LEU B 1 164 ? -10.43 16.047 5.887 1 98.06 164 LEU B O 1
ATOM 3292 N N . THR B 1 165 ? -12.531 15.258 6.145 1 98.25 165 THR B N 1
ATOM 3293 C CA . THR B 1 165 ? -12.906 16.281 7.113 1 98.25 165 THR B CA 1
ATOM 3294 C C . THR B 1 165 ? -13.5 15.648 8.367 1 98.25 165 THR B C 1
ATOM 3296 O O . THR B 1 165 ? -14.289 14.703 8.273 1 98.25 165 THR B O 1
ATOM 3299 N N . VAL B 1 166 ? -13.094 16.125 9.492 1 98.12 166 VAL B N 1
ATOM 3300 C CA . VAL B 1 166 ? -13.641 15.672 10.766 1 98.12 166 VAL B CA 1
ATOM 3301 C C . VAL B 1 166 ? -13.805 16.859 11.703 1 98.12 166 VAL B C 1
ATOM 3303 O O . VAL B 1 166 ? -13.219 17.922 11.477 1 98.12 166 VAL B O 1
ATOM 3306 N N . PRO B 1 167 ? -14.633 16.688 12.75 1 97.31 167 PRO B N 1
ATOM 3307 C CA . PRO B 1 167 ? -14.57 17.688 13.828 1 97.31 167 PRO B CA 1
ATOM 3308 C C . PRO B 1 167 ? -13.203 17.734 14.508 1 97.31 167 PRO B C 1
ATOM 3310 O O . PRO B 1 167 ? -12.508 16.719 14.57 1 97.31 167 PRO B O 1
ATOM 3313 N N . GLU B 1 168 ? -12.812 18.891 15.023 1 96.69 168 GLU B N 1
ATOM 3314 C CA . GLU B 1 168 ? -11.5 19.047 15.633 1 96.69 168 GLU B CA 1
ATOM 3315 C C . GLU B 1 168 ? -11.297 18.062 16.781 1 96.69 168 GLU B C 1
ATOM 3317 O O . GLU B 1 168 ? -10.18 17.609 17.031 1 96.69 168 GLU B O 1
ATOM 3322 N N . SER B 1 169 ? -12.398 17.672 17.469 1 95.94 169 SER B N 1
ATOM 3323 C CA . SER B 1 169 ? -12.32 16.781 18.625 1 95.94 169 SER B CA 1
ATOM 3324 C C . SER B 1 169 ? -11.766 15.414 18.234 1 95.94 169 SER B C 1
ATOM 3326 O O . SER B 1 169 ? -11.352 14.641 19.094 1 95.94 169 SER B O 1
ATOM 3328 N N . GLN B 1 170 ? -11.719 15.117 16.922 1 97.38 170 GLN B N 1
ATOM 3329 C CA . GLN B 1 170 ? -11.273 13.805 16.469 1 97.38 170 GLN B CA 1
ATOM 3330 C C . GLN B 1 170 ? -9.836 13.852 15.969 1 97.38 170 GLN B C 1
ATOM 3332 O O . GLN B 1 170 ? -9.273 12.828 15.57 1 97.38 170 GLN B O 1
ATOM 3337 N N . MET B 1 171 ? -9.188 14.984 16.078 1 96.81 171 MET B N 1
ATOM 3338 C CA . MET B 1 171 ? -7.902 15.18 15.406 1 96.81 171 MET B CA 1
ATOM 3339 C C . MET B 1 171 ? -6.801 14.391 16.109 1 96.81 171 MET B C 1
ATOM 3341 O O . MET B 1 171 ? -5.848 13.945 15.461 1 96.81 171 MET B O 1
ATOM 3345 N N . ASP B 1 172 ? -6.926 14.211 17.391 1 96.31 172 ASP B N 1
ATOM 3346 C CA . ASP B 1 172 ? -5.938 13.375 18.078 1 96.31 172 ASP B CA 1
ATOM 3347 C C . ASP B 1 172 ? -6.027 11.922 17.609 1 96.31 172 ASP B C 1
ATOM 3349 O O . ASP B 1 172 ? -5.008 11.258 17.422 1 96.31 172 ASP B O 1
ATOM 3353 N N . ALA B 1 173 ? -7.242 11.469 17.453 1 98 173 ALA B N 1
ATOM 3354 C CA . ALA B 1 173 ? -7.457 10.117 16.922 1 98 173 ALA B CA 1
ATOM 3355 C C . ALA B 1 173 ? -6.914 9.992 15.508 1 98 173 ALA B C 1
ATOM 3357 O O . ALA B 1 173 ? -6.301 8.977 15.156 1 98 173 ALA B O 1
ATOM 3358 N N . VAL B 1 174 ? -7.066 11.031 14.695 1 98.06 174 VAL B N 1
ATOM 3359 C CA . VAL B 1 174 ? -6.551 11.078 13.336 1 98.06 174 VAL B CA 1
ATOM 3360 C C . VAL B 1 174 ? -5.031 10.961 13.352 1 98.06 174 VAL B C 1
ATOM 3362 O O . VAL B 1 174 ? -4.449 10.203 12.57 1 98.06 174 VAL B O 1
ATOM 3365 N N . THR B 1 175 ? -4.441 11.664 14.227 1 95.62 175 THR B N 1
ATOM 3366 C CA . THR B 1 175 ? -2.99 11.625 14.367 1 95.62 175 THR B CA 1
ATOM 3367 C C . THR B 1 175 ? -2.518 10.211 14.695 1 95.62 175 THR B C 1
ATOM 3369 O O . THR B 1 175 ? -1.531 9.734 14.125 1 95.62 175 THR B O 1
ATOM 3372 N N . ALA B 1 176 ? -3.238 9.547 15.508 1 97.94 176 ALA B N 1
ATOM 3373 C CA . ALA B 1 176 ? -2.869 8.203 15.938 1 97.94 176 ALA B CA 1
ATOM 3374 C C . ALA B 1 176 ? -2.99 7.203 14.789 1 97.94 176 ALA B C 1
ATOM 3376 O O . ALA B 1 176 ? -2.143 6.32 14.633 1 97.94 176 ALA B O 1
ATOM 3377 N N . VAL B 1 177 ? -3.998 7.332 13.945 1 98.44 177 VAL B N 1
ATOM 3378 C CA . VAL B 1 177 ? -4.301 6.332 12.922 1 98.44 177 VAL B CA 1
ATOM 3379 C C . VAL B 1 177 ? -3.504 6.629 11.656 1 98.44 177 VAL B C 1
ATOM 3381 O O . VAL B 1 177 ? -2.92 5.727 11.055 1 98.44 177 VAL B O 1
ATOM 3384 N N . SER B 1 178 ? -3.436 7.875 11.289 1 97.88 178 SER B N 1
ATOM 3385 C CA . SER B 1 178 ? -2.865 8.211 9.992 1 97.88 178 SER B CA 1
ATOM 3386 C C . SER B 1 178 ? -1.545 8.961 10.148 1 97.88 178 SER B C 1
ATOM 3388 O O . SER B 1 178 ? -0.642 8.812 9.32 1 97.88 178 SER B O 1
ATOM 3390 N N . GLY B 1 179 ? -1.452 9.797 11.141 1 95.5 179 GLY B N 1
ATOM 3391 C CA . GLY B 1 179 ? -0.202 10.5 11.367 1 95.5 179 GLY B CA 1
ATOM 3392 C C . GLY B 1 179 ? 0.954 9.578 11.695 1 95.5 179 GLY B C 1
ATOM 3393 O O . GLY B 1 179 ? 2.025 9.672 11.102 1 95.5 179 GLY B O 1
ATOM 3394 N N . SER B 1 180 ? 0.679 8.68 12.617 1 96.88 180 SER B N 1
ATOM 3395 C CA . SER B 1 180 ? 1.685 7.707 13.031 1 96.88 180 SER B CA 1
ATOM 3396 C C . SER B 1 180 ? 1.593 6.426 12.203 1 96.88 180 SER B C 1
ATOM 3398 O O . SER B 1 180 ? 2.492 5.586 12.25 1 96.88 180 SER B O 1
ATOM 3400 N N . GLY B 1 181 ? 0.563 6.316 11.445 1 98.25 181 GLY B N 1
ATOM 3401 C CA . GLY B 1 181 ? 0.15 5.109 10.75 1 98.25 181 GLY B CA 1
ATOM 3402 C C . GLY B 1 181 ? 1.228 4.543 9.844 1 98.25 181 GLY B C 1
ATOM 3403 O O . GLY B 1 181 ? 1.49 3.338 9.859 1 98.25 181 GLY B O 1
ATOM 3404 N N . PRO B 1 182 ? 1.876 5.379 9.047 1 98.5 182 PRO B N 1
ATOM 3405 C CA . PRO B 1 182 ? 2.924 4.863 8.164 1 98.5 182 PRO B CA 1
ATOM 3406 C C . PRO B 1 182 ? 3.965 4.031 8.914 1 98.5 182 PRO B C 1
ATOM 3408 O O . PRO B 1 182 ? 4.438 3.018 8.391 1 98.5 182 PRO B O 1
ATOM 3411 N N . ALA B 1 183 ? 4.293 4.406 10.109 1 98.5 183 ALA B N 1
ATOM 3412 C CA . ALA B 1 183 ? 5.301 3.686 10.883 1 98.5 183 ALA B CA 1
ATOM 3413 C C . ALA B 1 183 ? 4.828 2.271 11.219 1 98.5 183 ALA B C 1
ATOM 3415 O O . ALA B 1 183 ? 5.637 1.345 11.297 1 98.5 183 ALA B O 1
ATOM 3416 N N . TYR B 1 184 ? 3.486 2.076 11.422 1 98.81 184 TYR B N 1
ATOM 3417 C CA . TYR B 1 184 ? 2.943 0.745 11.672 1 98.81 184 TYR B CA 1
ATOM 3418 C C . TYR B 1 184 ? 3.213 -0.183 10.492 1 98.81 184 TYR B C 1
ATOM 3420 O O . TYR B 1 184 ? 3.658 -1.318 10.68 1 98.81 184 TYR B O 1
ATOM 3428 N N . PHE B 1 185 ? 2.98 0.322 9.367 1 98.81 185 PHE B N 1
ATOM 3429 C CA . PHE B 1 185 ? 3.148 -0.469 8.156 1 98.81 185 PHE B CA 1
ATOM 3430 C C . PHE B 1 185 ? 4.625 -0.725 7.871 1 98.81 185 PHE B C 1
ATOM 3432 O O . PHE B 1 185 ? 5 -1.82 7.445 1 98.81 185 PHE B O 1
ATOM 3439 N N . PHE B 1 186 ? 5.453 0.276 8.086 1 98.75 186 PHE B N 1
ATOM 3440 C CA . PHE B 1 186 ? 6.883 0.066 7.895 1 98.75 186 PHE B CA 1
ATOM 3441 C C . PHE B 1 186 ? 7.406 -0.997 8.852 1 98.75 186 PHE B C 1
ATOM 3443 O O . PHE B 1 186 ? 8.227 -1.837 8.469 1 98.75 186 PHE B O 1
ATOM 3450 N N . LEU B 1 187 ? 6.953 -0.946 10.07 1 98.75 187 LEU B N 1
ATOM 3451 C CA . LEU B 1 187 ? 7.406 -1.943 11.031 1 98.75 187 LEU B CA 1
ATOM 3452 C C . LEU B 1 187 ? 6.953 -3.34 10.617 1 98.75 187 LEU B C 1
ATOM 3454 O O . LEU B 1 187 ? 7.699 -4.309 10.773 1 98.75 187 LEU B O 1
ATOM 3458 N N . LEU B 1 188 ? 5.738 -3.471 10.133 1 98.75 188 LEU B N 1
ATOM 3459 C CA . LEU B 1 188 ? 5.277 -4.762 9.641 1 98.75 188 LEU B CA 1
ATOM 3460 C C . LEU B 1 188 ? 6.148 -5.25 8.492 1 98.75 188 LEU B C 1
ATOM 3462 O O . LEU B 1 188 ? 6.5 -6.434 8.43 1 98.75 188 LEU B O 1
ATOM 3466 N N . VAL B 1 189 ? 6.488 -4.371 7.562 1 98.75 189 VAL B N 1
ATOM 3467 C CA . VAL B 1 189 ? 7.348 -4.738 6.445 1 98.75 189 VAL B CA 1
ATOM 3468 C C . VAL B 1 189 ? 8.703 -5.203 6.965 1 98.75 189 VAL B C 1
ATOM 3470 O O . VAL B 1 189 ? 9.242 -6.219 6.512 1 98.75 189 VAL B O 1
ATOM 3473 N N . GLU B 1 190 ? 9.266 -4.461 7.961 1 98.5 190 GLU B N 1
ATOM 3474 C CA . GLU B 1 190 ? 10.523 -4.875 8.578 1 98.5 190 GLU B CA 1
ATOM 3475 C C . GLU B 1 190 ? 10.422 -6.281 9.156 1 98.5 190 GLU B C 1
ATOM 3477 O O . GLU B 1 190 ? 11.305 -7.113 8.945 1 98.5 190 GLU B O 1
ATOM 3482 N N . ALA B 1 191 ? 9.398 -6.484 9.875 1 98.62 191 ALA B N 1
ATOM 3483 C CA . ALA B 1 191 ? 9.188 -7.785 10.492 1 98.62 191 ALA B CA 1
ATOM 3484 C C . ALA B 1 191 ? 9.039 -8.883 9.438 1 98.62 191 ALA B C 1
ATOM 3486 O O . ALA B 1 191 ? 9.555 -9.984 9.609 1 98.62 191 ALA B O 1
ATOM 3487 N N . LEU B 1 192 ? 8.305 -8.602 8.375 1 98.75 192 LEU B N 1
ATOM 3488 C CA . LEU B 1 192 ? 8.094 -9.562 7.297 1 98.75 192 LEU B CA 1
ATOM 3489 C C . LEU B 1 192 ? 9.414 -9.883 6.598 1 98.75 192 LEU B C 1
ATOM 3491 O O . LEU B 1 192 ? 9.648 -11.039 6.219 1 98.75 192 LEU B O 1
ATOM 3495 N N . VAL B 1 193 ? 10.219 -8.844 6.379 1 98.62 193 VAL B N 1
ATOM 3496 C CA . VAL B 1 193 ? 11.523 -9.047 5.762 1 98.62 193 VAL B CA 1
ATOM 3497 C C . VAL B 1 193 ? 12.367 -9.984 6.633 1 98.62 193 VAL B C 1
ATOM 3499 O O . VAL B 1 193 ? 12.922 -10.969 6.145 1 98.62 193 VAL B O 1
ATOM 3502 N N . ASP B 1 194 ? 12.453 -9.703 7.922 1 98.5 194 ASP B N 1
ATOM 3503 C CA . ASP B 1 194 ? 13.219 -10.539 8.836 1 98.5 194 ASP B CA 1
ATOM 3504 C C . ASP B 1 194 ? 12.68 -11.969 8.852 1 98.5 194 ASP B C 1
ATOM 3506 O O . ASP B 1 194 ? 13.453 -12.93 8.844 1 98.5 194 ASP B O 1
ATOM 3510 N N . ALA B 1 195 ? 11.383 -12.109 8.898 1 98.81 195 ALA B N 1
ATOM 3511 C CA . ALA B 1 195 ? 10.758 -13.43 8.875 1 98.81 195 ALA B CA 1
ATOM 3512 C C . ALA B 1 195 ? 11.07 -14.164 7.57 1 98.81 195 ALA B C 1
ATOM 3514 O O . ALA B 1 195 ? 11.305 -15.375 7.57 1 98.81 195 ALA B O 1
ATOM 3515 N N . GLY B 1 196 ? 10.984 -13.414 6.418 1 98.62 196 GLY B N 1
ATOM 3516 C CA . GLY B 1 196 ? 11.344 -13.992 5.133 1 98.62 196 GLY B CA 1
ATOM 3517 C C . GLY B 1 196 ? 12.758 -14.531 5.094 1 98.62 196 GLY B C 1
ATOM 3518 O O . GLY B 1 196 ? 13 -15.625 4.582 1 98.62 196 GLY B O 1
ATOM 3519 N N . VAL B 1 197 ? 13.695 -13.766 5.66 1 98.31 197 VAL B N 1
ATOM 3520 C CA . VAL B 1 197 ? 15.086 -14.203 5.738 1 98.31 197 VAL B CA 1
ATOM 3521 C C . VAL B 1 197 ? 15.188 -15.445 6.613 1 98.31 197 VAL B C 1
ATOM 3523 O O . VAL B 1 197 ? 15.883 -16.406 6.262 1 98.31 197 VAL B O 1
ATOM 3526 N N . ALA B 1 198 ? 14.516 -15.445 7.695 1 98.5 198 ALA B N 1
ATOM 3527 C CA . ALA B 1 198 ? 14.562 -16.547 8.641 1 98.5 198 ALA B CA 1
ATOM 3528 C C . ALA B 1 198 ? 14.094 -17.844 7.984 1 98.5 198 ALA B C 1
ATOM 3530 O O . ALA B 1 198 ? 14.562 -18.938 8.344 1 98.5 198 ALA B O 1
ATOM 3531 N N . VAL B 1 199 ? 13.242 -17.75 6.98 1 98.25 199 VAL B N 1
ATOM 3532 C CA . VAL B 1 199 ? 12.711 -18.953 6.375 1 98.25 199 VAL B CA 1
ATOM 3533 C C . VAL B 1 199 ? 13.43 -19.234 5.059 1 98.25 199 VAL B C 1
ATOM 3535 O O . VAL B 1 199 ? 12.992 -20.078 4.27 1 98.25 199 VAL B O 1
ATOM 3538 N N . GLY B 1 200 ? 14.445 -18.469 4.707 1 97.56 200 GLY B N 1
ATOM 3539 C CA . GLY B 1 200 ? 15.352 -18.953 3.682 1 97.56 200 GLY B CA 1
ATOM 3540 C C . GLY B 1 200 ? 15.477 -18.016 2.496 1 97.56 200 GLY B C 1
ATOM 3541 O O . GLY B 1 200 ? 16.203 -18.297 1.541 1 97.56 200 GLY B O 1
ATOM 3542 N N . LEU B 1 201 ? 14.859 -16.875 2.539 1 98.31 201 LEU B N 1
ATOM 3543 C CA . LEU B 1 201 ? 15 -15.914 1.451 1 98.31 201 LEU B CA 1
ATOM 3544 C C . LEU B 1 201 ? 16.203 -15 1.683 1 98.31 201 LEU B C 1
ATOM 3546 O O . LEU B 1 201 ? 16.594 -14.773 2.826 1 98.31 201 LEU B O 1
ATOM 3550 N N . THR B 1 202 ? 16.75 -14.562 0.563 1 97.38 202 THR B N 1
ATOM 3551 C CA . THR B 1 202 ? 17.719 -13.484 0.722 1 97.38 202 THR B CA 1
ATOM 3552 C C . THR B 1 202 ? 17.031 -12.203 1.188 1 97.38 202 THR B C 1
ATOM 3554 O O . THR B 1 202 ? 15.836 -12.016 0.952 1 97.38 202 THR B O 1
ATOM 3557 N N . ARG B 1 203 ? 17.766 -11.344 1.831 1 96.81 203 ARG B N 1
ATOM 3558 C CA . ARG B 1 203 ? 17.203 -10.086 2.311 1 96.81 203 ARG B CA 1
ATOM 3559 C C . ARG B 1 203 ? 16.656 -9.25 1.152 1 96.81 203 ARG B C 1
ATOM 3561 O O . ARG B 1 203 ? 15.625 -8.602 1.279 1 96.81 203 ARG B O 1
ATOM 3568 N N . GLN B 1 204 ? 17.312 -9.266 0.043 1 95.69 204 GLN B N 1
ATOM 3569 C CA . GLN B 1 204 ? 16.875 -8.523 -1.136 1 95.69 204 GLN B CA 1
ATOM 3570 C C . GLN B 1 204 ? 15.523 -9.016 -1.634 1 95.69 204 GLN B C 1
ATOM 3572 O O . GLN B 1 204 ? 14.609 -8.219 -1.852 1 95.69 204 GLN B O 1
ATOM 3577 N N . VAL B 1 205 ? 15.367 -10.336 -1.781 1 97.38 205 VAL B N 1
ATOM 3578 C CA . VAL B 1 205 ? 14.117 -10.922 -2.258 1 97.38 205 VAL B CA 1
ATOM 3579 C C . VAL B 1 205 ? 13.008 -10.664 -1.243 1 97.38 205 VAL B C 1
ATOM 3581 O O . VAL B 1 205 ? 11.898 -10.266 -1.612 1 97.38 205 VAL B O 1
ATOM 3584 N N . ALA B 1 206 ? 13.344 -10.852 0.031 1 98.38 206 ALA B N 1
ATOM 3585 C CA . ALA B 1 206 ? 12.359 -10.641 1.09 1 98.38 206 ALA B CA 1
ATOM 3586 C C . ALA B 1 206 ? 11.867 -9.195 1.097 1 98.38 206 ALA B C 1
ATOM 3588 O O . ALA B 1 206 ? 10.672 -8.938 1.26 1 98.38 206 ALA B O 1
ATOM 3589 N N . THR B 1 207 ? 12.789 -8.25 0.909 1 98 207 THR B N 1
ATOM 3590 C CA . THR B 1 207 ? 12.453 -6.832 0.902 1 98 207 THR B CA 1
ATOM 3591 C C . THR B 1 207 ? 11.539 -6.496 -0.274 1 98 207 THR B C 1
ATOM 3593 O O . THR B 1 207 ? 10.508 -5.848 -0.101 1 98 207 THR B O 1
ATOM 3596 N N . GLU B 1 208 ? 11.898 -7 -1.429 1 97.56 208 GLU B N 1
ATOM 3597 C CA . GLU B 1 208 ? 11.094 -6.754 -2.623 1 97.56 208 GLU B CA 1
ATOM 3598 C C . GLU B 1 208 ? 9.703 -7.363 -2.49 1 97.56 208 GLU B C 1
ATOM 3600 O O . GLU B 1 208 ? 8.703 -6.715 -2.803 1 97.56 208 GLU B O 1
ATOM 3605 N N . LEU B 1 209 ? 9.648 -8.547 -1.988 1 98.38 209 LEU B N 1
ATOM 3606 C CA . LEU B 1 209 ? 8.367 -9.234 -1.83 1 98.38 209 LEU B CA 1
ATOM 3607 C C . LEU B 1 209 ? 7.477 -8.5 -0.831 1 98.38 209 LEU B C 1
ATOM 3609 O O . LEU B 1 209 ? 6.297 -8.273 -1.099 1 98.38 209 LEU B O 1
ATOM 3613 N N . ALA B 1 210 ? 8.055 -8.141 0.302 1 98.56 210 ALA B N 1
ATOM 3614 C CA . ALA B 1 210 ? 7.262 -7.488 1.341 1 98.56 210 ALA B CA 1
ATOM 3615 C C . ALA B 1 210 ? 6.707 -6.152 0.85 1 98.56 210 ALA B C 1
ATOM 3617 O O . ALA B 1 210 ? 5.527 -5.859 1.037 1 98.56 210 ALA B O 1
ATOM 3618 N N . ALA B 1 211 ? 7.559 -5.355 0.186 1 98.31 211 ALA B N 1
ATOM 3619 C CA . ALA B 1 211 ? 7.168 -4.035 -0.293 1 98.31 211 ALA B CA 1
ATOM 3620 C C . ALA B 1 211 ? 6.086 -4.137 -1.366 1 98.31 211 ALA B C 1
ATOM 3622 O O . ALA B 1 211 ? 5.066 -3.447 -1.295 1 98.31 211 ALA B O 1
ATOM 3623 N N . GLN B 1 212 ? 6.281 -5.016 -2.32 1 98 212 GLN B N 1
ATOM 3624 C CA . GLN B 1 212 ? 5.336 -5.176 -3.418 1 98 212 GLN B CA 1
ATOM 3625 C C . GLN B 1 212 ? 4.016 -5.766 -2.926 1 98 212 GLN B C 1
ATOM 3627 O O . GLN B 1 212 ? 2.947 -5.426 -3.438 1 98 212 GLN B O 1
ATOM 3632 N N . THR B 1 213 ? 4.133 -6.664 -1.976 1 98.62 213 THR B N 1
ATOM 3633 C CA . THR B 1 213 ? 2.926 -7.254 -1.408 1 98.62 213 THR B CA 1
ATOM 3634 C C . THR B 1 213 ? 2.094 -6.195 -0.688 1 98.62 213 THR B C 1
ATOM 3636 O O . THR B 1 213 ? 0.869 -6.164 -0.818 1 98.62 213 THR B O 1
ATOM 3639 N N . MET B 1 214 ? 2.756 -5.32 0.063 1 98.75 214 MET B N 1
ATOM 3640 C CA . MET B 1 214 ? 2.037 -4.219 0.699 1 98.75 214 MET B CA 1
ATOM 3641 C C . MET B 1 214 ? 1.353 -3.342 -0.344 1 98.75 214 MET B C 1
ATOM 3643 O O . MET B 1 214 ? 0.163 -3.043 -0.225 1 98.75 214 MET B O 1
ATOM 3647 N N . ALA B 1 215 ? 2.1 -2.951 -1.346 1 98.56 215 ALA B N 1
ATOM 3648 C CA . ALA B 1 215 ? 1.57 -2.082 -2.393 1 98.56 215 ALA B CA 1
ATOM 3649 C C . ALA B 1 215 ? 0.383 -2.732 -3.098 1 98.56 215 ALA B C 1
ATOM 3651 O O . ALA B 1 215 ? -0.641 -2.084 -3.328 1 98.56 215 ALA B O 1
ATOM 3652 N N . GLY B 1 216 ? 0.548 -3.98 -3.439 1 98.5 216 GLY B N 1
ATOM 3653 C CA . GLY B 1 216 ? -0.54 -4.699 -4.082 1 98.5 216 GLY B CA 1
ATOM 3654 C C . GLY B 1 216 ? -1.767 -4.84 -3.201 1 98.5 216 GLY B C 1
ATOM 3655 O O . GLY B 1 216 ? -2.896 -4.723 -3.68 1 98.5 216 GLY B O 1
ATOM 3656 N N . SER B 1 217 ? -1.577 -5.125 -1.931 1 98.62 217 SER B N 1
ATOM 3657 C CA . SER B 1 217 ? -2.686 -5.23 -0.987 1 98.62 217 SER B CA 1
ATOM 3658 C C . SER B 1 217 ? -3.441 -3.91 -0.875 1 98.62 217 SER B C 1
ATOM 3660 O O . SER B 1 217 ? -4.672 -3.898 -0.829 1 98.62 217 SER B O 1
ATOM 3662 N N . ALA B 1 218 ? -2.672 -2.84 -0.814 1 98.62 218 ALA B N 1
ATOM 3663 C CA . ALA B 1 218 ? -3.293 -1.52 -0.765 1 98.62 218 ALA B CA 1
ATOM 3664 C C . ALA B 1 218 ? -4.125 -1.258 -2.016 1 98.62 218 ALA B C 1
ATOM 3666 O O . ALA B 1 218 ? -5.242 -0.741 -1.927 1 98.62 218 ALA B O 1
ATOM 3667 N N . ALA B 1 219 ? -3.607 -1.632 -3.145 1 97.94 219 ALA B N 1
ATOM 3668 C CA . ALA B 1 219 ? -4.324 -1.444 -4.406 1 97.94 219 ALA B CA 1
ATOM 3669 C C . ALA B 1 219 ? -5.629 -2.229 -4.414 1 97.94 219 ALA B C 1
ATOM 3671 O O . ALA B 1 219 ? -6.668 -1.712 -4.832 1 97.94 219 ALA B O 1
ATOM 3672 N N . MET B 1 220 ? -5.582 -3.465 -3.943 1 97.06 220 MET B N 1
ATOM 3673 C CA . MET B 1 220 ? -6.785 -4.285 -3.863 1 97.06 220 MET B CA 1
ATOM 3674 C C . MET B 1 220 ? -7.836 -3.629 -2.977 1 97.06 220 MET B C 1
ATOM 3676 O O . MET B 1 220 ? -9.016 -3.586 -3.33 1 97.06 220 MET B O 1
ATOM 3680 N N . LEU B 1 221 ? -7.379 -3.172 -1.873 1 98.12 221 LEU B N 1
ATOM 3681 C CA . LEU B 1 221 ? -8.297 -2.582 -0.9 1 98.12 221 LEU B CA 1
ATOM 3682 C C . LEU B 1 221 ? -8.945 -1.322 -1.46 1 98.12 221 LEU B C 1
ATOM 3684 O O . LEU B 1 221 ? -10.164 -1.153 -1.366 1 98.12 221 LEU B O 1
ATOM 3688 N N . LEU B 1 222 ? -8.172 -0.429 -2.055 1 97.19 222 LEU B N 1
ATOM 3689 C CA . LEU B 1 222 ? -8.695 0.812 -2.617 1 97.19 222 LEU B CA 1
ATOM 3690 C C . LEU B 1 222 ? -9.664 0.524 -3.76 1 97.19 222 LEU B C 1
ATOM 3692 O O . LEU B 1 222 ? -10.68 1.2 -3.898 1 97.19 222 LEU B O 1
ATOM 3696 N N . GLU B 1 223 ? -9.328 -0.488 -4.586 1 95.06 223 GLU B N 1
ATOM 3697 C CA . GLU B 1 223 ? -10.234 -0.876 -5.668 1 95.06 223 GLU B CA 1
ATOM 3698 C C . GLU B 1 223 ? -11.57 -1.368 -5.121 1 95.06 223 GLU B C 1
ATOM 3700 O O . GLU B 1 223 ? -12.625 -1.006 -5.641 1 95.06 223 GLU B O 1
ATOM 3705 N N . ARG B 1 224 ? -11.477 -2.178 -4.145 1 94.38 224 ARG B N 1
ATOM 3706 C CA . ARG B 1 224 ? -12.695 -2.688 -3.531 1 94.38 224 ARG B CA 1
ATOM 3707 C C . ARG B 1 224 ? -13.531 -1.553 -2.949 1 94.38 224 ARG B C 1
ATOM 3709 O O . ARG B 1 224 ? -14.758 -1.535 -3.098 1 94.38 224 ARG B O 1
ATOM 3716 N N . MET B 1 225 ? -12.93 -0.626 -2.32 1 94.75 225 MET B N 1
ATOM 3717 C CA . MET B 1 225 ? -13.625 0.507 -1.715 1 94.75 225 MET B CA 1
ATOM 3718 C C . MET B 1 225 ? -14.297 1.368 -2.779 1 94.75 225 MET B C 1
ATOM 3720 O O . MET B 1 225 ? -15.406 1.86 -2.576 1 94.75 225 MET B O 1
ATOM 3724 N N . ASP B 1 226 ? -13.641 1.51 -3.883 1 92.5 226 ASP B N 1
ATOM 3725 C CA . ASP B 1 226 ? -14.211 2.271 -4.988 1 92.5 226 ASP B CA 1
ATOM 3726 C C . ASP B 1 226 ? -15.445 1.575 -5.555 1 92.5 226 ASP B C 1
ATOM 3728 O O . ASP B 1 226 ? -16.453 2.227 -5.867 1 92.5 226 ASP B O 1
ATOM 3732 N N . GLN B 1 227 ? -15.391 0.28 -5.676 1 89 227 GLN B N 1
ATOM 3733 C CA . GLN B 1 227 ? -16.531 -0.498 -6.16 1 89 227 GLN B CA 1
ATOM 3734 C C . GLN B 1 227 ? -17.719 -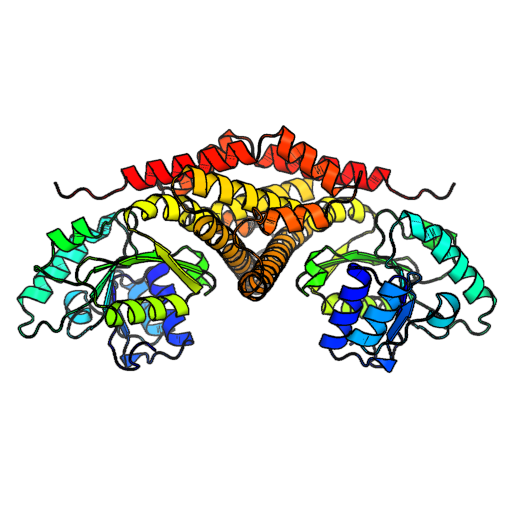0.387 -5.207 1 89 227 GLN B C 1
ATOM 3736 O O . GLN B 1 227 ? -18.859 -0.294 -5.648 1 89 227 GLN B O 1
ATOM 3741 N N . ASP B 1 228 ? -17.406 -0.385 -3.92 1 87.44 228 ASP B N 1
ATOM 3742 C CA . ASP B 1 228 ? -18.453 -0.297 -2.906 1 87.44 228 ASP B CA 1
ATOM 3743 C C . ASP B 1 228 ? -19.141 1.072 -2.932 1 87.44 228 ASP B C 1
ATOM 3745 O O . ASP B 1 228 ? -20.328 1.184 -2.682 1 87.44 228 ASP B O 1
ATOM 3749 N N . ARG B 1 229 ? -18.375 2.102 -3.148 1 82.75 229 ARG B N 1
ATOM 3750 C CA . ARG B 1 229 ? -18.922 3.453 -3.219 1 82.75 229 ARG B CA 1
ATOM 3751 C C . ARG B 1 229 ? -19.891 3.598 -4.395 1 82.75 229 ARG B C 1
ATOM 3753 O O . ARG B 1 229 ? -20.906 4.277 -4.289 1 82.75 229 ARG B O 1
ATOM 3760 N N . HIS B 1 230 ? -19.625 2.863 -5.371 1 76.94 230 HIS B N 1
ATOM 3761 C CA . HIS B 1 230 ? -20.469 2.928 -6.559 1 76.94 230 HIS B CA 1
ATOM 3762 C C . HIS B 1 230 ? -21.734 2.082 -6.383 1 76.94 230 HIS B C 1
ATOM 3764 O O . HIS B 1 230 ? -22.797 2.424 -6.91 1 76.94 230 HIS B O 1
ATOM 3770 N N . SER B 1 231 ? -21.469 0.966 -5.605 1 65.88 231 SER B N 1
ATOM 3771 C CA . SER B 1 231 ? -22.609 0.076 -5.375 1 65.88 231 SER B CA 1
ATOM 3772 C C . SER B 1 231 ? -23.516 0.614 -4.281 1 65.88 231 SER B C 1
ATOM 3774 O O . SER B 1 231 ? -24.719 0.359 -4.293 1 65.88 231 SER B O 1
ATOM 3776 N N . ALA B 1 232 ? -22.812 1.102 -3.037 1 58.06 232 ALA B N 1
ATOM 3777 C CA . ALA B 1 232 ? -23.594 1.594 -1.907 1 58.06 232 ALA B CA 1
ATOM 3778 C C . ALA B 1 232 ? -24.656 2.586 -2.369 1 58.06 232 ALA B C 1
ATOM 3780 O O . ALA B 1 232 ? -25.672 2.781 -1.691 1 58.06 232 ALA B O 1
ATOM 3781 N N . GLU B 1 233 ? -24.484 3.314 -3.395 1 48.81 233 GLU B N 1
ATOM 3782 C CA . GLU B 1 233 ? -25.562 4.156 -3.898 1 48.81 233 GLU B CA 1
ATOM 3783 C C . GLU B 1 233 ? -26.812 3.334 -4.164 1 48.81 233 GLU B C 1
ATOM 3785 O O . GLU B 1 233 ? -27.922 3.873 -4.168 1 48.81 233 GLU B O 1
ATOM 3790 N N . VAL B 1 234 ? -26.578 1.851 -4.129 1 45.84 234 VAL B N 1
ATOM 3791 C CA . VAL B 1 234 ? -27.75 1.049 -4.441 1 45.84 234 VAL B CA 1
ATOM 3792 C C . VAL B 1 234 ? -28.094 0.135 -3.266 1 45.84 234 VAL B C 1
ATOM 3794 O O . VAL B 1 234 ? -29.156 -0.485 -3.236 1 45.84 234 VAL B O 1
ATOM 3797 N N . ALA B 1 235 ? -27.141 -0.111 -2.482 1 45.91 235 ALA B N 1
ATOM 3798 C CA . ALA B 1 235 ? -27.453 -1.16 -1.513 1 45.91 235 ALA B CA 1
ATOM 3799 C C . ALA B 1 235 ? -28.203 -0.594 -0.314 1 45.91 235 ALA B C 1
ATOM 3801 O O . ALA B 1 235 ? -28.016 0.566 0.058 1 45.91 235 ALA B O 1
ATOM 3802 N N . PRO B 1 236 ? -29.109 -1.354 0.386 1 42.75 236 PRO B N 1
ATOM 3803 C CA . PRO B 1 236 ? -29.984 -0.926 1.483 1 42.75 236 PRO B CA 1
ATOM 3804 C C . PRO B 1 236 ? -29.203 -0.559 2.746 1 42.75 236 PRO B C 1
ATOM 3806 O O . PRO B 1 236 ? -28.094 -1.052 2.957 1 42.75 236 PRO B O 1
ATOM 3809 N N . LEU B 1 237 ? -29.453 0.371 3.605 1 43 237 LEU B N 1
ATOM 3810 C CA . LEU B 1 237 ? -28.969 1.124 4.754 1 43 237 LEU B CA 1
ATOM 3811 C C . LEU B 1 237 ? -28.422 0.187 5.824 1 43 237 LEU B C 1
ATOM 3813 O O . LEU B 1 237 ? -27.672 0.615 6.703 1 43 237 LEU B O 1
ATOM 3817 N N . GLY B 1 238 ? -28.812 -1.178 6.012 1 38.53 238 GLY B N 1
ATOM 3818 C CA . GLY B 1 238 ? -28.688 -1.986 7.215 1 38.53 238 GLY B CA 1
ATOM 3819 C C . GLY B 1 238 ? -27.578 -3.02 7.133 1 38.53 238 GLY B C 1
ATOM 3820 O O . GLY B 1 238 ? -27.359 -3.779 8.078 1 38.53 238 GLY B O 1
ATOM 3821 N N . ALA B 1 239 ? -27.203 -3.521 6.055 1 41.19 239 ALA B N 1
ATOM 3822 C CA . ALA B 1 239 ? -26.297 -4.672 6.109 1 41.19 239 ALA B CA 1
ATOM 3823 C C . ALA B 1 239 ? -24.906 -4.258 6.559 1 41.19 239 ALA B C 1
ATOM 3825 O O . ALA B 1 239 ? -24.328 -3.307 6.023 1 41.19 239 ALA B O 1
ATOM 3826 N N . GLN B 1 240 ? -24.516 -4.445 7.828 1 45.22 240 GLN B N 1
ATOM 3827 C CA . GLN B 1 240 ? -23.203 -4.227 8.43 1 45.22 240 GLN B CA 1
ATOM 3828 C C . GLN B 1 240 ? -22.094 -4.52 7.43 1 45.22 240 GLN B C 1
ATOM 3830 O O . GLN B 1 240 ? -21.875 -5.676 7.059 1 45.22 240 GLN B O 1
ATOM 3835 N N . VAL B 1 241 ? -21.906 -3.721 6.512 1 49.91 241 VAL B N 1
ATOM 3836 C CA . VAL B 1 241 ? -20.922 -3.926 5.457 1 49.91 241 VAL B CA 1
ATOM 3837 C C . VAL B 1 241 ? -19.562 -4.199 6.082 1 49.91 241 VAL B C 1
ATOM 3839 O O . VAL B 1 241 ? -19.031 -3.371 6.824 1 49.91 241 VAL B O 1
ATOM 3842 N N . ASP B 1 242 ? -19.172 -5.398 6.266 1 65.88 242 ASP B N 1
ATOM 3843 C CA . ASP B 1 242 ? -17.797 -5.758 6.637 1 65.88 242 ASP B CA 1
ATOM 3844 C C . ASP B 1 242 ? -16.797 -4.805 6.004 1 65.88 242 ASP B C 1
ATOM 3846 O O . ASP B 1 242 ? -17 -4.312 4.895 1 65.88 242 ASP B O 1
ATOM 3850 N N . VAL B 1 243 ? -15.867 -4.414 6.875 1 80.19 243 VAL B N 1
ATOM 3851 C CA . VAL B 1 243 ? -14.766 -3.596 6.379 1 80.19 243 VAL B CA 1
ATOM 3852 C C . VAL B 1 243 ? -14.148 -4.254 5.145 1 80.19 243 VAL B C 1
ATOM 3854 O O . VAL B 1 243 ? -13.922 -5.465 5.125 1 80.19 243 VAL B O 1
ATOM 3857 N N . PRO B 1 244 ? -14.117 -3.58 4.113 1 94.44 244 PRO B N 1
ATOM 3858 C CA . PRO B 1 244 ? -13.586 -4.121 2.863 1 94.44 244 PRO B CA 1
ATOM 3859 C C . PRO B 1 244 ? -12.352 -4.992 3.078 1 94.44 244 PRO B C 1
ATOM 3861 O O . PRO B 1 244 ? -12.195 -6.023 2.422 1 94.44 244 PRO B O 1
ATOM 3864 N N . ALA B 1 245 ? -11.578 -4.633 4.062 1 97.25 245 ALA B N 1
ATOM 3865 C CA . ALA B 1 245 ? -10.367 -5.406 4.332 1 97.25 245 ALA B CA 1
ATOM 3866 C C . ALA B 1 245 ? -10.711 -6.809 4.828 1 97.25 245 ALA B C 1
ATOM 3868 O O . ALA B 1 245 ? -10.039 -7.777 4.48 1 97.25 245 ALA B O 1
ATOM 3869 N N . ALA B 1 246 ? -11.703 -6.934 5.641 1 96.75 246 ALA B N 1
ATOM 3870 C CA . ALA B 1 246 ? -12.133 -8.227 6.156 1 96.75 246 ALA B CA 1
ATOM 3871 C C . ALA B 1 246 ? -12.648 -9.125 5.031 1 96.75 246 ALA B C 1
ATOM 3873 O O . ALA B 1 246 ? -12.375 -10.328 5.016 1 96.75 246 ALA B O 1
ATOM 3874 N N . GLN B 1 247 ? -13.375 -8.562 4.145 1 95.38 247 GLN B N 1
ATOM 3875 C CA . GLN B 1 247 ? -13.898 -9.312 3.002 1 95.38 247 GLN B CA 1
ATOM 3876 C C . GLN B 1 247 ? -12.766 -9.805 2.107 1 95.38 247 GLN B C 1
ATOM 3878 O O . GLN B 1 247 ? -12.766 -10.961 1.682 1 95.38 247 GLN B O 1
ATOM 3883 N N . LEU B 1 248 ? -11.852 -8.945 1.848 1 96.5 248 LEU B N 1
ATOM 3884 C CA . LEU B 1 248 ? -10.719 -9.32 1.017 1 96.5 248 LEU B CA 1
ATOM 3885 C C . LEU B 1 248 ? -9.891 -10.422 1.685 1 96.5 248 LEU B C 1
ATOM 3887 O O . LEU B 1 248 ? -9.5 -11.391 1.034 1 96.5 248 LEU B O 1
ATOM 3891 N N . ARG B 1 249 ? -9.641 -10.242 2.982 1 96.94 249 ARG B N 1
ATOM 3892 C CA . ARG B 1 249 ? -8.906 -11.258 3.729 1 96.94 249 ARG B CA 1
ATOM 3893 C C . ARG B 1 249 ? -9.594 -12.617 3.627 1 96.94 249 ARG B C 1
ATOM 3895 O O . ARG B 1 249 ? -8.938 -13.625 3.354 1 96.94 249 ARG B O 1
ATOM 3902 N N . ALA B 1 250 ? -10.906 -12.656 3.801 1 94.94 250 ALA B N 1
ATOM 3903 C CA . ALA B 1 250 ? -11.68 -13.891 3.73 1 94.94 250 ALA B CA 1
ATOM 3904 C C . ALA B 1 250 ? -11.586 -14.523 2.342 1 94.94 250 ALA B C 1
ATOM 3906 O O . ALA B 1 250 ? -11.43 -15.734 2.211 1 94.94 250 ALA B O 1
ATOM 3907 N N . THR B 1 251 ? -11.633 -13.719 1.369 1 91.69 251 THR B N 1
ATOM 3908 C CA . THR B 1 251 ? -11.648 -14.18 -0.016 1 91.69 251 THR B CA 1
ATOM 3909 C C . THR B 1 251 ? -10.336 -14.867 -0.368 1 91.69 251 THR B C 1
ATOM 3911 O O . THR B 1 251 ? -10.32 -15.828 -1.145 1 91.69 251 THR B O 1
ATOM 3914 N N . ILE B 1 252 ? -9.273 -14.5 0.292 1 92.56 252 ILE B N 1
ATOM 3915 C CA . ILE B 1 252 ? -7.977 -15.031 -0.117 1 92.56 252 ILE B CA 1
ATOM 3916 C C . ILE B 1 252 ? -7.508 -16.078 0.893 1 92.56 252 ILE B C 1
ATOM 3918 O O . ILE B 1 252 ? -6.336 -16.453 0.904 1 92.56 252 ILE B O 1
ATOM 3922 N N . THR B 1 253 ? -8.367 -16.406 1.782 1 94.12 253 THR B N 1
ATOM 3923 C CA . THR B 1 253 ? -8.062 -17.438 2.781 1 94.12 253 THR B CA 1
ATOM 3924 C C . THR B 1 253 ? -8.797 -18.734 2.471 1 94.12 253 THR B C 1
ATOM 3926 O O . THR B 1 253 ? -9.969 -18.891 2.807 1 94.12 253 THR B O 1
ATOM 3929 N N . SER B 1 254 ? -8.141 -19.656 1.863 1 87.44 254 SER B N 1
ATOM 3930 C CA . SER B 1 254 ? -8.742 -20.938 1.543 1 87.44 254 SER B CA 1
ATOM 3931 C C . SER B 1 254 ? -8.773 -21.859 2.766 1 87.44 254 SER B C 1
ATOM 3933 O O . SER B 1 254 ? -7.887 -21.797 3.619 1 87.44 254 SER B O 1
ATOM 3935 N N . PRO B 1 255 ? -9.758 -22.734 2.885 1 90.56 255 PRO B N 1
ATOM 3936 C CA . PRO B 1 255 ? -9.836 -23.672 4.004 1 90.56 255 PRO B CA 1
ATOM 3937 C C . PRO B 1 255 ? -8.602 -24.562 4.117 1 90.56 255 PRO B C 1
ATOM 3939 O O . PRO B 1 255 ? -8.234 -25.25 3.156 1 90.56 255 PRO B O 1
ATOM 3942 N N . GLY B 1 256 ? -7.953 -24.516 5.254 1 90.62 256 GLY B N 1
ATOM 3943 C CA . GLY B 1 256 ? -6.797 -25.359 5.512 1 90.62 256 GLY B CA 1
ATOM 3944 C C . GLY B 1 256 ? -5.555 -24.922 4.77 1 90.62 256 GLY B C 1
ATOM 3945 O O . GLY B 1 256 ? -4.555 -25.641 4.73 1 90.62 256 GLY B O 1
ATOM 3946 N N . GLY B 1 257 ? -5.574 -23.688 4.211 1 91.5 257 GLY B N 1
ATOM 3947 C CA . GLY B 1 257 ? -4.465 -23.219 3.398 1 91.5 257 GLY B CA 1
ATOM 3948 C C . GLY B 1 257 ? -3.383 -22.531 4.211 1 91.5 257 GLY B C 1
ATOM 3949 O O . GLY B 1 257 ? -3.441 -22.516 5.441 1 91.5 257 GLY B O 1
ATOM 3950 N N . THR B 1 258 ? -2.363 -22.062 3.496 1 94.69 258 THR B N 1
ATOM 3951 C CA . THR B 1 258 ? -1.216 -21.406 4.117 1 94.69 258 THR B CA 1
ATOM 3952 C C . THR B 1 258 ? -1.639 -20.109 4.809 1 94.69 258 THR B C 1
ATOM 3954 O O . THR B 1 258 ? -1.176 -19.812 5.91 1 94.69 258 THR B O 1
ATOM 3957 N N . THR B 1 259 ? -2.551 -19.391 4.18 1 96.25 259 THR B N 1
ATOM 3958 C CA . THR B 1 259 ? -3.021 -18.125 4.738 1 96.25 259 THR B CA 1
ATOM 3959 C C . THR B 1 259 ? -3.758 -18.359 6.055 1 96.25 259 THR B C 1
ATOM 3961 O O . THR B 1 259 ? -3.549 -17.641 7.027 1 96.25 259 THR B O 1
ATOM 3964 N N . ALA B 1 260 ? -4.617 -19.391 6.047 1 97.19 260 ALA B N 1
ATOM 3965 C CA . ALA B 1 260 ? -5.332 -19.719 7.273 1 97.19 260 ALA B CA 1
ATOM 3966 C C . ALA B 1 260 ? -4.363 -20.047 8.406 1 97.19 260 ALA B C 1
ATOM 3968 O O . ALA B 1 260 ? -4.562 -19.625 9.547 1 97.19 260 ALA B O 1
ATOM 3969 N N . ALA B 1 261 ? -3.365 -20.797 8.086 1 97.69 261 ALA B N 1
ATOM 3970 C CA . ALA B 1 261 ? -2.363 -21.156 9.086 1 97.69 261 ALA B CA 1
ATOM 3971 C C . ALA B 1 261 ? -1.669 -19.906 9.641 1 97.69 261 ALA B C 1
ATOM 3973 O O . ALA B 1 261 ? -1.461 -19.797 10.852 1 97.69 261 ALA B O 1
ATOM 3974 N N . ALA B 1 262 ? -1.301 -19 8.812 1 98.69 262 ALA B N 1
ATOM 3975 C CA . ALA B 1 262 ? -0.625 -17.766 9.211 1 98.69 262 ALA B CA 1
ATOM 3976 C C . ALA B 1 262 ? -1.538 -16.891 10.078 1 98.69 262 ALA B C 1
ATOM 3978 O O . ALA B 1 262 ? -1.114 -16.375 11.109 1 98.69 262 ALA B O 1
ATOM 3979 N N . LEU B 1 263 ? -2.777 -16.75 9.633 1 98.69 263 LEU B N 1
ATOM 3980 C CA . LEU B 1 263 ? -3.73 -15.891 10.336 1 98.69 263 LEU B CA 1
ATOM 3981 C C . LEU B 1 263 ? -3.988 -16.406 11.75 1 98.69 263 LEU B C 1
ATOM 3983 O O . LEU B 1 263 ? -4.18 -15.625 12.68 1 98.69 263 LEU B O 1
ATOM 3987 N N . ARG B 1 264 ? -4.039 -17.703 11.859 1 98.5 264 ARG B N 1
ATOM 3988 C CA . ARG B 1 264 ? -4.211 -18.297 13.188 1 98.5 264 ARG B CA 1
ATOM 3989 C C . ARG B 1 264 ? -3.113 -17.828 14.141 1 98.5 264 ARG B C 1
ATOM 3991 O O . ARG B 1 264 ? -3.385 -17.484 15.289 1 98.5 264 ARG B O 1
ATOM 3998 N N . GLU B 1 265 ? -1.893 -17.75 13.656 1 98.69 265 GLU B N 1
ATOM 3999 C CA . GLU B 1 265 ? -0.769 -17.328 14.492 1 98.69 265 GLU B CA 1
ATOM 4000 C C . GLU B 1 265 ? -0.841 -15.836 14.797 1 98.69 265 GLU B C 1
ATOM 4002 O O . GLU B 1 265 ? -0.479 -15.406 15.898 1 98.69 265 GLU B O 1
ATOM 4007 N N . LEU B 1 266 ? -1.251 -15.031 13.844 1 98.69 266 LEU B N 1
ATOM 4008 C CA . LEU B 1 266 ? -1.407 -13.602 14.086 1 98.69 266 LEU B CA 1
ATOM 4009 C C . LEU B 1 266 ? -2.457 -13.352 15.164 1 98.69 266 LEU B C 1
ATOM 4011 O O . LEU B 1 266 ? -2.26 -12.508 16.047 1 98.69 266 LEU B O 1
ATOM 4015 N N . GLU B 1 267 ? -3.555 -14.117 15.055 1 98 267 GLU B N 1
ATOM 4016 C CA . GLU B 1 267 ? -4.609 -13.992 16.062 1 98 267 GLU B CA 1
ATOM 4017 C C . GLU B 1 267 ? -4.141 -14.5 17.422 1 98 267 GLU B C 1
ATOM 4019 O O . GLU B 1 267 ? -4.391 -13.867 18.438 1 98 267 GLU B O 1
ATOM 4024 N N . ARG B 1 268 ? -3.465 -15.609 17.438 1 97.94 268 ARG B N 1
ATOM 4025 C CA . ARG B 1 268 ? -2.924 -16.172 18.656 1 97.94 268 ARG B CA 1
ATOM 4026 C C . ARG B 1 268 ? -1.961 -15.203 19.344 1 97.94 268 ARG B C 1
ATOM 4028 O O . ARG B 1 268 ? -1.948 -15.094 20.562 1 97.94 268 ARG B O 1
ATOM 4035 N N . GLY B 1 269 ? -1.207 -14.516 18.562 1 97.88 269 GLY B N 1
ATOM 4036 C CA . GLY B 1 269 ? -0.227 -13.57 19.062 1 97.88 269 GLY B CA 1
ATOM 4037 C C . GLY B 1 269 ? -0.836 -12.242 19.469 1 97.88 269 GLY B C 1
ATOM 4038 O O . GLY B 1 269 ? -0.145 -11.367 20.016 1 97.88 269 GLY B O 1
ATOM 4039 N N . GLY B 1 270 ? -2.102 -12.016 19.203 1 98 270 GLY B N 1
ATOM 4040 C CA . GLY B 1 270 ? -2.816 -10.828 19.656 1 98 270 GLY B CA 1
ATOM 4041 C C . GLY B 1 270 ? -2.531 -9.602 18.828 1 98 270 GLY B C 1
ATOM 4042 O O . GLY B 1 270 ? -2.4 -8.492 19.359 1 98 270 GLY B O 1
ATOM 4043 N N . LEU B 1 271 ? -2.412 -9.711 17.547 1 98.25 271 LEU B N 1
ATOM 4044 C CA . LEU B 1 271 ? -2.084 -8.594 16.672 1 98.25 271 LEU B CA 1
ATOM 4045 C C . LEU B 1 271 ? -3.053 -7.438 16.875 1 98.25 271 LEU B C 1
ATOM 4047 O O . LEU B 1 271 ? -2.635 -6.281 16.984 1 98.25 271 LEU B O 1
ATOM 4051 N N . ARG B 1 272 ? -4.359 -7.734 17 1 98.19 272 ARG B N 1
ATOM 4052 C CA . ARG B 1 272 ? -5.375 -6.695 17.125 1 98.19 272 ARG B CA 1
ATOM 4053 C C . ARG B 1 272 ? -5.188 -5.914 18.422 1 98.19 272 ARG B C 1
ATOM 4055 O O . ARG B 1 272 ? -5.301 -4.684 18.438 1 98.19 272 ARG B O 1
ATOM 4062 N N . MET B 1 273 ? -4.828 -6.621 19.469 1 98.12 273 MET B N 1
ATOM 4063 C CA . MET B 1 273 ? -4.625 -5.973 20.766 1 98.12 273 MET B CA 1
ATOM 4064 C C . MET B 1 273 ? -3.371 -5.102 20.734 1 98.12 273 MET B C 1
ATOM 4066 O O . MET B 1 273 ? -3.355 -4.016 21.328 1 98.12 273 MET B O 1
ATOM 4070 N N . VAL B 1 274 ? -2.395 -5.586 20.125 1 98.56 274 VAL B N 1
ATOM 4071 C CA . VAL B 1 274 ? -1.126 -4.875 20.016 1 98.56 274 VAL B CA 1
ATOM 4072 C C . VAL B 1 274 ? -1.327 -3.578 19.234 1 98.56 274 VAL B C 1
ATOM 4074 O O . VAL B 1 274 ? -0.832 -2.521 19.641 1 98.56 274 VAL B O 1
ATOM 4077 N N . VAL B 1 275 ? -2.07 -3.633 18.172 1 98.81 275 VAL B N 1
ATOM 4078 C CA . VAL B 1 275 ? -2.35 -2.465 17.344 1 98.81 275 VAL B CA 1
ATOM 4079 C C . VAL B 1 275 ? -3.219 -1.477 18.109 1 98.81 275 VAL B C 1
ATOM 4081 O O . VAL B 1 275 ? -2.986 -0.266 18.062 1 98.81 275 VAL B O 1
ATOM 4084 N N . ASP B 1 276 ? -4.188 -1.977 18.812 1 98.81 276 ASP B N 1
ATOM 4085 C CA . ASP B 1 276 ? -5.043 -1.121 19.625 1 98.81 276 ASP B CA 1
ATOM 4086 C C . ASP B 1 276 ? -4.227 -0.351 20.656 1 98.81 276 ASP B C 1
ATOM 4088 O O . ASP B 1 276 ? -4.41 0.855 20.828 1 98.81 276 ASP B O 1
ATOM 4092 N N . ALA B 1 277 ? -3.344 -1.048 21.328 1 98.81 277 ALA B N 1
ATOM 4093 C CA . ALA B 1 277 ? -2.492 -0.411 22.328 1 98.81 277 ALA B CA 1
ATOM 4094 C C . ALA B 1 277 ? -1.635 0.686 21.703 1 98.81 277 ALA B C 1
ATOM 4096 O O . ALA B 1 277 ? -1.432 1.743 22.312 1 98.81 277 ALA B O 1
ATOM 4097 N N . ALA B 1 278 ? -1.107 0.433 20.531 1 98.88 278 ALA B N 1
ATOM 4098 C CA . ALA B 1 278 ? -0.274 1.405 19.828 1 98.88 278 ALA B CA 1
ATOM 4099 C C . ALA B 1 278 ? -1.067 2.664 19.484 1 98.88 278 ALA B C 1
ATOM 4101 O O . ALA B 1 278 ? -0.603 3.781 19.734 1 98.88 278 ALA B O 1
ATOM 4102 N N . VAL B 1 279 ? -2.275 2.49 18.969 1 98.88 279 VAL B N 1
ATOM 4103 C CA . VAL B 1 279 ? -3.115 3.617 18.578 1 98.88 279 VAL B CA 1
ATOM 4104 C C . VAL B 1 279 ? -3.514 4.418 19.812 1 98.88 279 VAL B C 1
ATOM 4106 O O . VAL B 1 279 ? -3.482 5.652 19.797 1 98.88 279 VAL B O 1
ATOM 4109 N N . GLN B 1 280 ? -3.855 3.725 20.891 1 98.81 280 GLN B N 1
A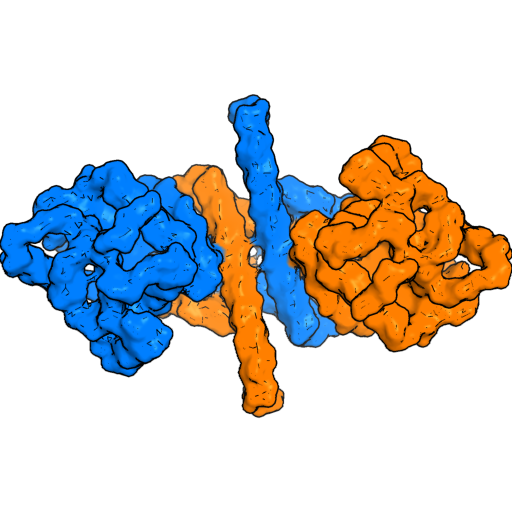TOM 4110 C CA . GLN B 1 280 ? -4.184 4.398 22.156 1 98.81 280 GLN B CA 1
ATOM 4111 C C . GLN B 1 280 ? -3.008 5.227 22.656 1 98.81 280 GLN B C 1
ATOM 4113 O O . GLN B 1 280 ? -3.18 6.375 23.062 1 98.81 280 GLN B O 1
ATOM 4118 N N . ALA B 1 281 ? -1.857 4.664 22.641 1 98.69 281 ALA B N 1
ATOM 4119 C CA . ALA B 1 281 ? -0.665 5.355 23.125 1 98.69 281 ALA B CA 1
ATOM 4120 C C . ALA B 1 281 ? -0.376 6.598 22.281 1 98.69 281 ALA B C 1
ATOM 4122 O O . ALA B 1 281 ? -0.022 7.648 22.828 1 98.69 281 ALA B O 1
ATOM 4123 N N . ALA B 1 282 ? -0.476 6.441 21 1 97.88 282 ALA B N 1
ATOM 4124 C CA . ALA B 1 282 ? -0.26 7.578 20.109 1 97.88 282 ALA B CA 1
ATOM 4125 C C . ALA B 1 282 ? -1.275 8.688 20.375 1 97.88 282 ALA B C 1
ATOM 4127 O O . ALA B 1 282 ? -0.92 9.867 20.422 1 97.88 282 ALA B O 1
ATOM 4128 N N . LYS B 1 283 ? -2.533 8.32 20.516 1 97.62 283 LYS B N 1
ATOM 4129 C CA . LYS B 1 283 ? -3.566 9.312 20.781 1 97.62 283 LYS B CA 1
ATOM 4130 C C . LYS B 1 283 ? -3.303 10.047 22.094 1 97.62 283 LYS B C 1
ATOM 4132 O O . LYS B 1 283 ? -3.381 11.273 22.156 1 97.62 283 LYS B O 1
ATOM 4137 N N . ILE B 1 284 ? -3.045 9.297 23.141 1 97.12 284 ILE B N 1
ATOM 4138 C CA . ILE B 1 284 ? -2.775 9.867 24.453 1 97.12 284 ILE B CA 1
ATOM 4139 C C . ILE B 1 284 ? -1.603 10.836 24.359 1 97.12 284 ILE B C 1
ATOM 4141 O O . ILE B 1 284 ? -1.668 11.953 24.891 1 97.12 284 ILE B O 1
ATOM 4145 N N . ARG B 1 285 ? -0.557 10.422 23.672 1 94.81 285 ARG B N 1
ATOM 4146 C CA . ARG B 1 285 ? 0.604 11.297 23.516 1 94.81 285 ARG B CA 1
ATOM 4147 C C . ARG B 1 285 ? 0.244 12.555 22.734 1 94.81 285 ARG B C 1
ATOM 4149 O O . ARG B 1 285 ? 0.708 13.648 23.062 1 94.81 285 ARG B O 1
ATOM 4156 N N . SER B 1 286 ? -0.548 12.406 21.688 1 93.12 286 SER B N 1
ATOM 4157 C CA . SER B 1 286 ? -1.014 13.555 20.922 1 93.12 286 SER B CA 1
ATOM 4158 C C . SER B 1 286 ? -1.742 14.555 21.812 1 93.12 286 SER B C 1
ATOM 4160 O O . SER B 1 286 ? -1.523 15.766 21.703 1 93.12 286 SER B O 1
ATOM 4162 N N . GLU B 1 287 ? -2.58 14.07 22.688 1 93.31 287 GLU B N 1
ATOM 4163 C CA . GLU B 1 287 ? -3.309 14.922 23.625 1 93.31 287 GLU B CA 1
ATOM 4164 C C . GLU B 1 287 ? -2.354 15.633 24.578 1 93.31 287 GLU B C 1
ATOM 4166 O O . GLU B 1 287 ? -2.566 16.797 24.922 1 93.31 287 GLU B O 1
ATOM 4171 N N . GLN B 1 288 ? -1.332 14.938 24.938 1 91.44 288 GLN B N 1
ATOM 4172 C CA . GLN B 1 288 ? -0.358 15.508 25.875 1 91.44 288 GLN B CA 1
ATOM 4173 C C . GLN B 1 288 ? 0.452 16.609 25.203 1 91.44 288 GLN B C 1
ATOM 4175 O O . GLN B 1 288 ? 0.975 17.5 25.891 1 91.44 288 GLN B O 1
ATOM 4180 N N . LEU B 1 289 ? 0.622 16.531 23.922 1 85.25 289 LEU B N 1
ATOM 4181 C CA . LEU B 1 289 ? 1.437 17.5 23.188 1 85.25 289 LEU B CA 1
ATOM 4182 C C . LEU B 1 289 ? 0.643 18.766 22.875 1 85.25 289 LEU B C 1
ATOM 4184 O O . LEU B 1 289 ? 1.194 19.734 22.359 1 85.25 289 LEU B O 1
ATOM 4188 N N . ARG B 1 290 ? -0.633 18.812 23.203 1 83.94 290 ARG B N 1
ATOM 4189 C CA . ARG B 1 290 ? -1.442 19.984 22.922 1 83.94 290 ARG B CA 1
ATOM 4190 C C . ARG B 1 290 ? -0.855 21.219 23.594 1 83.94 290 ARG B C 1
ATOM 4192 O O . ARG B 1 290 ? -0.417 21.172 24.75 1 83.94 290 ARG B O 1
ATOM 4199 N N . ILE B 1 291 ? -0.638 22.141 22.719 1 74.06 291 ILE B N 1
ATOM 4200 C CA . ILE B 1 291 ? -0.171 23.406 23.266 1 74.06 291 ILE B CA 1
ATOM 4201 C C . ILE B 1 291 ? -1.333 24.156 23.922 1 74.06 291 ILE B C 1
ATOM 4203 O O . ILE B 1 291 ? -2.385 24.344 23.297 1 74.06 291 ILE B O 1
ATOM 4207 N N . THR B 1 292 ? -1.398 24.094 25.281 1 58.88 292 THR B N 1
ATOM 4208 C CA . THR B 1 292 ? -2.451 24.766 26.031 1 58.88 292 THR B CA 1
ATOM 4209 C C . THR B 1 292 ? -2.098 26.234 26.25 1 58.88 292 THR B C 1
ATOM 4211 O O . THR B 1 292 ? -0.921 26.594 26.328 1 58.88 292 THR B O 1
ATOM 4214 N N . SER B 1 293 ? -3.07 27.188 25.719 1 49.56 293 SER B N 1
ATOM 4215 C CA . SER B 1 293 ? -2.965 28.594 26.109 1 49.56 293 SER B CA 1
ATOM 4216 C C . SER B 1 293 ? -2.762 28.734 27.609 1 49.56 293 SER B C 1
ATOM 4218 O O . SER B 1 293 ? -3.393 28.016 28.406 1 49.56 293 SER B O 1
ATOM 4220 N N . GLU B 1 294 ? -1.507 28.953 28.188 1 41.12 294 GLU B N 1
ATOM 4221 C CA . GLU B 1 294 ? -1.5 29.391 29.578 1 41.12 294 GLU B CA 1
ATOM 4222 C C . GLU B 1 294 ? -2.562 30.453 29.828 1 41.12 294 GLU B C 1
ATOM 4224 O O . GLU B 1 294 ? -2.865 31.25 28.938 1 41.12 294 GLU B O 1
#

pLDDT: mean 91.21, std 12.98, range [38.41, 98.88]

Radius of gyration: 27.05 Å; Cα contacts (8 Å, |Δi|>4): 1162; chains: 2; bounding box: 60×90×63 Å

Nearest PDB structures (foldseek):
  2rcy-assembly1_A  TM=8.859E-01  e=9.626E-24  Plasmodium falciparum 3D7
  8tcu-assembly1_D-2  TM=8.762E-01  e=9.085E-23  Homo sapiens
  2rcy-assembly1_B-2  TM=8.906E-01  e=2.154E-22  Plasmodium falciparum 3D7
  2rcy-assembly1_D-2  TM=8.847E-01  e=3.042E-21  Plasmodium falciparum 3D7
  2ahr-assembly1_E  TM=8.904E-01  e=2.033E-20  Streptococcus pyogenes M1 GAS